Protein AF-A0A7C2SI82-F1 (afdb_monomer_lite)

Structure (mmCIF, N/CA/C/O backbone):
data_AF-A0A7C2SI82-F1
#
_entry.id   AF-A0A7C2SI82-F1
#
loop_
_atom_site.group_PDB
_atom_site.id
_atom_site.type_symbol
_atom_site.label_atom_id
_atom_site.label_alt_id
_atom_site.label_comp_id
_atom_site.label_asym_id
_atom_site.label_entity_id
_atom_site.label_seq_id
_atom_site.pdbx_PDB_ins_code
_atom_site.Cartn_x
_atom_site.Cartn_y
_atom_site.Cartn_z
_atom_site.occupancy
_atom_site.B_iso_or_equiv
_atom_site.auth_seq_id
_atom_site.auth_comp_id
_atom_site.auth_asym_id
_atom_site.auth_atom_id
_atom_site.pdbx_PDB_model_num
ATOM 1 N N . MET A 1 1 ? 5.304 -45.195 21.163 1.00 42.53 1 MET A N 1
ATOM 2 C CA . MET A 1 1 ? 5.615 -45.428 19.729 1.00 42.53 1 MET A CA 1
ATOM 3 C C . MET A 1 1 ? 6.756 -44.561 19.184 1.00 42.53 1 MET A C 1
ATOM 5 O O . MET A 1 1 ? 7.510 -45.075 18.371 1.00 42.53 1 MET A O 1
ATOM 9 N N . ARG A 1 2 ? 6.978 -43.324 19.668 1.00 29.98 2 ARG A N 1
ATOM 10 C CA . ARG A 1 2 ? 8.116 -42.462 19.259 1.00 29.98 2 ARG A CA 1
ATOM 11 C C . ARG A 1 2 ? 9.525 -43.032 19.533 1.00 29.98 2 ARG A C 1
ATOM 13 O O . ARG A 1 2 ? 10.439 -42.748 18.775 1.00 29.98 2 ARG A O 1
ATOM 20 N N . ALA A 1 3 ? 9.698 -43.906 20.528 1.00 34.59 3 ALA A N 1
ATOM 21 C CA . ALA A 1 3 ? 10.996 -44.542 20.806 1.00 34.59 3 ALA A CA 1
ATOM 22 C C . ALA A 1 3 ? 11.373 -45.689 19.837 1.00 34.59 3 ALA A C 1
ATOM 24 O O . ALA A 1 3 ? 12.522 -46.117 19.825 1.00 34.59 3 ALA A O 1
ATOM 25 N N . LEU A 1 4 ? 10.434 -46.189 19.016 1.00 32.31 4 LEU A N 1
ATOM 26 C CA . LEU A 1 4 ? 10.682 -47.307 18.089 1.00 32.31 4 LEU A CA 1
ATOM 27 C C . LEU A 1 4 ? 11.098 -46.842 16.676 1.00 32.31 4 LEU A C 1
ATOM 29 O O . LEU A 1 4 ? 11.627 -47.636 15.906 1.00 32.31 4 LEU A O 1
ATOM 33 N N . LEU A 1 5 ? 10.894 -45.562 16.336 1.00 35.88 5 LEU A N 1
ATOM 34 C CA . LEU A 1 5 ? 11.182 -45.015 15.000 1.00 35.88 5 LEU A CA 1
ATOM 35 C C . LEU A 1 5 ? 12.620 -44.487 14.836 1.00 35.88 5 LEU A C 1
ATOM 37 O O . LEU A 1 5 ? 13.116 -44.417 13.717 1.00 35.88 5 LEU A O 1
ATOM 41 N N . LEU A 1 6 ? 13.336 -44.212 15.932 1.00 35.00 6 LEU A N 1
ATOM 42 C CA . LEU A 1 6 ? 14.735 -43.748 15.900 1.00 35.00 6 LEU A CA 1
ATOM 43 C C . LEU A 1 6 ? 15.761 -44.861 15.594 1.00 35.00 6 LEU A C 1
ATOM 45 O O . LEU A 1 6 ? 16.928 -44.569 15.356 1.00 35.00 6 LEU A O 1
ATOM 49 N N . ALA A 1 7 ? 15.345 -46.132 15.561 1.00 34.56 7 ALA A N 1
ATOM 50 C CA . ALA A 1 7 ? 16.242 -47.276 15.365 1.00 34.56 7 ALA A CA 1
ATOM 51 C C . ALA A 1 7 ? 16.364 -47.764 13.904 1.00 34.56 7 ALA A C 1
ATOM 53 O O . ALA A 1 7 ? 17.131 -48.690 13.645 1.00 34.56 7 ALA A O 1
ATOM 54 N N . LEU A 1 8 ? 15.631 -47.176 12.947 1.00 37.84 8 LEU A N 1
ATOM 55 C CA . LEU A 1 8 ? 15.530 -47.704 11.574 1.00 37.84 8 LEU A CA 1
ATOM 56 C C . LEU A 1 8 ? 16.277 -46.918 10.485 1.00 37.84 8 LEU A C 1
ATOM 58 O O . LEU A 1 8 ? 16.192 -47.305 9.324 1.00 37.84 8 LEU A O 1
ATOM 62 N N . GLY A 1 9 ? 17.049 -45.878 10.820 1.00 36.84 9 GLY A N 1
ATOM 63 C CA . GLY A 1 9 ? 17.967 -45.243 9.858 1.00 36.84 9 GLY A CA 1
ATOM 64 C C . GLY A 1 9 ? 17.302 -44.756 8.562 1.00 36.84 9 GLY A C 1
ATOM 65 O O . GLY A 1 9 ? 17.943 -44.734 7.512 1.00 36.84 9 GLY A O 1
ATOM 66 N N . VAL A 1 10 ? 16.017 -44.394 8.618 1.00 34.22 10 VAL A N 1
ATOM 67 C CA . VAL A 1 10 ? 15.305 -43.804 7.486 1.00 34.22 10 VAL A CA 1
ATOM 68 C C . VAL A 1 10 ? 15.638 -42.316 7.474 1.00 34.22 10 VAL A C 1
ATOM 70 O O . VAL A 1 10 ? 15.052 -41.530 8.212 1.00 34.22 10 VAL A O 1
ATOM 73 N N . LEU A 1 11 ? 16.628 -41.949 6.659 1.00 30.02 11 LEU A N 1
ATOM 74 C CA . LEU A 1 11 ? 16.827 -40.577 6.200 1.00 30.02 11 LEU A CA 1
ATOM 75 C C . LEU A 1 11 ? 15.559 -40.156 5.447 1.00 30.02 11 LEU A C 1
ATOM 77 O O . LEU A 1 11 ? 15.366 -40.528 4.290 1.00 30.02 11 LEU A O 1
ATOM 81 N N . LEU A 1 12 ? 14.683 -39.413 6.121 1.00 31.34 12 LEU A N 1
ATOM 82 C CA . LEU A 1 12 ? 13.680 -38.605 5.438 1.00 31.34 12 LEU A CA 1
ATOM 83 C C . LEU A 1 12 ? 14.443 -37.553 4.618 1.00 31.34 12 LEU A C 1
ATOM 85 O O . LEU A 1 12 ? 15.317 -36.883 5.178 1.00 31.34 12 LEU A O 1
ATOM 89 N N . PRO A 1 13 ? 14.194 -37.430 3.303 1.00 28.81 13 PRO A N 1
ATOM 90 C CA . PRO A 1 13 ? 14.810 -36.374 2.522 1.00 28.81 13 PRO A CA 1
ATOM 91 C C . PRO A 1 13 ? 14.326 -35.036 3.079 1.00 28.81 13 PRO A C 1
ATOM 93 O O . PRO A 1 13 ? 13.122 -34.829 3.228 1.00 28.81 13 PRO A O 1
ATOM 96 N N . ALA A 1 14 ? 15.269 -34.145 3.387 1.00 29.08 14 ALA A N 1
ATOM 97 C CA . ALA A 1 14 ? 14.971 -32.735 3.565 1.00 29.08 14 ALA A CA 1
ATOM 98 C C . ALA A 1 14 ? 14.222 -32.278 2.310 1.00 29.08 14 ALA A C 1
ATOM 100 O O . ALA A 1 14 ? 14.771 -32.327 1.205 1.00 29.08 14 ALA A O 1
ATOM 101 N N . ALA A 1 15 ? 12.949 -31.928 2.463 1.00 29.77 15 ALA A N 1
ATOM 102 C CA . ALA A 1 15 ? 12.221 -31.279 1.393 1.00 29.77 15 ALA A CA 1
ATOM 103 C C . ALA A 1 15 ? 12.896 -29.919 1.154 1.00 29.77 15 ALA A C 1
ATOM 105 O O . ALA A 1 15 ? 13.023 -29.147 2.105 1.00 29.77 15 ALA A O 1
ATOM 106 N N . PRO A 1 16 ? 13.362 -29.604 -0.067 1.00 35.34 16 PRO A N 1
ATOM 107 C CA . PRO A 1 16 ? 13.752 -28.251 -0.391 1.00 35.34 16 PRO A CA 1
ATOM 108 C C . PRO A 1 16 ? 12.458 -27.519 -0.730 1.00 35.34 16 PRO A C 1
ATOM 110 O O . PRO A 1 16 ? 12.004 -27.551 -1.871 1.00 35.34 16 PRO A O 1
ATOM 113 N N . PHE A 1 17 ? 11.827 -26.905 0.264 1.00 29.64 17 PHE A N 1
ATOM 114 C CA . PHE A 1 17 ? 10.843 -25.876 -0.026 1.00 29.64 17 PHE A CA 1
ATOM 115 C C . PHE A 1 17 ? 11.576 -24.544 -0.039 1.00 29.64 17 PHE A C 1
ATOM 117 O O . PHE A 1 17 ? 11.949 -23.996 0.992 1.00 29.64 17 PHE A O 1
ATOM 124 N N . ALA A 1 18 ? 11.827 -24.068 -1.256 1.00 37.19 18 ALA A N 1
ATOM 125 C CA . ALA A 1 18 ? 11.967 -22.651 -1.512 1.00 37.19 18 ALA A CA 1
ATOM 126 C C . ALA A 1 18 ? 10.632 -22.000 -1.124 1.00 37.19 18 ALA A C 1
ATOM 128 O O . ALA A 1 18 ? 9.681 -22.030 -1.906 1.00 37.19 18 ALA A O 1
ATOM 129 N N . VAL A 1 19 ? 10.543 -21.486 0.102 1.00 30.56 19 VAL A N 1
ATOM 130 C CA . VAL A 1 19 ? 9.496 -20.533 0.463 1.00 30.56 19 VAL A CA 1
ATOM 131 C C . VAL A 1 19 ? 9.875 -19.236 -0.235 1.00 30.56 19 VAL A C 1
ATOM 133 O O . VAL A 1 19 ? 10.985 -18.722 -0.095 1.00 30.56 19 VAL A O 1
ATOM 136 N N . ARG A 1 20 ? 8.992 -18.785 -1.118 1.00 33.59 20 ARG A N 1
ATOM 137 C CA . ARG A 1 20 ? 9.132 -17.510 -1.805 1.00 33.59 20 ARG A CA 1
ATOM 138 C C . ARG A 1 20 ? 8.911 -16.437 -0.735 1.00 33.59 20 ARG A C 1
ATOM 140 O O . ARG A 1 20 ? 7.837 -16.394 -0.154 1.00 33.59 20 ARG A O 1
ATOM 147 N N . ALA A 1 21 ? 9.945 -15.647 -0.466 1.00 39.50 21 ALA A N 1
ATOM 148 C CA . ALA A 1 21 ? 9.924 -14.498 0.430 1.00 39.50 21 ALA A CA 1
ATOM 149 C C . ALA A 1 21 ? 8.716 -13.582 0.170 1.00 39.50 21 ALA A C 1
ATOM 151 O O . ALA A 1 21 ? 8.505 -13.183 -0.980 1.00 39.50 21 ALA A O 1
ATOM 152 N N . ALA A 1 22 ? 7.972 -13.237 1.222 1.00 52.56 22 ALA A N 1
ATOM 153 C CA . ALA A 1 22 ? 6.897 -12.251 1.172 1.00 52.56 22 ALA A CA 1
ATOM 154 C C . ALA A 1 22 ? 7.258 -11.040 2.060 1.00 52.56 22 ALA A C 1
ATOM 156 O O . ALA A 1 22 ? 7.604 -11.245 3.229 1.00 52.56 22 ALA A O 1
ATOM 157 N N . PRO A 1 23 ? 7.216 -9.799 1.536 1.00 58.47 23 PRO A N 1
ATOM 158 C CA . PRO A 1 23 ? 7.283 -8.586 2.359 1.00 58.47 23 PRO A CA 1
ATOM 159 C C . PRO A 1 23 ? 6.122 -8.555 3.364 1.00 58.47 23 PRO A C 1
ATOM 161 O O . PRO A 1 23 ? 5.148 -9.284 3.182 1.00 58.47 23 PRO A O 1
ATOM 164 N N . LEU A 1 24 ? 6.239 -7.759 4.433 1.00 62.47 24 LEU A N 1
ATOM 165 C CA . LEU A 1 24 ? 5.132 -7.591 5.376 1.00 62.47 24 LEU A CA 1
ATOM 166 C C . LEU A 1 24 ? 3.959 -6.915 4.663 1.00 62.47 24 LEU A C 1
ATOM 168 O O . LEU A 1 24 ? 4.143 -5.886 4.011 1.00 62.47 24 LEU A O 1
ATOM 172 N N . ALA A 1 25 ? 2.787 -7.534 4.740 1.00 55.25 25 ALA A N 1
ATOM 173 C CA . ALA A 1 25 ? 1.535 -6.944 4.298 1.00 55.25 25 ALA A CA 1
ATOM 174 C C . ALA A 1 25 ? 0.895 -6.145 5.449 1.00 55.25 25 ALA A C 1
ATOM 176 O O . ALA A 1 25 ? 1.158 -6.425 6.618 1.00 55.25 25 ALA A O 1
ATOM 177 N N . PRO A 1 26 ? 0.031 -5.168 5.155 1.00 48.34 26 PRO A N 1
ATOM 178 C CA . PRO A 1 26 ? -0.778 -4.519 6.183 1.00 48.34 26 PRO A CA 1
ATOM 179 C C . PRO A 1 26 ? -1.649 -5.548 6.898 1.00 48.34 26 PRO A C 1
ATOM 181 O O . PRO A 1 26 ? -2.288 -6.383 6.253 1.00 48.34 26 PRO A O 1
ATOM 184 N N . GLY A 1 27 ? -1.659 -5.493 8.227 1.00 52.41 27 GLY A N 1
ATOM 185 C CA . GLY A 1 27 ? -2.303 -6.502 9.066 1.00 52.41 27 GLY A CA 1
ATOM 186 C C . GLY A 1 27 ? -1.441 -7.737 9.347 1.00 52.41 27 GLY A C 1
ATOM 187 O O . GLY A 1 27 ? -1.874 -8.583 10.128 1.00 52.41 27 GLY A O 1
ATOM 188 N N . ASP A 1 28 ? -0.228 -7.841 8.780 1.00 67.06 28 ASP A N 1
ATOM 189 C CA . ASP A 1 28 ? 0.757 -8.808 9.268 1.00 67.06 28 ASP A CA 1
ATOM 190 C C . ASP A 1 28 ? 1.140 -8.435 10.699 1.00 67.06 28 ASP A C 1
ATOM 192 O O . ASP A 1 28 ? 1.651 -7.351 10.982 1.00 67.06 28 ASP A O 1
ATOM 196 N N . LEU A 1 29 ? 0.914 -9.376 11.603 1.00 72.75 29 LEU A N 1
ATOM 197 C CA . LEU A 1 29 ? 1.203 -9.214 13.014 1.00 72.75 29 LEU A CA 1
ATOM 198 C C . LEU A 1 29 ? 2.670 -9.552 13.255 1.00 72.75 29 LEU A C 1
ATOM 200 O O . LEU A 1 29 ? 3.116 -10.657 12.933 1.00 72.75 29 LEU A O 1
ATOM 204 N N . VAL A 1 30 ? 3.416 -8.613 13.830 1.00 81.56 30 VAL A N 1
ATOM 205 C CA . VAL A 1 30 ? 4.800 -8.829 14.255 1.00 81.56 30 VAL A CA 1
ATOM 206 C C . VAL A 1 30 ? 4.850 -8.771 15.769 1.00 81.56 30 VAL A C 1
ATOM 208 O O . VAL A 1 30 ? 4.405 -7.792 16.357 1.00 81.56 30 VAL A O 1
ATOM 211 N N . VAL A 1 31 ? 5.390 -9.822 16.380 1.00 79.19 31 VAL A N 1
ATOM 212 C CA . VAL A 1 31 ? 5.585 -9.903 17.830 1.00 79.19 31 VAL A CA 1
ATOM 213 C C . VAL A 1 31 ? 7.060 -10.078 18.166 1.00 79.19 31 VAL A C 1
ATOM 215 O O . VAL A 1 31 ? 7.796 -10.805 17.484 1.00 79.19 31 VAL A O 1
ATOM 218 N N . GLN A 1 32 ? 7.485 -9.444 19.248 1.00 84.00 32 GLN A N 1
ATOM 219 C CA . GLN A 1 32 ? 8.809 -9.561 19.829 1.00 84.00 32 GLN A CA 1
ATOM 220 C C . GLN A 1 32 ? 8.801 -10.603 20.946 1.00 84.00 32 GLN A C 1
ATOM 222 O O . GLN A 1 32 ? 8.054 -10.519 21.918 1.00 84.00 32 GLN A O 1
ATOM 227 N N . GLY A 1 33 ? 9.693 -11.591 20.867 1.00 77.06 33 GLY A N 1
ATOM 228 C CA . GLY A 1 33 ? 9.847 -12.539 21.965 1.00 77.06 33 GLY A CA 1
ATOM 229 C C . GLY A 1 33 ? 10.548 -13.831 21.591 1.00 77.06 33 GLY A C 1
ATOM 230 O O . GLY A 1 33 ? 11.413 -13.884 20.722 1.00 77.06 33 GLY A O 1
ATOM 231 N N . THR A 1 34 ? 10.225 -14.897 22.318 1.00 73.50 34 THR A N 1
ATOM 232 C CA . THR A 1 34 ? 10.743 -16.250 22.067 1.00 73.50 34 THR A CA 1
ATOM 233 C C . THR A 1 34 ? 9.589 -17.244 22.188 1.00 73.50 34 THR A C 1
ATOM 235 O O . THR A 1 34 ? 9.388 -17.750 23.285 1.00 73.50 34 THR A O 1
ATOM 238 N N . PRO A 1 35 ? 8.804 -17.491 21.123 1.00 64.19 35 PRO A N 1
ATOM 239 C CA . PRO A 1 35 ? 7.626 -18.365 21.163 1.00 64.19 35 PRO A CA 1
ATOM 240 C C . PRO A 1 35 ? 7.918 -19.793 21.662 1.00 64.19 35 PRO A C 1
ATOM 242 O O . PRO A 1 35 ? 9.045 -20.288 21.559 1.00 64.19 35 PRO A O 1
ATOM 245 N N . GLU A 1 36 ? 6.906 -20.489 22.196 1.00 58.31 36 GLU A N 1
ATOM 246 C CA . GLU A 1 36 ? 7.050 -21.881 22.637 1.00 58.31 36 GLU A CA 1
ATOM 247 C C . GLU A 1 36 ? 7.509 -22.793 21.489 1.00 58.31 36 GLU A C 1
ATOM 249 O O . GLU A 1 36 ? 6.883 -22.887 20.437 1.00 58.31 36 GLU A O 1
ATOM 254 N N . GLY A 1 37 ? 8.604 -23.519 21.726 1.00 58.00 37 GLY A N 1
ATOM 255 C CA . GLY A 1 37 ? 9.200 -24.430 20.748 1.00 58.00 37 GLY A CA 1
ATOM 256 C C . GLY A 1 37 ? 10.372 -23.834 19.972 1.00 58.00 37 GLY A C 1
ATOM 257 O O . GLY A 1 37 ? 11.148 -24.605 19.402 1.00 58.00 37 GLY A O 1
ATOM 258 N N . GLU A 1 38 ? 10.568 -22.516 20.036 1.00 67.50 38 GLU A N 1
ATOM 259 C CA . GLU A 1 38 ? 11.684 -21.827 19.393 1.00 67.50 38 GLU A CA 1
ATOM 260 C C . GLU A 1 38 ? 12.872 -21.634 20.343 1.00 67.50 38 GLU A C 1
ATOM 262 O O . GLU A 1 38 ? 12.736 -21.513 21.562 1.00 67.50 38 GLU A O 1
ATOM 267 N N . SER A 1 39 ? 14.084 -21.649 19.783 1.00 68.88 39 SER A N 1
ATOM 268 C CA . SER A 1 39 ? 15.330 -21.512 20.556 1.00 68.88 39 SER A CA 1
ATOM 269 C C . SER A 1 39 ? 15.963 -20.123 20.490 1.00 68.88 39 SER A C 1
ATOM 271 O O . SER A 1 39 ? 16.985 -19.894 21.138 1.00 68.88 39 SER A O 1
ATOM 273 N N . GLU A 1 40 ? 15.403 -19.228 19.679 1.00 78.88 40 GLU A N 1
ATOM 274 C CA . GLU A 1 40 ? 15.986 -17.931 19.349 1.00 78.88 40 GLU A CA 1
ATOM 275 C C . GLU A 1 40 ? 15.013 -16.802 19.705 1.00 78.88 40 GLU A C 1
ATOM 277 O O . GLU A 1 40 ? 13.850 -16.823 19.312 1.00 78.88 40 GLU A O 1
ATOM 282 N N . ALA A 1 41 ? 15.482 -15.818 20.473 1.00 82.50 41 ALA A N 1
ATOM 283 C CA . ALA A 1 41 ? 14.738 -14.580 20.666 1.00 82.50 41 ALA A CA 1
ATOM 284 C C . ALA A 1 41 ? 14.770 -13.764 19.373 1.00 82.50 41 ALA A C 1
ATOM 286 O O . ALA A 1 41 ? 15.795 -13.746 18.685 1.00 82.50 41 ALA A O 1
ATOM 287 N N . GLY A 1 42 ? 13.671 -13.098 19.043 1.00 87.19 42 GLY A N 1
ATOM 288 C CA . GLY A 1 42 ? 13.597 -12.322 17.819 1.00 87.19 42 GLY A CA 1
ATOM 289 C C . GLY A 1 42 ? 12.237 -11.697 17.568 1.00 87.19 42 GLY A C 1
ATOM 290 O O . GLY A 1 42 ? 11.371 -11.677 18.442 1.00 87.19 42 GLY A O 1
ATOM 291 N N . LEU A 1 43 ? 12.084 -11.202 16.345 1.00 88.31 43 LEU A N 1
ATOM 292 C CA . LEU A 1 43 ? 10.825 -10.724 15.792 1.00 88.31 43 LEU A CA 1
ATOM 293 C C . LEU A 1 43 ? 10.212 -11.831 14.945 1.00 88.31 43 LEU A C 1
ATOM 295 O O . LEU A 1 43 ? 10.891 -12.417 14.094 1.00 88.31 43 LEU A O 1
ATOM 299 N N . TYR A 1 44 ? 8.935 -12.099 15.175 1.00 84.12 44 TYR A N 1
ATOM 300 C CA . TYR A 1 44 ? 8.188 -13.164 14.524 1.00 84.12 44 TYR A CA 1
ATOM 301 C C . TYR A 1 44 ? 6.961 -12.594 13.830 1.00 84.12 44 TYR A C 1
ATOM 303 O O . TYR A 1 44 ? 6.208 -11.839 14.437 1.00 84.12 44 TYR A O 1
ATOM 311 N N . ARG A 1 45 ? 6.736 -13.002 12.581 1.00 84.62 45 ARG A N 1
ATOM 312 C CA . ARG A 1 45 ? 5.449 -12.831 11.910 1.00 84.62 45 ARG A CA 1
ATOM 313 C C . ARG A 1 45 ? 4.480 -13.880 12.442 1.00 84.62 45 ARG A C 1
ATOM 315 O O . ARG A 1 45 ? 4.850 -15.050 12.563 1.00 84.62 45 ARG A O 1
ATOM 322 N N . VAL A 1 46 ? 3.251 -13.462 12.712 1.00 74.69 46 VAL A N 1
ATOM 323 C CA . VAL A 1 46 ? 2.146 -14.317 13.141 1.00 74.69 46 VAL A CA 1
ATOM 324 C C . VAL A 1 46 ? 1.109 -14.396 12.026 1.00 74.69 46 VAL A C 1
ATOM 326 O O . VAL A 1 46 ? 0.585 -13.383 11.570 1.00 74.69 46 VAL A O 1
ATOM 329 N N . ASP A 1 47 ? 0.785 -15.615 11.601 1.00 67.50 47 ASP A N 1
ATOM 330 C CA . ASP A 1 47 ? -0.357 -15.865 10.726 1.00 67.50 47 ASP A CA 1
ATOM 331 C C . ASP A 1 47 ? -1.652 -15.754 11.545 1.00 67.50 47 ASP A C 1
ATOM 333 O O . ASP A 1 47 ? -1.920 -16.587 12.412 1.00 67.50 47 ASP A O 1
ATOM 337 N N . ALA A 1 48 ? -2.465 -14.731 11.280 1.00 61.38 48 ALA A N 1
ATOM 338 C CA . ALA A 1 48 ? -3.681 -14.459 12.049 1.00 61.38 48 ALA A CA 1
ATOM 339 C C . ALA A 1 48 ? -4.747 -15.572 11.941 1.00 61.38 48 ALA A C 1
ATOM 341 O O . ALA A 1 48 ? -5.587 -15.728 12.824 1.00 61.38 48 ALA A O 1
ATOM 342 N N . ALA A 1 49 ? -4.738 -16.386 10.881 1.00 58.91 49 ALA A N 1
ATOM 343 C CA . ALA A 1 49 ? -5.731 -17.447 10.712 1.00 58.91 49 ALA A CA 1
ATOM 344 C C . ALA A 1 49 ? -5.370 -18.717 11.497 1.00 58.91 49 ALA A C 1
ATOM 346 O O . ALA A 1 49 ? -6.247 -19.428 11.992 1.00 58.91 49 ALA A O 1
ATOM 347 N N . THR A 1 50 ? -4.078 -19.026 11.581 1.00 62.09 50 THR A N 1
ATOM 348 C CA . THR A 1 50 ? -3.565 -20.305 12.084 1.00 62.09 50 THR A CA 1
ATOM 349 C C . THR A 1 50 ? -2.763 -20.178 13.375 1.00 62.09 50 THR A C 1
ATOM 351 O O . THR A 1 50 ? -2.543 -21.190 14.040 1.00 62.09 50 THR A O 1
ATOM 354 N N . GLY A 1 51 ? -2.325 -18.968 13.734 1.00 59.62 51 GLY A N 1
ATOM 355 C CA . GLY A 1 51 ? -1.409 -18.702 14.844 1.00 59.62 51 GLY A CA 1
ATOM 356 C C . GLY A 1 51 ? 0.018 -19.207 14.598 1.00 59.62 51 GLY A C 1
ATOM 357 O O . GLY A 1 51 ? 0.782 -19.357 15.549 1.00 59.62 51 GLY A O 1
ATOM 358 N N . ALA A 1 52 ? 0.378 -19.540 13.353 1.00 66.19 52 ALA A N 1
ATOM 359 C CA . ALA A 1 52 ? 1.714 -20.021 13.015 1.00 66.19 52 ALA A CA 1
ATOM 360 C C . ALA A 1 52 ? 2.750 -18.886 13.059 1.00 66.19 52 ALA A C 1
ATOM 362 O O . ALA A 1 52 ? 2.451 -17.757 12.673 1.00 66.19 52 ALA A O 1
ATOM 363 N N . PHE A 1 53 ? 3.977 -19.211 13.478 1.00 71.25 53 PHE A N 1
ATOM 364 C CA . PHE A 1 53 ? 5.082 -18.256 13.570 1.00 71.25 53 PHE A CA 1
ATOM 365 C C . PHE A 1 53 ? 6.099 -18.438 12.445 1.00 71.25 53 PHE A C 1
ATOM 367 O O . PHE A 1 53 ? 6.489 -19.560 12.111 1.00 71.25 53 PHE A O 1
ATOM 374 N N . GLU A 1 54 ? 6.598 -17.319 11.931 1.00 82.56 54 GLU A N 1
ATOM 375 C CA . GLU A 1 54 ? 7.751 -17.250 11.037 1.00 82.56 54 GLU A CA 1
ATOM 376 C C . GLU A 1 54 ? 8.779 -16.275 11.625 1.00 82.56 54 GLU A C 1
ATOM 378 O O . GLU A 1 54 ? 8.472 -15.108 11.858 1.00 82.56 54 GLU A O 1
ATOM 383 N N . LEU A 1 55 ? 10.004 -16.744 11.891 1.00 84.88 55 LEU A N 1
ATOM 384 C CA . LEU A 1 55 ? 11.085 -15.878 12.369 1.00 84.88 55 LEU A CA 1
ATOM 385 C C . LEU A 1 55 ? 11.475 -14.885 11.266 1.00 84.88 55 LEU A C 1
ATOM 387 O O . LEU A 1 55 ? 11.993 -15.293 10.227 1.00 84.88 55 LEU A O 1
ATOM 391 N N . LEU A 1 56 ? 11.289 -13.592 11.528 1.00 88.38 56 LEU A N 1
ATOM 392 C CA . LEU A 1 56 ? 11.705 -12.509 10.634 1.00 88.38 56 LEU A CA 1
ATOM 393 C C . LEU A 1 56 ? 13.165 -12.134 10.877 1.00 88.38 56 LEU A C 1
ATOM 395 O O . LEU A 1 56 ? 13.949 -12.005 9.940 1.00 88.38 56 LEU A O 1
ATOM 399 N N . ALA A 1 57 ? 13.546 -11.970 12.145 1.00 90.56 57 ALA A N 1
ATOM 400 C CA . ALA A 1 57 ? 14.912 -11.642 12.531 1.00 90.56 57 ALA A CA 1
ATOM 401 C C . ALA A 1 57 ? 15.221 -12.121 13.948 1.00 90.56 57 ALA A C 1
ATOM 403 O O . ALA A 1 57 ? 14.487 -11.821 14.884 1.00 90.56 57 ALA A O 1
ATOM 404 N N . GLY A 1 58 ? 16.348 -12.814 14.114 1.00 89.31 58 GLY A N 1
ATOM 405 C CA . GLY A 1 58 ? 16.876 -13.188 15.426 1.00 89.31 58 GLY A CA 1
ATOM 406 C C . GLY A 1 58 ? 17.628 -12.033 16.082 1.00 89.31 58 GLY A C 1
ATOM 407 O O . GLY A 1 58 ? 18.386 -11.323 15.415 1.00 89.31 58 GLY A O 1
ATOM 408 N N . GLY A 1 59 ? 17.433 -11.817 17.379 1.00 87.38 59 GLY A N 1
ATOM 409 C CA . GLY A 1 59 ? 18.059 -10.725 18.122 1.00 87.38 59 GLY A CA 1
ATOM 410 C C . GLY A 1 59 ? 17.360 -10.405 19.438 1.00 87.38 59 GLY A C 1
ATOM 411 O O . GLY A 1 59 ? 16.258 -10.875 19.713 1.00 87.38 59 GLY A O 1
ATOM 412 N N . ALA A 1 60 ? 18.024 -9.593 20.258 1.00 85.94 60 ALA A N 1
ATOM 413 C CA . ALA A 1 60 ? 17.428 -9.009 21.454 1.00 85.94 60 ALA A CA 1
ATOM 414 C C . ALA A 1 60 ? 16.971 -7.589 21.113 1.00 85.94 60 ALA A C 1
ATOM 416 O O . ALA A 1 60 ? 17.756 -6.642 21.165 1.00 85.94 60 ALA A O 1
ATOM 417 N N . PHE A 1 61 ? 15.711 -7.475 20.716 1.00 88.25 61 PHE A N 1
ATOM 418 C CA . PHE A 1 61 ? 15.095 -6.203 20.374 1.00 88.25 61 PHE A CA 1
ATOM 419 C C . PHE A 1 61 ? 14.475 -5.578 21.624 1.00 88.25 61 PHE A C 1
ATOM 421 O O . PHE A 1 61 ? 14.067 -6.293 22.544 1.00 88.25 61 PHE A O 1
ATOM 428 N N . ARG A 1 62 ? 14.517 -4.246 21.702 1.00 86.19 62 ARG A N 1
ATOM 429 C CA . ARG A 1 62 ? 13.844 -3.498 22.767 1.00 86.19 62 ARG A CA 1
ATOM 430 C C . ARG A 1 62 ? 12.380 -3.290 22.410 1.00 86.19 62 ARG A C 1
ATOM 432 O O . ARG A 1 62 ? 11.542 -3.552 23.266 1.00 86.19 62 ARG A O 1
ATOM 439 N N . ASP A 1 63 ? 12.154 -2.845 21.180 1.00 87.50 63 ASP A N 1
ATOM 440 C CA . ASP A 1 63 ? 10.854 -2.536 20.600 1.00 87.50 63 ASP A CA 1
ATOM 441 C C . ASP A 1 63 ? 10.944 -2.548 19.055 1.00 87.50 63 ASP A C 1
ATOM 443 O O . ASP A 1 63 ? 12.059 -2.483 18.500 1.00 87.50 63 ASP A O 1
ATOM 447 N N . HIS A 1 64 ? 9.807 -2.626 18.359 1.00 90.25 64 HIS A N 1
ATOM 448 C CA . HIS A 1 64 ? 9.697 -2.679 16.898 1.00 90.25 64 HIS A CA 1
ATOM 449 C C . HIS A 1 64 ? 8.524 -1.861 16.359 1.00 90.25 64 HIS A C 1
ATOM 451 O O . HIS A 1 64 ? 7.513 -1.677 17.009 1.00 90.25 64 HIS A O 1
ATOM 457 N N . ALA A 1 65 ? 8.645 -1.421 15.109 1.00 88.31 65 ALA A N 1
ATOM 458 C CA . ALA A 1 65 ? 7.586 -0.707 14.409 1.00 88.31 65 ALA A CA 1
ATOM 459 C C . ALA A 1 65 ? 7.503 -1.176 12.956 1.00 88.31 65 ALA A C 1
ATOM 461 O O . ALA A 1 65 ? 8.531 -1.337 12.288 1.00 88.31 65 ALA A O 1
ATOM 462 N N . VAL A 1 66 ? 6.285 -1.379 12.457 1.00 82.56 66 VAL A N 1
ATOM 463 C CA . VAL A 1 66 ? 6.029 -1.712 11.051 1.00 82.56 66 VAL A CA 1
ATOM 464 C C . VAL A 1 66 ? 5.373 -0.518 10.376 1.00 82.56 66 VAL A C 1
ATOM 466 O O . VAL A 1 66 ? 4.298 -0.077 10.757 1.00 82.56 66 VAL A O 1
ATOM 469 N N . ASP A 1 67 ? 6.050 0.010 9.368 1.00 75.31 67 ASP A N 1
ATOM 470 C CA . ASP A 1 67 ? 5.558 1.096 8.524 1.00 75.31 67 ASP A CA 1
ATOM 471 C C . ASP A 1 67 ? 4.416 0.598 7.630 1.00 75.31 67 ASP A C 1
ATOM 473 O O . ASP A 1 67 ? 4.514 -0.540 7.158 1.00 75.31 67 ASP A O 1
ATOM 477 N N . PRO A 1 68 ? 3.385 1.410 7.324 1.00 65.88 68 PRO A N 1
ATOM 478 C CA . PRO A 1 68 ? 2.345 1.059 6.350 1.00 65.88 68 PRO A CA 1
ATOM 479 C C . PRO A 1 68 ? 2.866 0.466 5.031 1.00 65.88 68 PRO A C 1
ATOM 481 O O . PRO A 1 68 ? 2.275 -0.453 4.473 1.00 65.88 68 PRO A O 1
ATOM 484 N N . VAL A 1 69 ? 4.046 0.888 4.555 1.00 64.25 69 VAL A N 1
ATOM 485 C CA . VAL A 1 69 ? 4.673 0.286 3.357 1.00 64.25 69 VAL A CA 1
ATOM 486 C C . VAL A 1 69 ? 5.387 -1.059 3.614 1.00 64.25 69 VAL A C 1
ATOM 488 O O . VAL A 1 69 ? 6.181 -1.499 2.779 1.00 64.25 69 VAL A O 1
ATOM 491 N N . GLY A 1 70 ? 5.161 -1.709 4.758 1.00 69.62 70 GLY A N 1
ATOM 492 C CA . GLY A 1 70 ? 5.687 -3.034 5.108 1.00 69.62 70 GLY A CA 1
ATOM 493 C C . GLY A 1 70 ? 7.158 -3.055 5.534 1.00 69.62 70 GLY A C 1
ATOM 494 O O . GLY A 1 70 ? 7.827 -4.087 5.413 1.00 69.62 70 GLY A O 1
ATOM 495 N N . ILE A 1 71 ? 7.700 -1.920 5.990 1.00 78.06 71 ILE A N 1
ATOM 496 C CA . ILE A 1 71 ? 9.096 -1.826 6.439 1.00 78.06 71 ILE A CA 1
ATOM 497 C C . ILE A 1 71 ? 9.167 -2.015 7.944 1.00 78.06 71 ILE A C 1
ATOM 499 O O . ILE A 1 71 ? 8.552 -1.273 8.699 1.00 78.06 71 ILE A O 1
ATOM 503 N N . LEU A 1 72 ? 9.980 -2.983 8.361 1.00 88.12 72 LEU A N 1
ATOM 504 C CA . LEU A 1 72 ? 10.209 -3.294 9.762 1.00 88.12 72 LEU A CA 1
ATOM 505 C C . LEU A 1 72 ? 11.401 -2.499 10.301 1.00 88.12 72 LEU A C 1
ATOM 507 O O . LEU A 1 72 ? 12.530 -2.621 9.811 1.00 88.12 72 LEU A O 1
ATOM 511 N N . PHE A 1 73 ? 11.152 -1.708 11.335 1.00 92.38 73 PHE A N 1
ATOM 512 C CA . PHE A 1 73 ? 12.155 -1.038 12.148 1.00 92.38 73 PHE A CA 1
ATOM 513 C C . PHE A 1 73 ? 12.198 -1.677 13.531 1.00 92.38 73 PHE A C 1
ATOM 515 O O . PHE A 1 73 ? 11.188 -2.158 14.033 1.00 92.38 73 PHE A O 1
ATOM 522 N N . ALA A 1 74 ? 13.370 -1.689 14.153 1.00 93.88 74 ALA A N 1
ATOM 523 C CA . ALA A 1 74 ? 13.522 -2.165 15.517 1.00 93.88 74 ALA A CA 1
ATOM 524 C C . ALA A 1 74 ? 14.634 -1.420 16.245 1.00 93.88 74 ALA A C 1
ATOM 526 O O . ALA A 1 74 ? 15.586 -0.927 15.630 1.00 93.88 74 ALA A O 1
ATOM 527 N N . ILE A 1 75 ? 14.534 -1.380 17.567 1.00 92.88 75 ILE A N 1
ATOM 528 C CA . ILE A 1 75 ? 15.611 -0.935 18.443 1.00 92.88 75 ILE A CA 1
ATOM 529 C C . ILE A 1 75 ? 16.426 -2.167 18.847 1.00 92.88 75 ILE A C 1
ATOM 531 O O . ILE A 1 75 ? 15.939 -3.043 19.558 1.00 92.88 75 ILE A O 1
ATOM 535 N N . GLU A 1 76 ? 17.688 -2.224 18.430 1.00 92.19 76 GLU A N 1
ATOM 536 C CA . GLU A 1 76 ? 18.639 -3.271 18.818 1.00 92.19 76 GLU A CA 1
ATOM 537 C C . GLU A 1 76 ? 19.924 -2.628 19.350 1.00 92.19 76 GLU A C 1
ATOM 539 O O . GLU A 1 76 ? 20.486 -1.720 18.731 1.00 92.19 76 GLU A O 1
ATOM 544 N N . ASP A 1 77 ? 20.379 -3.078 20.523 1.00 87.81 77 ASP A N 1
ATOM 545 C CA . ASP A 1 77 ? 21.597 -2.587 21.185 1.00 87.81 77 ASP A CA 1
ATOM 546 C C . ASP A 1 77 ? 21.667 -1.045 21.321 1.00 87.81 77 ASP A C 1
ATOM 548 O O . ASP A 1 77 ? 22.737 -0.436 21.252 1.00 87.81 77 ASP A O 1
ATOM 552 N N . GLY A 1 78 ? 20.513 -0.397 21.529 1.00 85.81 78 GLY A N 1
ATOM 553 C CA . GLY A 1 78 ? 20.403 1.062 21.669 1.00 85.81 78 GLY A CA 1
ATOM 554 C C . GLY A 1 78 ? 20.539 1.836 20.353 1.00 85.81 78 GLY A C 1
ATOM 555 O O . GLY A 1 78 ? 20.790 3.040 20.374 1.00 85.81 78 GLY A O 1
ATOM 556 N N . THR A 1 79 ? 20.394 1.156 19.216 1.00 92.62 79 THR A N 1
ATOM 557 C CA . THR A 1 79 ? 20.390 1.759 17.880 1.00 92.62 79 THR A CA 1
ATOM 558 C C . THR A 1 79 ? 19.124 1.390 17.128 1.00 92.62 79 THR A C 1
ATOM 560 O O . THR A 1 79 ? 18.558 0.321 17.350 1.00 92.62 79 THR A O 1
ATOM 563 N N . VAL A 1 80 ? 18.695 2.256 16.214 1.00 95.25 80 VAL A N 1
ATOM 564 C CA . VAL A 1 80 ? 17.587 1.939 15.308 1.00 95.25 80 VAL A CA 1
ATOM 565 C C . VAL A 1 80 ? 18.119 1.193 14.084 1.00 95.25 80 VAL A C 1
ATOM 567 O O . VAL A 1 80 ? 18.991 1.687 13.359 1.00 95.25 80 VAL A O 1
ATOM 570 N N . VAL A 1 81 ? 17.573 0.006 13.833 1.00 94.31 81 VAL A N 1
ATOM 571 C CA . VAL A 1 81 ? 17.874 -0.827 12.667 1.00 94.31 81 VAL A CA 1
ATOM 572 C C . VAL A 1 81 ? 16.625 -1.026 11.818 1.00 94.31 81 VAL A C 1
ATOM 574 O O . VAL A 1 81 ? 15.524 -1.195 12.327 1.00 94.31 81 VAL A O 1
ATOM 577 N N . ARG A 1 82 ? 16.805 -1.028 10.500 1.00 91.69 82 ARG A N 1
ATOM 578 C CA . ARG A 1 82 ? 15.811 -1.493 9.536 1.00 91.69 82 ARG A CA 1
ATOM 579 C C . ARG A 1 82 ? 16.077 -2.956 9.220 1.00 91.69 82 ARG A C 1
ATOM 581 O O . ARG A 1 82 ? 17.217 -3.313 8.910 1.00 91.69 82 ARG A O 1
ATOM 588 N N . ILE A 1 83 ? 15.034 -3.769 9.248 1.00 89.50 83 ILE A N 1
ATOM 589 C CA . ILE A 1 83 ? 15.082 -5.213 9.049 1.00 89.50 83 ILE A CA 1
ATOM 590 C C . ILE A 1 83 ? 14.377 -5.544 7.738 1.00 89.50 83 ILE A C 1
ATOM 592 O O . ILE A 1 83 ? 13.255 -5.108 7.497 1.00 89.50 83 ILE A O 1
ATOM 596 N N . ASP A 1 84 ? 15.041 -6.311 6.879 1.00 80.75 84 ASP A N 1
ATOM 597 C CA . ASP A 1 84 ? 14.390 -6.935 5.732 1.00 80.75 84 ASP A CA 1
ATOM 598 C C . ASP A 1 84 ? 13.637 -8.192 6.211 1.00 80.75 84 ASP A C 1
ATOM 600 O O . ASP A 1 84 ? 14.289 -9.180 6.558 1.00 80.75 84 ASP A O 1
ATOM 604 N N . PRO A 1 85 ? 12.290 -8.198 6.230 1.00 77.19 85 PRO A N 1
ATOM 605 C CA . PRO A 1 85 ? 11.509 -9.318 6.757 1.00 77.19 85 PRO A CA 1
ATOM 606 C C . PRO A 1 85 ? 11.677 -10.605 5.938 1.00 77.19 85 PRO A C 1
ATOM 608 O O . PRO A 1 85 ? 11.405 -11.690 6.438 1.00 77.19 85 PRO A O 1
ATOM 611 N N . ALA A 1 86 ? 12.143 -10.513 4.688 1.00 72.00 86 ALA A N 1
ATOM 612 C CA . ALA A 1 86 ? 12.377 -11.678 3.842 1.00 72.00 86 ALA A CA 1
ATOM 613 C C . ALA A 1 86 ? 13.700 -12.393 4.141 1.00 72.00 86 ALA A C 1
ATOM 615 O O . ALA A 1 86 ? 13.838 -13.587 3.868 1.00 72.00 86 ALA A O 1
ATOM 616 N N . THR A 1 87 ? 14.706 -11.651 4.603 1.00 77.94 87 THR A N 1
ATOM 617 C CA . THR A 1 87 ? 16.080 -12.157 4.746 1.00 77.94 87 THR A CA 1
ATOM 618 C C . THR A 1 87 ? 16.595 -12.109 6.180 1.00 77.94 87 THR A C 1
ATOM 620 O O . THR A 1 87 ? 17.609 -12.742 6.478 1.00 77.94 87 THR A O 1
ATOM 623 N N . GLY A 1 88 ? 15.930 -11.352 7.053 1.00 82.94 88 GLY A N 1
ATOM 624 C CA . GLY A 1 88 ? 16.408 -10.984 8.381 1.00 82.94 88 GLY A CA 1
ATOM 625 C C . GLY A 1 88 ? 17.624 -10.055 8.360 1.00 82.94 88 GLY A C 1
ATOM 626 O O . GLY A 1 88 ? 18.242 -9.838 9.405 1.00 82.94 88 GLY A O 1
ATOM 627 N N . GLU A 1 89 ? 18.018 -9.523 7.193 1.00 86.81 89 GLU A N 1
ATOM 628 C CA . GLU A 1 89 ? 19.158 -8.613 7.083 1.00 86.81 89 GLU A CA 1
ATOM 629 C C . GLU A 1 89 ? 18.854 -7.300 7.810 1.00 86.81 89 GLU A C 1
ATOM 631 O O . GLU A 1 89 ? 17.853 -6.635 7.544 1.00 86.81 89 GLU A O 1
ATOM 636 N N . LYS A 1 90 ? 19.751 -6.910 8.722 1.00 90.81 90 LYS A N 1
ATOM 637 C CA . LYS A 1 90 ? 19.627 -5.690 9.522 1.00 90.81 90 LYS A CA 1
ATOM 638 C C . LYS A 1 90 ? 20.543 -4.605 8.976 1.00 90.81 90 LYS A C 1
ATOM 640 O O . LYS A 1 90 ? 21.746 -4.812 8.811 1.00 90.81 90 LYS A O 1
ATOM 645 N N . THR A 1 91 ? 19.987 -3.426 8.736 1.00 90.56 91 THR A N 1
ATOM 646 C CA . THR A 1 91 ? 20.708 -2.251 8.245 1.00 90.56 91 THR A CA 1
ATOM 647 C C . THR A 1 91 ? 20.535 -1.087 9.220 1.00 90.56 91 THR A C 1
ATOM 649 O O . THR A 1 91 ? 19.399 -0.734 9.521 1.00 90.56 91 THR A O 1
ATOM 652 N N . PRO A 1 92 ? 21.617 -0.467 9.727 1.00 91.50 92 PRO A N 1
ATOM 653 C CA . PRO A 1 92 ? 21.494 0.684 10.620 1.00 91.50 92 PRO A CA 1
ATOM 654 C C . PRO A 1 92 ? 20.764 1.847 9.942 1.00 91.50 92 PRO A C 1
ATOM 656 O O . PRO A 1 92 ? 21.069 2.178 8.790 1.00 91.50 92 PRO A O 1
ATOM 659 N N . VAL A 1 93 ? 19.840 2.483 10.660 1.00 92.19 93 VAL A N 1
ATOM 660 C CA . VAL A 1 93 ? 19.159 3.696 10.195 1.00 92.19 93 VAL A CA 1
ATOM 661 C C . VAL A 1 93 ? 20.101 4.900 10.361 1.00 92.19 93 VAL A C 1
ATOM 663 O O . VAL A 1 93 ? 20.689 5.066 11.432 1.00 92.19 93 VAL A O 1
ATOM 666 N N . PRO A 1 94 ? 20.288 5.751 9.332 1.00 91.31 94 PRO A N 1
ATOM 667 C CA . PRO A 1 94 ? 21.060 6.987 9.452 1.00 91.31 94 PRO A CA 1
ATOM 668 C C . PRO A 1 94 ? 20.593 7.842 10.635 1.00 91.31 94 PRO A C 1
ATOM 670 O O . PRO A 1 94 ? 19.410 8.135 10.741 1.00 91.31 94 PRO A O 1
ATOM 673 N N . GLY A 1 95 ? 21.508 8.259 11.516 1.00 88.94 95 GLY A N 1
ATOM 674 C CA . GLY A 1 95 ? 21.158 9.073 12.689 1.00 88.94 95 GLY A CA 1
ATOM 675 C C . GLY A 1 95 ? 20.373 8.323 13.772 1.00 88.94 95 GLY A C 1
ATOM 676 O O . GLY A 1 95 ? 19.988 8.937 14.762 1.00 88.94 95 GLY A O 1
ATOM 677 N N . GLY A 1 96 ? 20.149 7.017 13.592 1.00 88.25 96 GLY A N 1
ATOM 678 C CA . GLY A 1 96 ? 19.594 6.112 14.596 1.00 88.25 96 GLY A CA 1
ATOM 679 C C . GLY A 1 96 ? 20.625 5.632 15.622 1.00 88.25 96 GLY A C 1
ATOM 680 O O . GLY A 1 96 ? 20.271 4.913 16.553 1.00 88.25 96 GLY A O 1
ATOM 681 N N . ASP A 1 97 ? 21.897 6.001 15.448 1.00 86.31 97 ASP A N 1
ATOM 682 C CA . ASP A 1 97 ? 22.987 5.807 16.396 1.00 86.31 97 ASP A CA 1
ATOM 683 C C . ASP A 1 97 ? 23.191 7.048 17.287 1.00 86.31 97 ASP A C 1
ATOM 685 O O . ASP A 1 97 ? 22.939 8.176 16.874 1.00 86.31 97 ASP A O 1
ATOM 689 N N . ASP A 1 98 ? 23.662 6.848 18.525 1.00 83.75 98 ASP A N 1
ATOM 690 C CA . ASP A 1 98 ? 23.969 7.929 19.490 1.00 83.75 98 ASP A CA 1
ATOM 691 C C . ASP A 1 98 ? 22.753 8.773 19.941 1.00 83.75 98 ASP A C 1
ATOM 693 O O . ASP A 1 98 ? 22.878 9.931 20.343 1.00 83.75 98 ASP A O 1
ATOM 697 N N . LEU A 1 99 ? 21.551 8.188 19.914 1.00 85.06 99 LEU A N 1
ATOM 698 C CA . LEU A 1 99 ? 20.321 8.854 20.356 1.00 85.06 99 LEU A CA 1
ATOM 699 C C . LEU A 1 99 ? 20.071 8.780 21.871 1.00 85.06 99 LEU A C 1
ATOM 701 O O . LEU A 1 99 ? 19.154 9.441 22.352 1.00 85.06 99 LEU A O 1
ATOM 705 N N . GLY A 1 100 ? 20.892 8.049 22.629 1.00 83.62 100 GLY A N 1
ATOM 706 C CA . GLY A 1 100 ? 20.720 7.823 24.068 1.00 83.62 100 GLY A CA 1
ATOM 707 C C . GLY A 1 100 ? 20.144 6.440 24.371 1.00 83.62 100 GLY A C 1
ATOM 708 O O . GLY A 1 100 ? 20.357 5.500 23.611 1.00 83.62 100 GLY A O 1
ATOM 709 N N . THR A 1 101 ? 19.446 6.303 25.499 1.00 86.62 101 THR A N 1
ATOM 710 C CA . THR A 1 101 ? 18.753 5.053 25.844 1.00 86.62 101 THR A CA 1
ATOM 711 C C . THR A 1 101 ? 17.369 5.072 25.210 1.00 86.62 101 THR A C 1
ATOM 713 O O . THR A 1 101 ? 16.520 5.854 25.634 1.00 86.62 101 THR A O 1
ATOM 716 N N . LEU A 1 102 ? 17.178 4.253 24.179 1.00 88.75 102 LEU A N 1
ATOM 717 C CA . LEU A 1 102 ? 15.921 4.130 23.446 1.00 88.75 102 LEU A CA 1
ATOM 718 C C . LEU A 1 102 ? 15.020 3.096 24.122 1.00 88.75 102 LEU A C 1
ATOM 720 O O . LEU A 1 102 ? 15.506 2.027 24.493 1.00 88.75 102 LEU A O 1
ATOM 724 N N . GLU A 1 103 ? 13.741 3.424 24.277 1.00 85.25 103 GLU A N 1
ATOM 725 C CA . GLU A 1 103 ? 12.766 2.570 24.963 1.00 85.25 103 GLU A CA 1
ATOM 726 C C . GLU A 1 103 ? 11.621 2.144 24.049 1.00 85.25 103 GLU A C 1
ATOM 728 O O . GLU A 1 103 ? 11.302 0.963 24.062 1.00 85.25 103 GLU A O 1
ATOM 733 N N . GLY A 1 104 ? 11.084 3.066 23.240 1.00 87.62 104 GLY A N 1
ATOM 734 C CA . GLY A 1 104 ? 9.984 2.782 22.317 1.00 87.62 104 GLY A CA 1
ATOM 735 C C . GLY A 1 104 ? 10.182 3.417 20.941 1.00 87.62 104 GLY A C 1
ATOM 736 O O . GLY A 1 104 ? 10.847 4.458 20.823 1.00 87.62 104 GLY A O 1
ATOM 737 N N . ILE A 1 105 ? 9.627 2.794 19.908 1.00 91.19 105 ILE A N 1
ATOM 738 C CA . ILE A 1 105 ? 9.665 3.227 18.515 1.00 91.19 105 ILE A CA 1
ATOM 739 C C . ILE A 1 105 ? 8.294 3.046 17.871 1.00 91.19 105 ILE A C 1
ATOM 741 O O . ILE A 1 105 ? 7.711 1.980 17.916 1.00 91.19 105 ILE A O 1
ATOM 745 N N . ALA A 1 106 ? 7.837 4.076 17.173 1.00 90.69 106 ALA A N 1
ATOM 746 C CA . ALA A 1 106 ? 6.667 4.003 16.314 1.00 90.69 106 ALA A CA 1
ATOM 747 C C . ALA A 1 106 ? 6.997 4.631 14.961 1.00 90.69 106 ALA A C 1
ATOM 749 O O . ALA A 1 106 ? 7.977 5.369 14.820 1.00 90.69 106 ALA A O 1
ATOM 750 N N . VAL A 1 107 ? 6.187 4.357 13.948 1.00 86.62 107 VAL A N 1
ATOM 751 C CA . VAL A 1 107 ? 6.356 4.927 12.610 1.00 86.62 107 VAL A CA 1
ATOM 752 C C . VAL A 1 107 ? 5.028 5.485 12.140 1.00 86.62 107 VAL A C 1
ATOM 754 O O . VAL A 1 107 ? 4.005 4.810 12.208 1.00 86.62 107 VAL A O 1
ATOM 757 N N . ASP A 1 108 ? 5.033 6.743 11.709 1.00 82.75 108 ASP A N 1
ATOM 758 C CA . ASP A 1 108 ? 3.829 7.348 11.150 1.00 82.75 108 ASP A CA 1
ATOM 759 C C . ASP A 1 108 ? 3.642 6.978 9.675 1.00 82.75 108 ASP A C 1
ATOM 761 O O . ASP A 1 108 ? 4.529 6.426 9.020 1.00 82.75 108 ASP A O 1
ATOM 765 N N . ARG A 1 109 ? 2.476 7.317 9.116 1.00 71.88 109 ARG A N 1
ATOM 766 C CA . ARG A 1 109 ? 2.161 7.030 7.709 1.00 71.88 109 ARG A CA 1
ATOM 767 C C . ARG A 1 109 ? 3.072 7.740 6.708 1.00 71.88 109 ARG A C 1
ATOM 769 O O . ARG A 1 109 ? 3.190 7.309 5.564 1.00 71.88 109 ARG A O 1
ATOM 776 N N . GLY A 1 110 ? 3.730 8.820 7.124 1.00 71.19 110 GLY A N 1
ATOM 777 C CA . GLY A 1 110 ? 4.742 9.509 6.331 1.00 71.19 110 GLY A CA 1
ATOM 778 C C . GLY A 1 110 ? 6.112 8.825 6.362 1.00 71.19 110 GLY A C 1
ATOM 779 O O . GLY A 1 110 ? 7.028 9.301 5.686 1.00 71.19 110 GLY A O 1
ATOM 780 N N . GLY A 1 111 ? 6.265 7.744 7.132 1.00 78.44 111 GLY A N 1
ATOM 781 C CA . GLY A 1 111 ? 7.521 7.030 7.321 1.00 78.44 111 GLY A CA 1
ATOM 782 C C . GLY A 1 111 ? 8.495 7.727 8.267 1.00 78.44 111 GLY A C 1
ATOM 783 O O . GLY A 1 111 ? 9.684 7.398 8.265 1.00 78.44 111 GLY A O 1
ATOM 784 N N . LEU A 1 112 ? 8.043 8.723 9.036 1.00 87.25 112 LEU A N 1
ATOM 785 C CA . LEU A 1 112 ? 8.855 9.358 10.067 1.00 87.25 112 LEU A CA 1
ATOM 786 C C . LEU A 1 112 ? 8.823 8.478 11.319 1.00 87.25 112 LEU A C 1
ATOM 788 O O . LEU A 1 112 ? 7.762 8.051 11.773 1.00 87.25 112 LEU A O 1
ATOM 792 N N . LEU A 1 113 ? 9.999 8.209 11.883 1.00 92.75 113 LEU A N 1
ATOM 793 C CA . LEU A 1 113 ? 10.106 7.434 13.109 1.00 92.75 113 LEU A CA 1
ATOM 794 C C . LEU A 1 113 ? 9.904 8.347 14.309 1.00 92.75 113 LEU A C 1
ATOM 796 O O . LEU A 1 113 ? 10.556 9.386 14.429 1.00 92.75 113 LEU A O 1
ATOM 800 N N . TRP A 1 114 ? 9.050 7.917 15.218 1.00 93.69 114 TRP A N 1
ATOM 801 C CA . TRP A 1 114 ? 8.861 8.508 16.526 1.00 93.69 114 TRP A CA 1
ATOM 802 C C . TRP A 1 114 ? 9.582 7.638 17.545 1.00 93.69 114 TRP A C 1
ATOM 804 O O . TRP A 1 114 ? 9.469 6.418 17.515 1.00 93.69 114 TRP A O 1
ATOM 814 N N . ILE A 1 115 ? 10.396 8.248 18.402 1.00 92.56 115 ILE A N 1
ATOM 815 C CA . ILE A 1 115 ? 11.281 7.519 19.311 1.00 92.56 115 ILE A CA 1
ATOM 816 C C . ILE A 1 115 ? 11.127 8.081 20.716 1.00 92.56 115 ILE A C 1
ATOM 818 O O . ILE A 1 115 ? 11.375 9.269 20.944 1.00 92.56 115 ILE A O 1
ATOM 822 N N . ALA A 1 116 ? 10.784 7.213 21.662 1.00 89.94 116 ALA A N 1
ATOM 823 C CA . ALA A 1 116 ? 10.832 7.507 23.084 1.00 89.94 116 ALA A CA 1
ATOM 824 C C . ALA A 1 116 ? 12.224 7.174 23.632 1.00 89.94 116 ALA A C 1
ATOM 826 O O . ALA A 1 116 ? 12.707 6.042 23.514 1.00 89.94 116 ALA A O 1
ATOM 827 N N . ARG A 1 117 ? 12.881 8.160 24.251 1.00 87.62 117 ARG A N 1
ATOM 828 C CA . ARG A 1 117 ? 14.190 7.971 24.891 1.00 87.62 117 ARG A CA 1
ATOM 829 C C . ARG A 1 117 ? 14.230 8.485 26.319 1.00 87.62 117 ARG A C 1
ATOM 831 O O . ARG A 1 117 ? 13.517 9.418 26.682 1.00 87.62 117 ARG A O 1
ATOM 838 N N . ILE A 1 118 ? 15.176 7.954 27.087 1.00 82.12 118 ILE A N 1
ATOM 839 C CA . ILE A 1 118 ? 15.557 8.483 28.398 1.00 82.12 118 ILE A CA 1
ATOM 840 C C . ILE A 1 118 ? 16.681 9.516 28.235 1.00 82.12 118 ILE A C 1
ATOM 842 O O . ILE A 1 118 ? 17.708 9.239 27.605 1.00 82.12 118 ILE A O 1
ATOM 846 N N . GLU A 1 119 ? 16.517 10.694 28.848 1.00 76.75 119 GLU A N 1
ATOM 847 C CA . GLU A 1 119 ? 17.513 11.770 28.813 1.00 76.75 119 GLU A CA 1
ATOM 848 C C . GLU A 1 119 ? 18.865 11.312 29.421 1.00 76.75 119 GLU A C 1
ATOM 850 O O . GLU A 1 119 ? 18.913 10.769 30.539 1.00 76.75 119 GLU A O 1
ATOM 855 N N . PRO A 1 120 ? 20.004 11.552 28.738 1.00 65.06 120 PRO A N 1
ATOM 856 C CA . PRO A 1 120 ? 21.324 11.227 29.267 1.00 65.06 120 PRO A CA 1
ATOM 857 C C . PRO A 1 120 ? 21.635 11.986 30.570 1.00 65.06 120 PRO A C 1
ATOM 859 O O . PRO A 1 120 ? 21.859 13.194 30.569 1.00 65.06 120 PRO A O 1
ATOM 862 N N . GLY A 1 121 ? 21.750 11.264 31.692 1.00 62.66 121 GLY A N 1
ATOM 863 C CA . GLY A 1 121 ? 22.155 11.837 32.988 1.00 62.66 121 GLY A CA 1
ATOM 864 C C . GLY A 1 121 ? 21.029 12.067 34.003 1.00 62.66 121 GLY A C 1
ATOM 865 O O . GLY A 1 121 ? 21.207 12.878 34.916 1.00 62.66 121 GLY A O 1
ATOM 866 N N . GLY A 1 122 ? 19.912 11.342 33.869 1.00 54.59 122 GLY A N 1
ATOM 867 C CA . GLY A 1 122 ? 18.757 11.386 34.771 1.00 54.59 122 GLY A CA 1
ATOM 868 C C . GLY A 1 122 ? 19.078 11.327 36.275 1.00 54.59 122 GLY A C 1
ATOM 869 O O . GLY A 1 122 ? 20.106 10.812 36.730 1.00 54.59 122 GLY A O 1
ATOM 870 N N . LYS A 1 123 ? 18.174 11.896 37.079 1.00 55.31 123 LYS A N 1
ATOM 871 C CA . LYS A 1 123 ? 18.312 11.982 38.541 1.00 55.31 123 LYS A CA 1
ATOM 872 C C . LYS A 1 123 ? 18.132 10.594 39.181 1.00 55.31 123 LYS A C 1
ATOM 874 O O . LYS A 1 123 ? 17.403 9.761 38.659 1.00 55.31 123 LYS A O 1
ATOM 879 N N . PRO A 1 124 ? 18.702 10.343 40.374 1.00 47.53 124 PRO A N 1
ATOM 880 C CA . PRO A 1 124 ? 18.622 9.035 41.041 1.00 47.53 124 PRO A CA 1
ATOM 881 C C . PRO A 1 124 ? 17.209 8.572 41.461 1.00 47.53 124 PRO A C 1
ATOM 883 O O . PRO A 1 124 ? 17.088 7.467 41.974 1.00 47.53 124 PRO A O 1
ATOM 886 N N . PHE A 1 125 ? 16.164 9.393 41.286 1.00 53.81 125 PHE A N 1
ATOM 887 C CA . PHE A 1 125 ? 14.775 9.088 41.673 1.00 53.81 125 PHE A CA 1
ATOM 888 C C . PHE A 1 125 ? 13.744 9.574 40.630 1.00 53.81 125 PHE A C 1
ATOM 890 O O . PHE A 1 125 ? 12.656 10.004 41.000 1.00 53.81 125 PHE A O 1
ATOM 897 N N . GLY A 1 126 ? 14.111 9.567 39.344 1.00 58.12 126 GLY A N 1
ATOM 898 C CA . GLY A 1 126 ? 13.227 9.901 38.221 1.00 58.12 126 GLY A CA 1
ATOM 899 C C . GLY A 1 126 ? 14.020 10.125 36.931 1.00 58.12 126 GLY A C 1
ATOM 900 O O . GLY A 1 126 ? 15.034 10.829 36.944 1.00 58.12 126 GLY A O 1
ATOM 901 N N . THR A 1 127 ? 13.566 9.515 35.840 1.00 69.56 127 THR A N 1
ATOM 902 C CA . THR A 1 127 ? 14.052 9.711 34.471 1.00 69.56 127 THR A CA 1
ATOM 903 C C . THR A 1 127 ? 13.193 10.750 33.756 1.00 69.56 127 THR A C 1
ATOM 905 O O . THR A 1 127 ? 11.972 10.745 33.889 1.00 69.56 127 THR A O 1
ATOM 908 N N . ASP A 1 128 ? 13.832 11.652 33.020 1.00 79.62 128 ASP A N 1
ATOM 909 C CA . ASP A 1 128 ? 13.147 12.544 32.087 1.00 79.62 128 ASP A CA 1
ATOM 910 C C . ASP A 1 128 ? 13.064 11.818 30.731 1.00 79.62 128 ASP A C 1
ATOM 912 O O . ASP A 1 128 ? 14.062 11.254 30.267 1.00 79.62 128 ASP A O 1
ATOM 916 N N . VAL A 1 129 ? 11.860 11.758 30.156 1.00 83.25 129 VAL A N 1
ATOM 917 C CA . VAL A 1 129 ? 11.582 11.128 28.857 1.00 83.25 129 VAL A CA 1
ATOM 918 C C . VAL A 1 129 ? 11.485 12.214 27.790 1.00 83.25 129 VAL A C 1
ATOM 920 O O . VAL A 1 129 ? 10.915 13.283 28.019 1.00 83.25 129 VAL A O 1
ATOM 923 N N . GLU A 1 130 ? 12.042 11.942 26.616 1.00 88.69 130 GLU A N 1
ATOM 924 C CA . GLU A 1 130 ? 11.929 12.802 25.442 1.00 88.69 130 GLU A CA 1
ATOM 925 C C . GLU A 1 130 ? 11.359 12.009 24.270 1.00 88.69 130 GLU A C 1
ATOM 927 O O . GLU A 1 130 ? 11.744 10.859 24.048 1.00 88.69 130 GLU A O 1
ATOM 932 N N . ILE A 1 131 ? 10.481 12.656 23.504 1.00 90.81 131 ILE A N 1
ATOM 933 C CA . ILE A 1 131 ? 9.984 12.137 22.231 1.00 90.81 131 ILE A CA 1
ATOM 934 C C . ILE A 1 131 ? 10.728 12.829 21.103 1.00 90.81 131 ILE A C 1
ATOM 936 O O . ILE A 1 131 ? 10.801 14.061 21.055 1.00 90.81 131 ILE A O 1
ATOM 940 N N . LEU A 1 132 ? 11.281 12.036 20.195 1.00 92.56 132 LEU A N 1
ATOM 941 C CA . LEU A 1 132 ? 12.018 12.500 19.033 1.00 92.56 132 LEU A CA 1
ATOM 942 C C . LEU A 1 132 ? 11.317 12.066 17.763 1.00 92.56 132 LEU A C 1
ATOM 944 O O . LEU A 1 132 ? 10.820 10.952 17.681 1.00 92.56 132 LEU A O 1
ATOM 948 N N . SER A 1 133 ? 11.384 12.924 16.755 1.00 92.94 133 SER A N 1
ATOM 949 C CA . SER A 1 133 ? 11.235 12.502 15.370 1.00 92.94 133 SER A CA 1
ATOM 950 C C . SER A 1 133 ? 12.608 12.150 14.804 1.00 92.94 133 SER A C 1
ATOM 952 O O . SER A 1 133 ? 13.605 12.817 15.107 1.00 92.94 133 SER A O 1
ATOM 954 N N . LEU A 1 134 ? 12.665 11.119 13.969 1.00 93.56 134 LEU A N 1
ATOM 955 C CA . LEU A 1 134 ? 13.822 10.716 13.182 1.00 93.56 134 LEU A CA 1
ATOM 956 C C . LEU A 1 134 ? 13.353 10.392 11.763 1.00 93.56 134 LEU A C 1
ATOM 958 O O . LEU A 1 134 ? 12.584 9.465 11.546 1.00 93.56 134 LEU A O 1
ATOM 962 N N . ASP A 1 135 ? 13.856 11.135 10.784 1.00 88.75 135 ASP A N 1
ATOM 963 C CA . ASP A 1 135 ? 13.706 10.795 9.372 1.00 88.75 135 ASP A CA 1
ATOM 964 C C . ASP A 1 135 ? 14.664 9.636 9.049 1.00 88.75 135 ASP A C 1
ATOM 966 O O . ASP A 1 135 ? 15.885 9.854 9.020 1.00 88.75 135 ASP A O 1
ATOM 970 N N . PRO A 1 136 ? 14.155 8.418 8.776 1.00 87.44 136 PRO A N 1
ATOM 971 C CA . PRO A 1 136 ? 14.998 7.242 8.575 1.00 87.44 136 PRO A CA 1
ATOM 972 C C . PRO A 1 136 ? 15.801 7.290 7.272 1.00 87.44 136 PRO A C 1
ATOM 974 O O . PRO A 1 136 ? 16.624 6.412 7.019 1.00 87.44 136 PRO A O 1
ATOM 977 N N . ILE A 1 137 ? 15.575 8.302 6.433 1.00 82.19 137 ILE A N 1
ATOM 978 C CA . ILE A 1 137 ? 16.191 8.460 5.120 1.00 82.19 137 ILE A CA 1
ATOM 979 C C . ILE A 1 137 ? 17.287 9.522 5.145 1.00 82.19 137 ILE A C 1
ATOM 981 O O . ILE A 1 137 ? 18.350 9.381 4.528 1.00 82.19 137 ILE A O 1
ATOM 985 N N . THR A 1 138 ? 17.026 10.646 5.810 1.00 83.81 138 THR A N 1
ATOM 986 C CA . THR A 1 138 ? 18.006 11.736 5.921 1.00 83.81 138 THR A CA 1
ATOM 987 C C . THR A 1 138 ? 18.852 11.653 7.186 1.00 83.81 138 THR A C 1
ATOM 989 O O . THR A 1 138 ? 19.938 12.239 7.214 1.00 83.81 138 THR A O 1
ATOM 992 N N . GLY A 1 139 ? 18.380 10.930 8.204 1.00 88.75 139 GLY A N 1
ATOM 993 C CA . GLY A 1 139 ? 18.932 10.920 9.555 1.00 88.75 139 GLY A CA 1
ATOM 994 C C . GLY A 1 139 ? 18.746 12.238 10.300 1.00 88.75 139 GLY A C 1
ATOM 995 O O . GLY A 1 139 ? 19.430 12.487 11.292 1.00 88.75 139 GLY A O 1
ATOM 996 N N . ALA A 1 140 ? 17.876 13.122 9.802 1.00 89.50 140 ALA A N 1
ATOM 997 C CA . ALA A 1 140 ? 17.498 14.322 10.525 1.00 89.50 140 ALA A CA 1
ATOM 998 C C . ALA A 1 140 ? 16.629 13.925 11.718 1.00 89.50 140 ALA A C 1
ATOM 1000 O O . ALA A 1 140 ? 15.613 13.260 11.544 1.00 89.50 140 ALA A O 1
ATOM 1001 N N . SER A 1 141 ? 17.020 14.358 12.913 1.00 92.38 141 SER A N 1
ATOM 1002 C CA . SER A 1 141 ? 16.242 14.149 14.127 1.00 92.38 141 SER A CA 1
ATOM 1003 C C . SER A 1 141 ? 15.991 15.455 14.869 1.00 92.38 141 SER A C 1
ATOM 1005 O O . SER A 1 141 ? 16.785 16.402 14.798 1.00 92.38 141 SER A O 1
ATOM 1007 N N . ALA A 1 142 ? 14.863 15.515 15.570 1.00 92.00 142 ALA A N 1
ATOM 1008 C CA . ALA A 1 142 ? 14.477 16.648 16.398 1.00 92.00 142 ALA A CA 1
ATOM 1009 C C . ALA A 1 142 ? 13.708 16.171 17.632 1.00 92.00 142 ALA A C 1
ATOM 1011 O O . ALA A 1 142 ? 12.894 15.257 17.545 1.00 92.00 142 ALA A O 1
ATOM 1012 N N . ILE A 1 143 ? 13.948 16.812 18.778 1.00 90.81 143 ILE A N 1
ATOM 1013 C CA . ILE A 1 143 ? 13.123 16.619 19.976 1.00 90.81 143 ILE A CA 1
ATOM 1014 C C . ILE A 1 143 ? 11.779 17.300 19.711 1.00 90.81 143 ILE A C 1
ATOM 1016 O O . ILE A 1 143 ? 11.752 18.506 19.461 1.00 90.81 143 ILE A O 1
ATOM 1020 N N . VAL A 1 144 ? 10.699 16.524 19.754 1.00 91.94 144 VAL A N 1
ATOM 1021 C CA . VAL A 1 144 ? 9.322 16.993 19.553 1.00 91.94 144 VAL A CA 1
ATOM 1022 C C . VAL A 1 144 ? 8.688 17.353 20.891 1.00 91.94 144 VAL A C 1
ATOM 1024 O O . VAL A 1 144 ? 8.153 18.446 21.035 1.00 91.94 144 VAL A O 1
ATOM 1027 N N . ALA A 1 145 ? 8.830 16.489 21.900 1.00 90.00 145 ALA A N 1
ATOM 1028 C CA . ALA A 1 145 ? 8.286 16.723 23.234 1.00 90.00 145 ALA A CA 1
ATOM 1029 C C . ALA A 1 145 ? 9.323 16.432 24.324 1.00 90.00 145 ALA A C 1
ATOM 1031 O O . ALA A 1 145 ? 10.090 15.472 24.244 1.00 90.00 145 ALA A O 1
ATOM 1032 N N . SER A 1 146 ? 9.352 17.283 25.351 1.00 88.88 146 SER A N 1
ATOM 1033 C CA . SER A 1 146 ? 10.206 17.125 26.534 1.00 88.88 146 SER A CA 1
ATOM 1034 C C . SER A 1 146 ? 9.615 17.872 27.734 1.00 88.88 146 SER A C 1
ATOM 1036 O O . SER A 1 146 ? 8.949 18.900 27.583 1.00 88.88 146 SER A O 1
ATOM 1038 N N . GLY A 1 147 ? 9.886 17.381 28.944 1.00 82.69 147 GLY A N 1
ATOM 1039 C CA . GLY A 1 147 ? 9.427 18.005 30.185 1.00 82.69 147 GLY A CA 1
ATOM 1040 C C . GLY A 1 147 ? 7.925 17.841 30.458 1.00 82.69 147 GLY A C 1
ATOM 1041 O O . GLY A 1 147 ? 7.249 16.991 29.888 1.00 82.69 147 GLY A O 1
ATOM 1042 N N . GLY A 1 148 ? 7.382 18.642 31.381 1.00 83.25 148 GLY A N 1
ATOM 1043 C CA . GLY A 1 148 ? 5.962 18.562 31.745 1.00 83.25 148 GLY A CA 1
ATOM 1044 C C . GLY A 1 148 ? 5.587 17.189 32.312 1.00 83.25 148 GLY A C 1
ATOM 1045 O O . GLY A 1 148 ? 6.185 16.754 33.294 1.00 83.25 148 GLY A O 1
ATOM 1046 N N . MET A 1 149 ? 4.610 16.520 31.690 1.00 78.19 149 MET A N 1
ATOM 1047 C CA . MET A 1 149 ? 4.164 15.169 32.074 1.00 78.19 149 MET A CA 1
ATOM 1048 C C . MET A 1 149 ? 5.198 14.076 31.745 1.00 78.19 149 MET A C 1
ATOM 1050 O O . MET A 1 149 ? 5.100 12.976 32.273 1.00 78.19 149 MET A O 1
ATOM 1054 N N . LEU A 1 150 ? 6.219 14.393 30.939 1.00 80.12 150 LEU A N 1
ATOM 1055 C CA . LEU A 1 150 ? 7.331 13.496 30.603 1.00 80.12 150 LEU A CA 1
ATOM 1056 C C . LEU A 1 150 ? 8.501 13.587 31.601 1.00 80.12 150 LEU A C 1
ATOM 1058 O O . LEU A 1 150 ? 9.492 12.866 31.476 1.00 80.12 150 LEU A O 1
ATOM 1062 N N . SER A 1 151 ? 8.412 14.476 32.596 1.00 79.88 151 SER A N 1
ATOM 1063 C CA . SER A 1 151 ? 9.454 14.651 33.608 1.00 79.88 151 SER A CA 1
ATOM 1064 C C . SER A 1 151 ? 9.216 13.813 34.858 1.00 79.88 151 SER A C 1
ATOM 1066 O O . SER A 1 151 ? 8.129 13.818 35.432 1.00 79.88 151 SER A O 1
ATOM 1068 N N . GLY A 1 152 ? 10.277 13.179 35.364 1.00 70.75 152 GLY A N 1
ATOM 1069 C CA . GLY A 1 152 ? 10.203 12.379 36.592 1.00 70.75 152 GLY A CA 1
ATOM 1070 C C . GLY A 1 152 ? 9.388 11.090 36.445 1.00 70.75 152 GLY A C 1
ATOM 1071 O O . GLY A 1 152 ? 8.767 10.652 37.413 1.00 70.75 152 GLY A O 1
ATOM 1072 N N . VAL A 1 153 ? 9.404 10.500 35.252 1.00 70.69 153 VAL A N 1
ATOM 1073 C CA . VAL A 1 153 ? 8.895 9.154 34.957 1.00 70.69 153 VAL A CA 1
ATOM 1074 C C . VAL A 1 153 ? 9.857 8.119 35.551 1.00 70.69 153 VAL A C 1
ATOM 1076 O O . VAL A 1 153 ? 11.047 8.399 35.681 1.00 70.69 153 VAL A O 1
ATOM 1079 N N . ASN A 1 154 ? 9.399 6.926 35.929 1.00 64.88 154 ASN A N 1
ATOM 1080 C CA . ASN A 1 154 ? 10.290 5.820 36.299 1.00 64.88 154 ASN A CA 1
ATOM 1081 C C . ASN A 1 154 ? 10.406 4.778 35.171 1.00 64.88 154 ASN A C 1
ATOM 1083 O O . ASN A 1 154 ? 9.896 3.667 35.290 1.00 64.88 154 ASN A O 1
ATOM 1087 N N . ALA A 1 155 ? 11.135 5.116 34.104 1.00 61.75 155 ALA A N 1
ATOM 1088 C CA . ALA A 1 155 ? 11.362 4.219 32.963 1.00 61.75 155 ALA A CA 1
ATOM 1089 C C . ALA A 1 155 ? 12.441 3.143 33.230 1.00 61.75 155 ALA A C 1
ATOM 1091 O O . ALA A 1 155 ? 12.754 2.332 32.371 1.00 61.75 155 ALA A O 1
ATOM 1092 N N . GLN A 1 156 ? 13.055 3.120 34.423 1.00 57.38 156 GLN A N 1
ATOM 1093 C CA . GLN A 1 156 ? 14.125 2.162 34.748 1.00 57.38 156 GLN A CA 1
ATOM 1094 C C . GLN A 1 156 ? 13.604 0.784 35.168 1.00 57.38 156 GLN A C 1
ATOM 1096 O O . GLN A 1 156 ? 14.366 -0.183 35.150 1.00 57.38 156 GLN A O 1
ATOM 1101 N N . THR A 1 157 ? 12.345 0.690 35.600 1.00 54.16 157 THR A N 1
ATOM 1102 C CA . THR A 1 157 ? 11.737 -0.570 36.057 1.00 54.16 157 THR A CA 1
ATOM 1103 C C . THR A 1 157 ? 10.605 -1.059 35.162 1.00 54.16 157 THR A C 1
ATOM 1105 O O . THR A 1 157 ? 10.159 -2.186 35.364 1.00 54.16 157 THR A O 1
ATOM 1108 N N . HIS A 1 158 ? 10.187 -0.262 34.173 1.00 57.97 158 HIS A N 1
ATOM 1109 C CA . HIS A 1 158 ? 9.042 -0.530 33.303 1.00 57.97 158 HIS A CA 1
ATOM 1110 C C . HIS A 1 158 ? 9.330 -0.033 31.877 1.00 57.97 158 HIS A C 1
ATOM 1112 O O . HIS A 1 158 ? 9.908 1.049 31.741 1.00 57.97 158 HIS A O 1
ATOM 1118 N N . PRO A 1 159 ? 8.990 -0.815 30.837 1.00 63.47 159 PRO A N 1
ATOM 1119 C CA . PRO A 1 159 ? 9.140 -0.384 29.452 1.00 63.47 159 PRO A CA 1
ATOM 1120 C C . PRO A 1 159 ? 8.209 0.795 29.143 1.00 63.47 159 PRO A C 1
ATOM 1122 O O . PRO A 1 159 ? 7.115 0.894 29.693 1.00 63.47 159 PRO A O 1
ATOM 1125 N N . LEU A 1 160 ? 8.680 1.697 28.282 1.00 75.75 160 LEU A N 1
ATOM 1126 C CA . LEU A 1 160 ? 7.812 2.634 27.576 1.00 75.75 160 LEU A CA 1
ATOM 1127 C C . LEU A 1 160 ? 7.440 1.985 26.257 1.00 75.75 160 LEU A C 1
ATOM 1129 O O . LEU A 1 160 ? 8.280 1.313 25.665 1.00 75.75 160 LEU A O 1
ATOM 1133 N N . ASP A 1 161 ? 6.226 2.248 25.813 1.00 78.56 161 ASP A N 1
ATOM 1134 C CA . ASP A 1 161 ? 5.755 1.818 24.508 1.00 78.56 161 ASP A CA 1
ATOM 1135 C C . ASP A 1 161 ? 5.177 3.021 23.768 1.00 78.56 161 ASP A C 1
ATOM 1137 O O . ASP A 1 161 ? 4.691 3.971 24.401 1.00 78.56 161 ASP A O 1
ATOM 1141 N N . LEU A 1 162 ? 5.294 3.024 22.448 1.00 86.25 162 LEU A N 1
ATOM 1142 C CA . LEU A 1 162 ? 4.923 4.152 21.614 1.00 86.25 162 LEU A CA 1
ATOM 1143 C C . LEU A 1 162 ? 4.123 3.664 20.416 1.00 86.25 162 LEU A C 1
ATOM 1145 O O . LEU A 1 162 ? 4.589 2.842 19.646 1.00 86.25 162 LEU A O 1
ATOM 1149 N N . GLU A 1 163 ? 2.963 4.273 20.216 1.00 84.44 163 GLU A N 1
ATOM 1150 C CA . GLU A 1 163 ? 2.089 3.988 19.084 1.00 84.44 163 GLU A CA 1
ATOM 1151 C C . GLU A 1 163 ? 1.697 5.276 18.360 1.00 84.44 163 GLU A C 1
ATOM 1153 O O . GLU A 1 163 ? 1.754 6.370 18.931 1.00 84.44 163 GLU A O 1
ATOM 1158 N N . ILE A 1 164 ? 1.290 5.172 17.093 1.00 82.69 164 ILE A N 1
ATOM 1159 C CA . ILE A 1 164 ? 0.765 6.313 16.325 1.00 82.69 164 ILE A CA 1
ATOM 1160 C C . ILE A 1 164 ? -0.746 6.179 16.198 1.00 82.69 164 ILE A C 1
ATOM 1162 O O . ILE A 1 164 ? -1.237 5.248 15.569 1.00 82.69 164 ILE A O 1
ATOM 1166 N N . ALA A 1 165 ? -1.484 7.136 16.768 1.00 74.75 165 ALA A N 1
ATOM 1167 C CA . ALA A 1 165 ? -2.936 7.206 16.656 1.00 74.75 165 ALA A CA 1
ATOM 1168 C C . ALA A 1 165 ? -3.394 7.299 15.187 1.00 74.75 165 ALA A C 1
ATOM 1170 O O . ALA A 1 165 ? -2.638 7.775 14.334 1.00 74.75 165 ALA A O 1
ATOM 1171 N N . PRO A 1 166 ? -4.661 6.963 14.870 1.00 67.31 166 PRO A N 1
ATOM 1172 C CA . PRO A 1 166 ? -5.161 7.022 13.496 1.00 67.31 166 PRO A CA 1
ATOM 1173 C C . PRO A 1 166 ? -5.125 8.427 12.886 1.00 67.31 166 PRO A C 1
ATOM 1175 O O . PRO A 1 166 ? -5.132 8.559 11.669 1.00 67.31 166 PRO A O 1
ATOM 1178 N N . ASP A 1 167 ? -5.069 9.468 13.714 1.00 67.06 167 ASP A N 1
ATOM 1179 C CA . ASP A 1 167 ? -4.939 10.870 13.308 1.00 67.06 167 ASP A CA 1
ATOM 1180 C C . ASP A 1 167 ? -3.479 11.366 13.228 1.00 67.06 167 ASP A C 1
ATOM 1182 O O . ASP A 1 167 ? -3.237 12.555 13.012 1.00 67.06 167 ASP A O 1
ATOM 1186 N N . GLY A 1 168 ? -2.505 10.467 13.402 1.00 70.38 168 GLY A N 1
ATOM 1187 C CA . GLY A 1 168 ? -1.074 10.749 13.311 1.00 70.38 168 GLY A CA 1
ATOM 1188 C C . GLY A 1 168 ? -0.434 11.269 14.601 1.00 70.38 168 GLY A C 1
ATOM 1189 O O . GLY A 1 168 ? 0.775 11.500 14.620 1.00 70.38 168 GLY A O 1
ATOM 1190 N N . ALA A 1 169 ? -1.196 11.460 15.684 1.00 77.25 169 ALA A N 1
ATOM 1191 C CA . ALA A 1 169 ? -0.632 11.888 16.962 1.00 77.25 169 ALA A CA 1
ATOM 1192 C C . ALA A 1 169 ? 0.077 10.724 17.692 1.00 77.25 169 ALA A C 1
ATOM 1194 O O . ALA A 1 169 ? -0.496 9.637 17.798 1.00 77.25 169 ALA A O 1
ATOM 1195 N N . PRO A 1 170 ? 1.280 10.925 18.264 1.00 79.50 170 PRO A N 1
ATOM 1196 C CA . PRO A 1 170 ? 1.931 9.898 19.070 1.00 79.50 170 PRO A CA 1
ATOM 1197 C C . PRO A 1 170 ? 1.176 9.639 20.375 1.00 79.50 170 PRO A C 1
ATOM 1199 O O . PRO A 1 170 ? 0.830 10.571 21.112 1.00 79.50 170 PRO A O 1
ATOM 1202 N N . LEU A 1 171 ? 0.998 8.364 20.695 1.00 76.25 171 LEU A N 1
ATOM 1203 C CA . LEU A 1 171 ? 0.474 7.860 21.954 1.00 76.25 171 LEU A CA 1
ATOM 1204 C C . LEU A 1 171 ? 1.596 7.146 22.696 1.00 76.25 171 LEU A C 1
ATOM 1206 O O . LEU A 1 171 ? 2.093 6.113 22.264 1.00 76.25 171 LEU A O 1
ATOM 1210 N N . LEU A 1 172 ? 2.010 7.722 23.816 1.00 76.12 172 LEU A N 1
ATOM 1211 C CA . LEU A 1 172 ? 3.064 7.198 24.667 1.00 76.12 172 LEU A CA 1
ATOM 1212 C C . LEU A 1 172 ? 2.449 6.523 25.888 1.00 76.12 172 LEU A C 1
ATOM 1214 O O . LEU A 1 172 ? 1.816 7.180 26.720 1.00 76.12 172 LEU A O 1
ATOM 1218 N N . LEU A 1 173 ? 2.713 5.234 26.054 1.00 72.19 173 LEU A N 1
ATOM 1219 C CA . LEU A 1 173 ? 2.442 4.537 27.300 1.00 72.19 173 LEU A CA 1
ATOM 1220 C C . LEU A 1 173 ? 3.510 4.912 28.336 1.00 72.19 173 LEU A C 1
ATOM 1222 O O . LEU A 1 173 ? 4.696 4.631 28.162 1.00 72.19 173 LEU A O 1
ATOM 1226 N N . VAL A 1 174 ? 3.090 5.545 29.434 1.00 69.25 174 VAL A N 1
ATOM 1227 C CA . VAL A 1 174 ? 3.971 5.961 30.531 1.00 69.25 174 VAL A CA 1
ATOM 1228 C C . VAL A 1 174 ? 3.623 5.223 31.812 1.00 69.25 174 VAL A C 1
ATOM 1230 O O . VAL A 1 174 ? 2.553 5.381 32.393 1.00 69.25 174 VAL A O 1
ATOM 1233 N N . THR A 1 175 ? 4.586 4.481 32.337 1.00 63.94 175 THR A N 1
ATOM 1234 C CA . THR A 1 175 ? 4.452 3.743 33.595 1.00 63.94 175 THR A CA 1
ATOM 1235 C C . THR A 1 175 ? 5.118 4.491 34.758 1.00 63.94 175 THR A C 1
ATOM 1237 O O . THR A 1 175 ? 6.335 4.686 34.774 1.00 63.94 175 THR A O 1
ATOM 1240 N N . GLY A 1 176 ? 4.333 4.874 35.770 1.00 55.94 176 GLY A N 1
ATOM 1241 C CA . GLY A 1 176 ? 4.827 5.317 37.078 1.00 55.94 1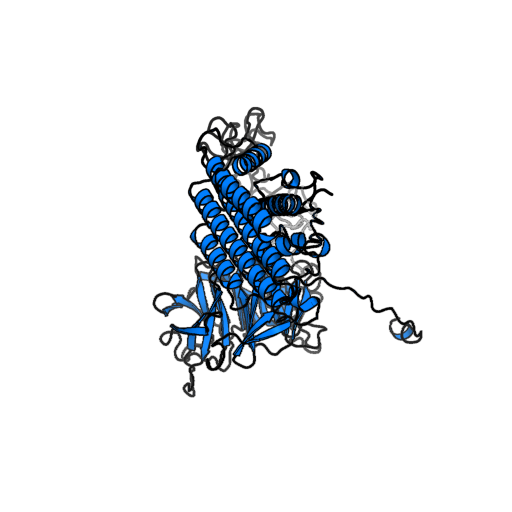76 GLY A CA 1
ATOM 1242 C C . GLY A 1 176 ? 5.370 6.751 37.138 1.00 55.94 176 GLY A C 1
ATOM 1243 O O . GLY A 1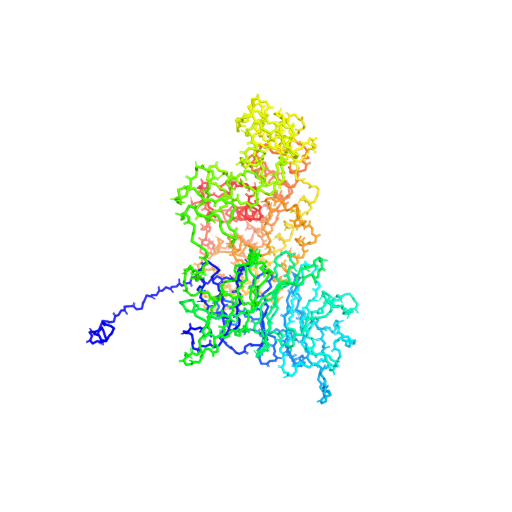 176 ? 6.544 7.010 36.866 1.00 55.94 176 GLY A O 1
ATOM 1244 N N . VAL A 1 177 ? 4.539 7.679 37.624 1.00 51.41 177 VAL A N 1
ATOM 1245 C CA . VAL A 1 177 ? 4.958 9.030 38.038 1.00 51.41 177 VAL A CA 1
ATOM 1246 C C . VAL A 1 177 ? 5.354 9.011 39.522 1.00 51.41 177 VAL A C 1
ATOM 1248 O O . VAL A 1 177 ? 4.697 8.391 40.357 1.00 51.41 177 VAL A O 1
ATOM 1251 N N . VAL A 1 178 ? 6.422 9.725 39.894 1.00 44.84 178 VAL A N 1
ATOM 1252 C CA . VAL A 1 178 ? 7.078 9.689 41.226 1.00 44.84 178 VAL A CA 1
ATOM 1253 C C . VAL A 1 178 ? 6.198 10.139 42.429 1.00 44.84 178 VAL A C 1
ATOM 1255 O O . VAL A 1 178 ? 6.690 10.211 43.555 1.00 44.84 178 VAL A O 1
ATOM 1258 N N . GLN A 1 179 ? 4.889 10.398 42.276 1.00 46.09 179 GLN A N 1
ATOM 1259 C CA . GLN A 1 179 ? 3.990 10.771 43.391 1.00 46.09 179 GLN A CA 1
ATOM 1260 C C . GLN A 1 179 ? 2.574 10.154 43.373 1.00 46.09 179 GLN A C 1
ATOM 1262 O O . GLN A 1 179 ? 1.697 10.643 44.084 1.00 46.09 179 GLN A O 1
ATOM 1267 N N . GLY A 1 180 ? 2.343 9.067 42.637 1.00 48.91 180 GLY A N 1
ATOM 1268 C CA . GLY A 1 180 ? 1.063 8.349 42.637 1.00 48.91 180 GLY A CA 1
ATOM 1269 C C . GLY A 1 180 ? 1.137 7.153 41.696 1.00 48.91 180 GLY A C 1
ATOM 1270 O O . GLY A 1 180 ? 1.638 7.284 40.588 1.00 48.91 180 GLY A O 1
ATOM 1271 N N . SER A 1 181 ? 0.739 5.979 42.173 1.00 49.44 181 SER A N 1
ATOM 1272 C CA . SER A 1 181 ? 1.068 4.659 41.618 1.00 49.44 181 SER A CA 1
ATOM 1273 C C . SER A 1 181 ? 0.299 4.260 40.346 1.00 49.44 181 SER A C 1
ATOM 1275 O O . SER A 1 181 ? -0.094 3.104 40.226 1.00 49.44 181 SER A O 1
ATOM 1277 N N . THR A 1 182 ? 0.059 5.168 39.402 1.00 58.22 182 THR A N 1
ATOM 1278 C CA . THR A 1 182 ? -0.777 4.888 38.227 1.00 58.22 182 THR A CA 1
ATOM 1279 C C . THR A 1 182 ? 0.012 5.145 36.947 1.00 58.22 182 THR A C 1
ATOM 1281 O O . THR A 1 182 ? 0.583 6.218 36.755 1.00 58.22 182 THR A O 1
ATOM 1284 N N . GLY A 1 183 ? 0.133 4.124 36.095 1.00 64.56 183 GLY A N 1
ATOM 1285 C CA . GLY A 1 183 ? 0.519 4.323 34.699 1.00 64.56 183 GLY A CA 1
ATOM 1286 C C . GLY A 1 183 ? -0.572 5.091 33.955 1.00 64.56 183 GLY A C 1
ATOM 1287 O O . GLY A 1 183 ? -1.714 5.158 34.408 1.00 64.56 183 GLY A O 1
ATOM 1288 N N . THR A 1 184 ? -0.206 5.718 32.848 1.00 70.94 184 THR A N 1
ATOM 1289 C CA . THR A 1 184 ? -1.081 6.579 32.054 1.00 70.94 184 THR A CA 1
ATOM 1290 C C . THR A 1 184 ? -0.683 6.499 30.585 1.00 70.94 184 THR A C 1
ATOM 1292 O O . THR A 1 184 ? 0.491 6.301 30.269 1.00 70.94 184 THR A O 1
ATOM 1295 N N . VAL A 1 185 ? -1.651 6.657 29.688 1.00 76.25 185 VAL A N 1
ATOM 1296 C CA . VAL A 1 185 ? -1.375 6.857 28.264 1.00 76.25 185 VAL A CA 1
ATOM 1297 C C . VAL A 1 185 ? -1.390 8.357 28.007 1.00 76.25 185 VAL A C 1
ATOM 1299 O O . VAL A 1 185 ? -2.378 9.038 28.285 1.00 76.25 185 VAL A O 1
ATOM 1302 N N . LEU A 1 186 ? -0.278 8.880 27.503 1.00 80.62 186 LEU A N 1
ATOM 1303 C CA . LEU A 1 186 ? -0.143 10.275 27.120 1.00 80.62 186 LEU A CA 1
ATOM 1304 C C . LEU A 1 186 ? -0.282 10.406 25.612 1.00 80.62 186 LEU A C 1
ATOM 1306 O O . LEU A 1 186 ? 0.448 9.780 24.853 1.00 80.62 186 LEU A O 1
ATOM 1310 N N . ARG A 1 187 ? -1.159 11.296 25.180 1.00 85.50 187 ARG A N 1
ATOM 1311 C CA . ARG A 1 187 ? -1.217 11.767 23.806 1.00 85.50 187 ARG A CA 1
ATOM 1312 C C . ARG A 1 187 ? -0.348 13.003 23.651 1.00 85.50 187 ARG A C 1
ATOM 1314 O O . ARG A 1 187 ? -0.476 13.946 24.433 1.00 85.50 187 ARG A O 1
ATOM 1321 N N . ILE A 1 188 ? 0.531 12.986 22.657 1.00 87.19 188 ILE A N 1
ATOM 1322 C CA . ILE A 1 188 ? 1.460 14.073 22.357 1.00 87.19 188 ILE A CA 1
ATOM 1323 C C . ILE A 1 188 ? 0.933 14.858 21.155 1.00 87.19 188 ILE A C 1
ATOM 1325 O O . ILE A 1 188 ? 0.577 14.277 20.136 1.00 87.19 188 ILE A O 1
ATOM 1329 N N . ASP A 1 189 ? 0.877 16.180 21.264 1.00 84.31 189 ASP A N 1
ATOM 1330 C CA . ASP A 1 189 ? 0.591 17.053 20.130 1.00 84.31 189 ASP A CA 1
ATOM 1331 C C . ASP A 1 189 ? 1.864 17.194 19.268 1.00 84.31 189 ASP A C 1
ATOM 1333 O O . ASP A 1 189 ? 2.906 17.622 19.781 1.00 84.31 189 ASP A O 1
ATOM 1337 N N . PRO A 1 190 ? 1.831 16.817 17.978 1.00 82.25 190 PRO A N 1
ATOM 1338 C CA . PRO A 1 190 ? 3.012 16.852 17.121 1.00 82.25 190 PRO A CA 1
ATOM 1339 C C . PRO A 1 190 ? 3.465 18.276 16.752 1.00 82.25 190 PRO A C 1
ATOM 1341 O O . PRO A 1 190 ? 4.630 18.460 16.391 1.00 82.25 190 PRO A O 1
ATOM 1344 N N . ASP A 1 191 ? 2.587 19.282 16.841 1.00 81.75 191 ASP A N 1
ATOM 1345 C CA . ASP A 1 191 ? 2.879 20.658 16.431 1.00 81.75 191 ASP A CA 1
ATOM 1346 C C . ASP A 1 191 ? 3.575 21.461 17.536 1.00 81.75 191 ASP A C 1
ATOM 1348 O O . ASP A 1 191 ? 4.472 22.267 17.254 1.00 81.75 191 ASP A O 1
ATOM 1352 N N . ASP A 1 192 ? 3.163 21.273 18.793 1.00 85.94 192 ASP A N 1
ATOM 1353 C CA . ASP A 1 192 ? 3.694 22.035 19.931 1.00 85.94 192 ASP A CA 1
ATOM 1354 C C . ASP A 1 192 ? 4.356 21.195 21.034 1.00 85.94 192 ASP A C 1
ATOM 1356 O O . ASP A 1 192 ? 4.980 21.762 21.941 1.00 85.94 192 ASP A O 1
ATOM 1360 N N . GLY A 1 193 ? 4.288 19.865 20.933 1.00 85.06 193 GLY A N 1
ATOM 1361 C CA . GLY A 1 193 ? 4.906 18.927 21.867 1.00 85.06 193 GLY A CA 1
ATOM 1362 C C . GLY A 1 193 ? 4.201 18.835 23.221 1.00 85.06 193 GLY A C 1
ATOM 1363 O O . GLY A 1 193 ? 4.775 18.288 24.169 1.00 85.06 193 GLY A O 1
ATOM 1364 N N . SER A 1 194 ? 2.999 19.403 23.363 1.00 86.88 194 SER A N 1
ATOM 1365 C CA . SER A 1 194 ? 2.218 19.294 24.593 1.00 86.88 194 SER A CA 1
ATOM 1366 C C . SER A 1 194 ? 1.698 17.868 24.798 1.00 86.88 194 SER A C 1
ATOM 1368 O O . SER A 1 194 ? 1.389 17.157 23.850 1.00 86.88 194 SER A O 1
ATOM 1370 N N . ALA A 1 195 ? 1.637 17.429 26.057 1.00 84.69 195 ALA A N 1
ATOM 1371 C CA . ALA A 1 195 ? 1.159 16.101 26.429 1.00 84.69 195 ALA A CA 1
ATOM 1372 C C . ALA A 1 195 ? -0.169 16.208 27.187 1.00 84.69 195 ALA A C 1
ATOM 1374 O O . ALA A 1 195 ? -0.300 17.050 28.083 1.00 84.69 195 ALA A O 1
ATOM 1375 N N . ALA A 1 196 ? -1.120 15.338 26.860 1.00 82.69 196 ALA A N 1
ATOM 1376 C CA . ALA A 1 196 ? -2.410 15.212 27.529 1.00 82.69 196 ALA A CA 1
ATOM 1377 C C . ALA A 1 196 ? -2.685 13.748 27.895 1.00 82.69 196 ALA A C 1
ATOM 1379 O O . ALA A 1 196 ? -2.323 12.844 27.152 1.00 82.69 196 ALA A O 1
ATOM 1380 N N . VAL A 1 197 ? -3.330 13.508 29.036 1.00 78.06 197 VAL A N 1
ATOM 1381 C CA . VAL A 1 197 ? -3.746 12.156 29.446 1.00 78.06 197 VAL A CA 1
ATOM 1382 C C . VAL A 1 197 ? -4.927 11.702 28.594 1.00 78.06 197 VAL A C 1
ATOM 1384 O O . VAL A 1 197 ? -5.859 12.476 28.370 1.00 78.06 197 VAL A O 1
ATOM 1387 N N . VAL A 1 198 ? -4.880 10.452 28.138 1.00 72.69 198 VAL A N 1
ATOM 1388 C CA . VAL A 1 198 ? -5.988 9.765 27.467 1.00 72.69 198 VAL A CA 1
ATOM 1389 C C . VAL A 1 198 ? -6.781 8.964 28.506 1.00 72.69 198 VAL A C 1
ATOM 1391 O O . VAL A 1 198 ? -6.198 8.175 29.248 1.00 72.69 198 VAL A O 1
ATOM 1394 N N . GLY A 1 199 ? -8.104 9.160 28.551 1.00 62.56 199 GLY A N 1
ATOM 1395 C CA . GLY A 1 199 ? -9.010 8.518 29.519 1.00 62.56 199 GLY A CA 1
ATOM 1396 C C . GLY A 1 199 ? -9.210 9.295 30.833 1.00 62.56 199 GLY A C 1
ATOM 1397 O O . GLY A 1 199 ? -8.568 10.319 31.074 1.00 62.56 199 GLY A O 1
ATOM 1398 N N . GLU A 1 200 ? -10.130 8.830 31.689 1.00 54.19 200 GLU A N 1
ATOM 1399 C CA . GLU A 1 200 ? -10.341 9.387 33.040 1.00 54.19 200 GLU A CA 1
ATOM 1400 C C . GLU A 1 200 ? -9.381 8.756 34.087 1.00 54.19 200 GLU A C 1
ATOM 1402 O O . GLU A 1 200 ? -9.136 7.552 34.092 1.00 54.19 200 GLU A O 1
ATOM 1407 N N . GLU A 1 201 ? -8.829 9.566 35.001 1.00 51.34 201 GLU A N 1
ATOM 1408 C CA . GLU A 1 201 ? -7.905 9.159 36.087 1.00 51.34 201 GLU A CA 1
ATOM 1409 C C . GLU A 1 201 ? -8.616 8.444 37.269 1.00 51.34 201 GLU A C 1
ATOM 1411 O O . GLU A 1 201 ? -9.641 8.946 37.737 1.00 51.34 201 GLU A O 1
ATOM 1416 N N . PRO A 1 202 ? -7.984 7.481 37.981 1.00 48.31 202 PRO A N 1
ATOM 1417 C CA . PRO A 1 202 ? -7.285 6.286 37.497 1.00 48.31 202 PRO A CA 1
ATOM 1418 C C . PRO A 1 202 ? -7.737 4.999 38.249 1.00 48.31 202 PRO A C 1
ATOM 1420 O O . PRO A 1 202 ? -8.178 5.050 39.399 1.00 48.31 202 PRO A O 1
ATOM 1423 N N . PHE A 1 203 ? -7.535 3.812 37.668 1.00 40.38 203 PHE A N 1
ATOM 1424 C CA . PHE A 1 203 ? -7.476 2.565 38.453 1.00 40.38 203 PHE A CA 1
ATOM 1425 C C . PHE A 1 203 ? -6.028 2.264 38.881 1.00 40.38 203 PHE A C 1
ATOM 1427 O O . PHE A 1 203 ? -5.090 2.461 38.109 1.00 40.38 203 PHE A O 1
ATOM 1434 N N . ASP A 1 204 ? -5.860 1.672 40.071 1.00 48.66 204 ASP A N 1
ATOM 1435 C CA . ASP A 1 204 ? -4.618 1.061 40.602 1.00 48.66 204 ASP A CA 1
ATOM 1436 C C . ASP A 1 204 ? -4.046 -0.085 39.713 1.00 48.66 204 ASP A C 1
ATOM 1438 O O . ASP A 1 204 ? -3.065 -0.732 40.080 1.00 48.66 204 ASP A O 1
ATOM 1442 N N . LEU A 1 205 ? -4.652 -0.367 38.550 1.00 48.75 205 LEU A N 1
ATOM 1443 C CA . LEU A 1 205 ? -4.312 -1.471 37.639 1.00 48.75 205 LEU A CA 1
ATOM 1444 C C . LEU A 1 205 ? -3.190 -1.130 36.643 1.00 48.75 205 LEU A C 1
ATOM 1446 O O . LEU A 1 205 ? -2.553 -2.028 36.106 1.00 48.75 205 LEU A O 1
ATOM 1450 N N . LEU A 1 206 ? -2.901 0.155 36.424 1.00 51.03 206 LEU A N 1
ATOM 1451 C CA . LEU A 1 206 ? -1.887 0.618 35.464 1.00 51.03 206 LEU A CA 1
ATOM 1452 C C . LEU A 1 206 ? -0.466 0.667 36.043 1.00 51.03 206 LEU A C 1
ATOM 1454 O O . LEU A 1 206 ? 0.437 1.229 35.426 1.00 51.03 206 LEU A O 1
ATOM 1458 N N . ALA A 1 207 ? -0.240 0.126 37.240 1.00 51.84 207 ALA A N 1
ATOM 1459 C CA . ALA A 1 207 ? 1.045 0.245 37.925 1.00 51.84 207 ALA A CA 1
ATOM 1460 C C . ALA A 1 207 ? 2.230 -0.314 37.108 1.00 51.84 207 ALA A C 1
ATOM 1462 O O . ALA A 1 207 ? 3.369 0.042 37.404 1.00 51.84 207 ALA A O 1
ATOM 1463 N N . LEU A 1 208 ? 1.969 -1.177 36.115 1.00 57.25 208 LEU A N 1
ATOM 1464 C CA . LEU A 1 208 ? 2.955 -2.015 35.431 1.00 57.25 208 LEU A CA 1
ATOM 1465 C C . LEU A 1 208 ? 2.518 -2.367 33.991 1.00 57.25 208 LEU A C 1
ATOM 1467 O O . LEU A 1 208 ? 2.514 -3.536 33.617 1.00 57.25 208 LEU A O 1
ATOM 1471 N N . ALA A 1 209 ? 2.091 -1.384 33.194 1.00 61.09 209 ALA A N 1
ATOM 1472 C CA . ALA A 1 209 ? 1.761 -1.635 31.787 1.00 61.09 209 ALA A CA 1
ATOM 1473 C C . ALA A 1 209 ? 3.007 -2.088 30.988 1.00 61.09 209 ALA A C 1
ATOM 1475 O O . ALA A 1 209 ? 4.096 -1.563 31.221 1.00 61.09 209 ALA A O 1
ATOM 1476 N N . VAL A 1 210 ? 2.871 -3.090 30.111 1.00 63.50 210 VAL A N 1
ATOM 1477 C CA . VAL A 1 210 ? 4.013 -3.747 29.429 1.00 63.50 210 VAL A CA 1
ATOM 1478 C C . VAL A 1 210 ? 3.978 -3.573 27.912 1.00 63.50 210 VAL A C 1
ATOM 1480 O O . VAL A 1 210 ? 5.042 -3.529 27.306 1.00 63.50 210 VAL A O 1
ATOM 1483 N N . GLY A 1 211 ? 2.790 -3.427 27.328 1.00 69.44 211 GLY A N 1
ATOM 1484 C CA . GLY A 1 211 ? 2.619 -3.178 25.899 1.00 69.44 211 GLY A CA 1
ATOM 1485 C C . GLY A 1 211 ? 1.318 -2.440 25.610 1.00 69.44 211 GLY A C 1
ATOM 1486 O O . GLY A 1 211 ? 0.343 -2.568 26.366 1.00 69.44 211 GLY A O 1
ATOM 1487 N N . LEU A 1 212 ? 1.333 -1.673 24.531 1.00 74.12 212 LEU A N 1
ATOM 1488 C CA . LEU A 1 212 ? 0.246 -0.892 23.970 1.00 74.12 212 LEU A CA 1
ATOM 1489 C C . LEU A 1 212 ? 0.014 -1.378 22.537 1.00 74.12 212 LEU A C 1
ATOM 1491 O O . LEU A 1 212 ? 0.947 -1.674 21.815 1.00 74.12 212 LEU A O 1
ATOM 1495 N N . GLY A 1 213 ? -1.241 -1.471 22.129 1.00 72.19 213 GLY A N 1
ATOM 1496 C CA . GLY A 1 213 ? -1.623 -1.756 20.759 1.00 72.19 213 GLY A CA 1
ATOM 1497 C C . GLY A 1 213 ? -2.810 -0.893 20.373 1.00 72.19 213 GLY A C 1
ATOM 1498 O O . GLY A 1 213 ? -3.649 -0.548 21.210 1.00 72.19 213 GLY A O 1
ATOM 1499 N N . LEU A 1 214 ? -2.886 -0.539 19.098 1.00 72.56 214 LEU A N 1
ATOM 1500 C CA . LEU A 1 214 ? -3.947 0.298 18.561 1.00 72.56 214 LEU A CA 1
ATOM 1501 C C . LEU A 1 214 ? -4.820 -0.508 17.600 1.00 72.56 214 LEU A C 1
ATOM 1503 O O . LEU A 1 214 ? -4.332 -1.077 16.625 1.00 72.56 214 LEU A O 1
ATOM 1507 N N . ALA A 1 215 ? -6.120 -0.538 17.868 1.00 64.44 215 ALA A N 1
ATOM 1508 C CA . ALA A 1 215 ? -7.097 -1.111 16.960 1.00 64.44 215 ALA A CA 1
ATOM 1509 C C . ALA A 1 215 ? -7.418 -0.145 15.800 1.00 64.44 215 ALA A C 1
ATOM 1511 O O . ALA A 1 215 ? -7.284 1.073 15.949 1.00 64.44 215 ALA A O 1
ATOM 1512 N N . PRO A 1 216 ? -7.865 -0.657 14.638 1.00 59.06 216 PRO A N 1
ATOM 1513 C CA . PRO A 1 216 ? -8.186 0.168 13.467 1.00 59.06 216 PRO A CA 1
ATOM 1514 C C . PRO A 1 216 ? -9.259 1.236 13.713 1.00 59.06 216 PRO A C 1
ATOM 1516 O O . PRO A 1 216 ? -9.223 2.297 13.097 1.00 59.06 216 PRO A O 1
ATOM 1519 N N . ASP A 1 217 ? -10.189 0.972 14.631 1.00 58.44 217 ASP A N 1
ATOM 1520 C CA . ASP A 1 217 ? -11.232 1.901 15.087 1.00 58.44 217 ASP A CA 1
ATOM 1521 C C . ASP A 1 217 ? -10.708 2.968 16.074 1.00 58.44 217 ASP A C 1
ATOM 1523 O O . ASP A 1 217 ? -11.458 3.822 16.548 1.00 58.44 217 ASP A O 1
ATOM 1527 N N . GLY A 1 218 ? -9.409 2.935 16.378 1.00 64.25 218 GLY A N 1
ATOM 1528 C CA . GLY A 1 218 ? -8.731 3.826 17.307 1.00 64.25 218 GLY A CA 1
ATOM 1529 C C . GLY A 1 218 ? -8.746 3.353 18.757 1.00 64.25 218 GLY A C 1
ATOM 1530 O O . GLY A 1 218 ? -8.157 4.035 19.597 1.00 64.25 218 GLY A O 1
ATOM 1531 N N . ALA A 1 219 ? -9.383 2.222 19.082 1.00 65.88 219 ALA A N 1
ATOM 1532 C CA . ALA A 1 219 ? -9.400 1.717 20.448 1.00 65.88 219 ALA A CA 1
ATOM 1533 C C . ALA A 1 219 ? -7.993 1.312 20.905 1.00 65.88 219 ALA A C 1
ATOM 1535 O O . ALA A 1 219 ? -7.244 0.647 20.188 1.00 65.88 219 ALA A O 1
ATOM 1536 N N . LEU A 1 220 ? -7.623 1.718 22.120 1.00 68.88 220 LEU A N 1
ATOM 1537 C CA . LEU A 1 220 ? -6.306 1.415 22.678 1.00 68.88 220 LEU A CA 1
ATOM 1538 C C . LEU A 1 220 ? -6.386 0.167 23.525 1.00 68.88 220 LEU A C 1
ATOM 1540 O O . LEU A 1 220 ? -7.101 0.151 24.522 1.00 68.88 220 LEU A O 1
ATOM 1544 N N . VAL A 1 221 ? -5.608 -0.846 23.184 1.00 69.38 221 VAL A N 1
ATOM 1545 C CA . VAL A 1 221 ? -5.486 -2.062 23.974 1.00 69.38 221 VAL A CA 1
ATOM 1546 C C . VAL A 1 221 ? -4.158 -2.025 24.702 1.00 69.38 221 VAL A C 1
ATOM 1548 O O . VAL A 1 221 ? -3.124 -1.798 24.092 1.00 69.38 221 VAL A O 1
ATOM 1551 N N . TYR A 1 222 ? -4.156 -2.249 26.008 1.00 70.19 222 TYR A N 1
ATOM 1552 C CA . TYR A 1 222 ? -2.914 -2.346 26.761 1.00 70.19 222 TYR A CA 1
ATOM 1553 C C . TYR A 1 222 ? -2.900 -3.580 27.647 1.00 70.19 222 TYR A C 1
ATOM 1555 O O . TYR A 1 222 ? -3.936 -4.112 28.061 1.00 70.19 222 TYR A O 1
ATOM 1563 N N . THR A 1 223 ? -1.686 -4.015 27.958 1.00 66.62 223 THR A N 1
ATOM 1564 C CA . THR A 1 223 ? -1.424 -5.117 28.879 1.00 66.62 223 THR A CA 1
ATOM 1565 C C . THR A 1 223 ? -0.750 -4.592 30.137 1.00 66.62 223 THR A C 1
ATOM 1567 O O . THR A 1 223 ? 0.063 -3.670 30.062 1.00 66.62 223 THR A O 1
ATOM 1570 N N . ALA A 1 224 ? -1.085 -5.151 31.300 1.00 63.53 224 ALA A N 1
ATOM 1571 C CA . ALA A 1 224 ? -0.463 -4.787 32.572 1.00 63.53 224 ALA A CA 1
ATOM 1572 C C . ALA A 1 224 ? -0.097 -6.017 33.413 1.00 63.53 224 ALA A C 1
ATOM 1574 O O . ALA A 1 224 ? -0.903 -6.933 33.564 1.00 63.53 224 ALA A O 1
ATOM 1575 N N . ASP A 1 225 ? 1.111 -6.010 33.981 1.00 59.41 225 ASP A N 1
ATOM 1576 C CA . ASP A 1 225 ? 1.641 -7.030 34.898 1.00 59.41 225 ASP A CA 1
ATOM 1577 C C . ASP A 1 225 ? 1.507 -6.536 36.342 1.00 59.41 225 ASP A C 1
ATOM 1579 O O . ASP A 1 225 ? 2.439 -6.001 36.916 1.00 59.41 225 ASP A O 1
ATOM 1583 N N . GLY A 1 226 ? 0.340 -6.649 36.966 1.00 51.25 226 GLY A N 1
ATOM 1584 C CA . GLY A 1 226 ? 0.089 -6.158 38.328 1.00 51.25 226 GLY A CA 1
ATOM 1585 C C . GLY A 1 226 ? 0.612 -7.061 39.454 1.00 51.25 226 GLY A C 1
ATOM 1586 O O . GLY A 1 226 ? 0.208 -6.892 40.615 1.00 51.25 226 GLY A O 1
ATOM 1587 N N . GLY A 1 227 ? 1.465 -8.050 39.169 1.00 52.41 227 GLY A N 1
ATOM 1588 C CA . GLY A 1 227 ? 1.918 -9.019 40.165 1.00 52.41 227 GLY A CA 1
ATOM 1589 C C . GLY A 1 227 ? 0.754 -9.763 40.845 1.00 52.41 227 GLY A C 1
ATOM 1590 O O . GLY A 1 227 ? 0.004 -10.491 40.213 1.00 52.41 227 GLY A O 1
ATOM 1591 N N . ILE A 1 228 ? 0.586 -9.628 42.169 1.00 40.47 228 ILE A N 1
ATOM 1592 C CA . ILE A 1 228 ? -0.409 -10.412 42.944 1.00 40.47 228 ILE A CA 1
ATOM 1593 C C . ILE A 1 228 ? -1.862 -9.925 42.723 1.00 40.47 228 ILE A C 1
ATOM 1595 O O . ILE A 1 228 ? -2.794 -10.618 43.132 1.00 40.47 228 ILE A O 1
ATOM 1599 N N . LEU A 1 229 ? -2.078 -8.745 42.120 1.00 44.78 229 LEU A N 1
ATOM 1600 C CA . LEU A 1 229 ? -3.398 -8.093 42.099 1.00 44.78 229 LEU A CA 1
ATOM 1601 C C . LEU A 1 229 ? -4.120 -8.096 40.740 1.00 44.78 229 LEU A C 1
ATOM 1603 O O . LEU A 1 229 ? -5.346 -8.041 40.772 1.00 44.78 229 LEU A O 1
ATOM 1607 N N . CYS A 1 230 ? -3.428 -8.200 39.598 1.00 50.00 230 CYS A N 1
ATOM 1608 C CA . CYS A 1 230 ? -4.033 -8.430 38.273 1.00 50.00 230 CYS A CA 1
ATOM 1609 C C . CYS A 1 230 ? -2.945 -8.588 37.202 1.00 50.00 230 CYS A C 1
ATOM 1611 O O . CYS A 1 230 ? -2.203 -7.642 36.985 1.00 50.00 230 CYS A O 1
ATOM 1613 N N . ASP A 1 231 ? -2.874 -9.720 36.503 1.00 60.28 231 ASP A N 1
ATOM 1614 C CA . ASP A 1 231 ? -2.347 -9.717 35.134 1.00 60.28 231 ASP A CA 1
ATOM 1615 C C . ASP A 1 231 ? -3.527 -9.323 34.237 1.00 60.28 231 ASP A C 1
ATOM 1617 O O . ASP A 1 231 ? -4.529 -10.031 34.269 1.00 60.28 231 ASP A O 1
ATOM 1621 N N . CYS A 1 232 ? -3.494 -8.198 33.517 1.00 61.53 232 CYS A N 1
ATOM 1622 C CA . CYS A 1 232 ? -4.687 -7.641 32.856 1.00 61.53 232 CYS A CA 1
ATOM 1623 C C . CYS A 1 232 ? -4.490 -7.373 31.369 1.00 61.53 232 CYS A C 1
ATOM 1625 O O . CYS A 1 232 ? -3.405 -6.987 30.933 1.00 61.53 232 CYS A O 1
ATOM 1627 N N . VAL A 1 233 ? -5.605 -7.422 30.642 1.00 62.91 233 VAL A N 1
ATOM 1628 C CA . VAL A 1 233 ? -5.782 -6.727 29.362 1.00 62.91 233 VAL A CA 1
ATOM 1629 C C . VAL A 1 233 ? -6.946 -5.765 29.516 1.00 62.91 233 VAL A C 1
ATOM 1631 O O . VAL A 1 233 ? -7.967 -6.112 30.121 1.00 62.91 233 VAL A O 1
ATOM 1634 N N . ALA A 1 234 ? -6.791 -4.560 28.987 1.00 63.91 234 ALA A N 1
ATOM 1635 C CA . ALA A 1 234 ? -7.848 -3.567 28.966 1.00 63.91 234 ALA A CA 1
ATOM 1636 C C . ALA A 1 234 ? -7.848 -2.786 27.652 1.00 63.91 234 ALA A C 1
ATOM 1638 O O . ALA A 1 234 ? -6.814 -2.621 27.011 1.00 63.91 234 ALA A O 1
ATOM 1639 N N . VAL A 1 235 ? -9.033 -2.319 27.282 1.00 64.88 235 VAL A N 1
ATOM 1640 C CA . VAL A 1 235 ? -9.340 -1.521 26.103 1.00 64.88 235 VAL A CA 1
ATOM 1641 C C . VAL A 1 235 ? -9.833 -0.163 26.572 1.00 64.88 235 VAL A C 1
ATOM 1643 O O . VAL A 1 235 ? -10.678 -0.083 27.465 1.00 64.88 235 VAL A O 1
ATOM 1646 N N . ILE A 1 236 ? -9.307 0.902 25.983 1.00 63.25 236 ILE A N 1
ATOM 1647 C CA . ILE A 1 236 ? -9.762 2.272 26.179 1.00 63.25 236 ILE A CA 1
ATOM 1648 C C . ILE A 1 236 ? -10.534 2.675 24.931 1.00 63.25 236 ILE A C 1
ATOM 1650 O O . ILE A 1 236 ? -9.986 2.691 23.827 1.00 63.25 236 ILE A O 1
ATOM 1654 N N . ASP A 1 237 ? -11.802 3.013 25.127 1.00 58.41 237 ASP A N 1
ATOM 1655 C CA . ASP A 1 237 ? -12.631 3.611 24.095 1.00 58.41 237 ASP A CA 1
ATOM 1656 C C . ASP A 1 237 ? -12.049 4.989 23.719 1.00 58.41 237 ASP A C 1
ATOM 1658 O O . ASP A 1 237 ? -11.849 5.840 24.597 1.00 58.41 237 ASP A O 1
ATOM 1662 N N . PRO A 1 238 ? -11.763 5.234 22.433 1.00 51.44 238 PRO A N 1
ATOM 1663 C CA . PRO A 1 238 ? -11.026 6.421 22.009 1.00 51.44 238 PRO A CA 1
ATOM 1664 C C . PRO A 1 238 ? -11.846 7.712 22.076 1.00 51.44 238 PRO A C 1
ATOM 1666 O O . PRO A 1 238 ? -11.276 8.803 22.101 1.00 51.44 238 PRO A O 1
ATOM 1669 N N . VAL A 1 239 ? -13.177 7.611 22.106 1.00 52.53 239 VAL A N 1
ATOM 1670 C CA . VAL A 1 239 ? -14.092 8.758 22.058 1.00 52.53 239 VAL A CA 1
ATOM 1671 C C . VAL A 1 239 ? -14.502 9.180 23.463 1.00 52.53 239 VAL A C 1
ATOM 1673 O O . VAL A 1 239 ? -14.516 10.364 23.801 1.00 52.53 239 VAL A O 1
ATOM 1676 N N . THR A 1 240 ? -14.855 8.201 24.286 1.00 54.31 240 THR A N 1
ATOM 1677 C CA . THR A 1 240 ? -15.388 8.393 25.633 1.00 54.31 240 THR A CA 1
ATOM 1678 C C . THR A 1 240 ? -14.303 8.322 26.701 1.00 54.31 240 THR A C 1
ATOM 1680 O O . THR A 1 240 ? -14.509 8.823 27.805 1.00 54.31 240 THR A O 1
ATOM 1683 N N . GLY A 1 241 ? -13.152 7.709 26.398 1.00 52.22 241 GLY A N 1
ATOM 1684 C CA . GLY A 1 241 ? -12.115 7.414 27.384 1.00 52.22 241 GLY A CA 1
ATOM 1685 C C . GLY A 1 241 ? -12.514 6.317 28.376 1.00 52.22 241 GLY A C 1
ATOM 1686 O O . GLY A 1 241 ? -11.825 6.133 29.382 1.00 52.22 241 GLY A O 1
ATOM 1687 N N . ALA A 1 242 ? -13.627 5.613 28.128 1.00 54.97 242 ALA A N 1
ATOM 1688 C CA . ALA A 1 242 ? -14.094 4.520 28.966 1.00 54.97 242 ALA A CA 1
ATOM 1689 C C . ALA A 1 242 ? -13.142 3.325 28.864 1.00 54.97 242 ALA A C 1
ATOM 1691 O O . ALA A 1 242 ? -12.743 2.926 27.775 1.00 54.97 242 ALA A O 1
ATOM 1692 N N . ILE A 1 243 ? -12.795 2.734 30.006 1.00 55.28 243 ILE A N 1
ATOM 1693 C CA . ILE A 1 243 ? -11.897 1.580 30.068 1.00 55.28 243 ILE A CA 1
ATOM 1694 C C . ILE A 1 243 ? -12.723 0.321 30.334 1.00 55.28 243 ILE A C 1
ATOM 1696 O O . ILE A 1 243 ? -13.464 0.261 31.316 1.00 55.28 243 ILE A O 1
ATOM 1700 N N . THR A 1 244 ? -12.559 -0.705 29.504 1.00 58.62 244 THR A N 1
ATOM 1701 C CA . THR A 1 244 ? -13.110 -2.054 29.710 1.00 58.62 244 THR A CA 1
ATOM 1702 C C . THR A 1 244 ? -11.968 -3.062 29.788 1.00 58.62 244 THR A C 1
ATOM 1704 O O . THR A 1 244 ? -11.060 -3.027 28.971 1.00 58.62 244 THR A O 1
ATOM 1707 N N . GLY A 1 245 ? -11.943 -3.954 30.780 1.00 54.78 245 GLY A N 1
ATOM 1708 C CA . GLY A 1 245 ? -10.821 -4.886 30.942 1.00 54.78 245 GLY A CA 1
ATOM 1709 C C . GLY A 1 245 ? -11.073 -5.996 31.955 1.00 54.78 245 GLY A C 1
ATOM 1710 O O . GLY A 1 245 ? -12.042 -5.949 32.713 1.00 54.78 245 GLY A O 1
ATOM 1711 N N . GLY A 1 246 ? -10.196 -7.001 31.968 1.00 56.03 246 GLY A N 1
ATOM 1712 C CA . GLY A 1 246 ? -10.309 -8.169 32.845 1.00 56.03 246 GLY A CA 1
ATOM 1713 C C . GLY A 1 246 ? -8.965 -8.823 33.172 1.00 56.03 246 GLY A C 1
ATOM 1714 O O . GLY A 1 246 ? -7.967 -8.605 32.485 1.00 56.03 246 GLY A O 1
ATOM 1715 N N . SER A 1 247 ? -8.946 -9.629 34.239 1.00 54.25 247 SER A N 1
ATOM 1716 C CA . SER A 1 247 ? -7.756 -10.372 34.676 1.00 54.25 247 SER A CA 1
ATOM 1717 C C . SER A 1 247 ? -7.505 -11.591 33.780 1.00 54.25 247 SER A C 1
ATOM 1719 O O . SER A 1 247 ? -8.376 -12.452 33.686 1.00 54.25 247 SER A O 1
ATOM 1721 N N . LEU A 1 248 ? -6.318 -11.718 33.188 1.00 53.75 248 LEU A N 1
ATOM 1722 C CA . LEU A 1 248 ? -5.844 -12.892 32.461 1.00 53.75 248 LEU A CA 1
ATOM 1723 C C . LEU A 1 248 ? -5.589 -14.071 33.419 1.00 53.75 248 LEU A C 1
ATOM 1725 O O . LEU A 1 248 ? -4.715 -14.016 34.287 1.00 53.75 248 LEU A O 1
ATOM 1729 N N . ALA A 1 249 ? -6.317 -15.177 33.240 1.00 49.97 249 ALA A N 1
ATOM 1730 C CA . ALA A 1 249 ? -6.101 -16.414 33.992 1.00 49.97 249 ALA A CA 1
ATOM 1731 C C . ALA A 1 249 ? -6.057 -17.638 33.074 1.00 49.97 249 ALA A C 1
ATOM 1733 O O . ALA A 1 249 ? -6.958 -17.838 32.265 1.00 49.97 249 ALA A O 1
ATOM 1734 N N . PHE A 1 250 ? -5.056 -18.507 33.250 1.00 46.44 250 PHE A N 1
ATOM 1735 C CA . PHE A 1 250 ? -5.004 -19.808 32.580 1.00 46.44 250 PHE A CA 1
ATOM 1736 C C . PHE A 1 250 ? -5.978 -20.786 33.235 1.00 46.44 250 PHE A C 1
ATOM 1738 O O . PHE A 1 250 ? -5.874 -21.046 34.437 1.00 46.44 250 PHE A O 1
ATOM 1745 N N . ILE A 1 251 ? -6.878 -21.379 32.448 1.00 45.19 251 ILE A N 1
ATOM 1746 C CA . ILE A 1 251 ? -7.822 -22.401 32.901 1.00 45.19 251 ILE A CA 1
ATOM 1747 C C . ILE A 1 251 ? -7.624 -23.686 32.095 1.00 45.19 251 ILE A C 1
ATOM 1749 O O . ILE A 1 251 ? -7.841 -23.730 30.885 1.00 45.19 251 ILE A O 1
ATOM 1753 N N . VAL A 1 252 ? -7.248 -24.760 32.791 1.00 41.34 252 VAL A N 1
ATOM 1754 C CA . VAL A 1 252 ? -7.090 -26.103 32.214 1.00 41.34 252 VAL A CA 1
ATOM 1755 C C . VAL A 1 252 ? -8.177 -26.997 32.798 1.00 41.34 252 VAL A C 1
ATOM 1757 O O . VAL A 1 252 ? -8.282 -27.108 34.019 1.00 41.34 252 VAL A O 1
ATOM 1760 N N . ASP A 1 253 ? -9.001 -27.611 31.944 1.00 37.91 253 ASP A N 1
ATOM 1761 C CA . ASP A 1 253 ? -10.118 -28.486 32.345 1.00 37.91 253 ASP A CA 1
ATOM 1762 C C . ASP A 1 253 ? -11.062 -27.842 33.391 1.00 37.91 253 ASP A C 1
ATOM 1764 O O . ASP A 1 253 ? -11.495 -28.483 34.350 1.00 37.91 253 ASP A O 1
ATOM 1768 N N . GLY A 1 254 ? -11.338 -26.538 33.254 1.00 36.97 254 GLY A N 1
ATOM 1769 C CA . GLY A 1 254 ? -12.199 -25.784 34.178 1.00 36.97 254 GLY A CA 1
ATOM 1770 C C . GLY A 1 254 ? -11.560 -25.428 35.531 1.00 36.97 254 GLY A C 1
ATOM 1771 O O . GLY A 1 254 ? -12.229 -24.859 36.392 1.00 36.97 254 GLY A O 1
ATOM 1772 N N . MET A 1 255 ? -10.273 -25.727 35.745 1.00 36.03 255 MET A N 1
ATOM 1773 C CA . MET A 1 255 ? -9.527 -25.339 36.947 1.00 36.03 255 MET A CA 1
ATOM 1774 C C . MET A 1 255 ? -8.533 -24.210 36.667 1.00 36.03 255 MET A C 1
ATOM 1776 O O . MET A 1 255 ? -7.771 -24.264 35.704 1.00 36.03 255 MET A O 1
ATOM 1780 N N . TYR A 1 256 ? -8.484 -23.222 37.569 1.00 47.34 256 TYR A N 1
ATOM 1781 C CA . TYR A 1 256 ? -7.449 -22.185 37.577 1.00 47.34 256 TYR A CA 1
ATOM 1782 C C . TYR A 1 256 ? -6.056 -22.827 37.669 1.00 47.34 256 TYR A C 1
ATOM 1784 O O . TYR A 1 256 ? -5.704 -23.439 38.682 1.00 47.34 256 TYR A O 1
ATOM 1792 N N . ALA A 1 257 ? -5.275 -22.689 36.603 1.00 42.72 257 ALA A N 1
ATOM 1793 C CA . ALA A 1 257 ? -3.939 -23.253 36.467 1.00 42.72 257 ALA A CA 1
ATOM 1794 C C . ALA A 1 257 ? -2.832 -22.240 36.816 1.00 42.72 257 ALA A C 1
ATOM 1796 O O . ALA A 1 257 ? -1.730 -22.651 37.181 1.00 42.72 257 ALA A O 1
ATOM 1797 N N . GLY A 1 258 ? -3.112 -20.932 36.770 1.00 50.97 258 GLY A N 1
ATOM 1798 C CA . GLY A 1 258 ? -2.160 -19.873 37.120 1.00 50.97 258 GLY A CA 1
ATOM 1799 C C . GLY A 1 258 ? -2.506 -18.520 36.495 1.00 50.97 258 GLY A C 1
ATOM 1800 O O . GLY A 1 258 ? -3.479 -18.412 35.749 1.00 50.97 258 GLY A O 1
ATOM 1801 N N . SER A 1 259 ? -1.695 -17.505 36.798 1.00 53.44 259 SER A N 1
ATOM 1802 C CA . SER A 1 259 ? -1.787 -16.181 36.170 1.00 53.44 259 SER A CA 1
ATOM 1803 C C . SER A 1 259 ? -0.947 -16.141 34.881 1.00 53.44 259 SER A C 1
ATOM 1805 O O . SER A 1 259 ? -0.043 -16.976 34.706 1.00 53.44 259 SER A O 1
ATOM 1807 N N . ALA A 1 260 ? -1.286 -15.240 33.957 1.00 54.81 260 ALA A N 1
ATOM 1808 C CA . ALA A 1 260 ? -0.640 -15.116 32.653 1.00 54.81 260 ALA A CA 1
ATOM 1809 C C . ALA A 1 260 ? -0.042 -13.719 32.480 1.00 54.81 260 ALA A C 1
ATOM 1811 O O . ALA A 1 260 ? -0.789 -12.759 32.375 1.00 54.81 260 ALA A O 1
ATOM 1812 N N . VAL A 1 261 ? 1.278 -13.604 32.365 1.00 58.59 261 VAL A N 1
ATOM 1813 C CA . VAL A 1 261 ? 1.917 -12.308 32.080 1.00 58.59 261 VAL A CA 1
ATOM 1814 C C . VAL A 1 261 ? 1.923 -12.109 30.567 1.00 58.59 261 VAL A C 1
ATOM 1816 O O . VAL A 1 261 ? 2.306 -13.033 29.855 1.00 58.59 261 VAL A O 1
ATOM 1819 N N . ALA A 1 262 ? 1.517 -10.952 30.049 1.00 59.25 262 ALA A N 1
ATOM 1820 C CA . ALA A 1 262 ? 1.698 -10.632 28.631 1.00 59.25 262 ALA A CA 1
ATOM 1821 C C . ALA A 1 262 ? 3.113 -10.071 28.398 1.00 59.25 262 ALA A C 1
ATOM 1823 O O . ALA A 1 262 ? 3.592 -9.234 29.158 1.00 59.25 262 ALA A O 1
ATOM 1824 N N . ALA A 1 263 ? 3.801 -10.586 27.384 1.00 62.31 263 ALA A N 1
ATOM 1825 C CA . ALA A 1 263 ? 5.118 -10.141 26.938 1.00 62.31 263 ALA A CA 1
ATOM 1826 C C . ALA A 1 263 ? 5.016 -9.039 25.883 1.00 62.31 263 ALA A C 1
ATOM 1828 O O . ALA A 1 263 ? 5.872 -8.164 25.846 1.00 62.31 263 ALA A O 1
ATOM 1829 N N . ASP A 1 264 ? 4.012 -9.162 25.017 1.00 68.81 264 ASP A N 1
ATOM 1830 C CA . ASP A 1 264 ? 3.799 -8.319 23.851 1.00 68.81 264 ASP A CA 1
ATOM 1831 C C . ASP A 1 264 ? 2.337 -8.440 23.386 1.00 68.81 264 ASP A C 1
ATOM 1833 O O . ASP A 1 264 ? 1.671 -9.453 23.662 1.00 68.81 264 ASP A O 1
ATOM 1837 N N . IL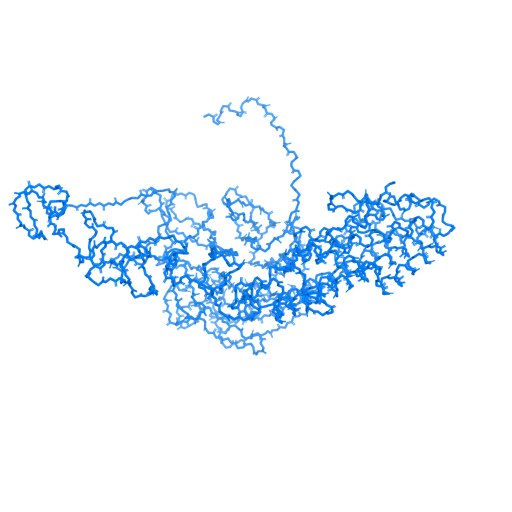E A 1 265 ? 1.847 -7.418 22.688 1.00 72.56 265 ILE A N 1
ATOM 1838 C CA . ILE A 1 265 ? 0.493 -7.335 22.144 1.00 72.56 265 ILE A CA 1
ATOM 1839 C C . ILE A 1 265 ? 0.548 -6.888 20.686 1.00 72.56 265 ILE A C 1
ATOM 1841 O O . ILE A 1 265 ? 1.287 -5.986 20.327 1.00 72.56 265 ILE A O 1
ATOM 1845 N N . ALA A 1 266 ? -0.272 -7.505 19.842 1.00 69.44 266 ALA A N 1
ATOM 1846 C CA . ALA A 1 266 ? -0.476 -7.047 18.477 1.00 69.44 266 ALA A CA 1
ATOM 1847 C C . ALA A 1 266 ? -1.973 -7.027 18.167 1.00 69.44 266 ALA A C 1
ATOM 1849 O O . ALA A 1 266 ? -2.708 -7.938 18.561 1.00 69.44 266 ALA A O 1
ATOM 1850 N N . VAL A 1 267 ? -2.434 -5.995 17.464 1.00 66.62 267 VAL A N 1
ATOM 1851 C CA . VAL A 1 267 ? -3.840 -5.853 17.070 1.00 66.62 267 VAL A CA 1
ATOM 1852 C C . VAL A 1 267 ? -3.947 -5.959 15.554 1.00 66.62 267 VAL A C 1
ATOM 1854 O O . VAL A 1 267 ? -3.228 -5.292 14.814 1.00 66.62 267 VAL A O 1
ATOM 1857 N N . GLY A 1 268 ? -4.810 -6.858 15.091 1.00 58.84 268 GLY A N 1
ATOM 1858 C CA . GLY A 1 268 ? -5.063 -7.092 13.676 1.00 58.84 268 GLY A CA 1
ATOM 1859 C C . GLY A 1 268 ? -5.915 -5.997 13.047 1.00 58.84 268 GLY A C 1
ATOM 1860 O O . GLY A 1 268 ? -6.649 -5.275 13.721 1.00 58.84 268 GLY A O 1
ATOM 1861 N N . ALA A 1 269 ? -5.868 -5.925 11.716 1.00 58.12 269 ALA A N 1
ATOM 1862 C CA . ALA A 1 269 ? -6.702 -5.019 10.924 1.00 58.12 269 ALA A CA 1
ATOM 1863 C C . ALA A 1 269 ? -8.216 -5.313 11.035 1.00 58.12 269 ALA A C 1
ATOM 1865 O O . ALA A 1 269 ? -9.040 -4.497 10.641 1.00 58.12 269 ALA A O 1
ATOM 1866 N N . ASP A 1 270 ? -8.587 -6.474 11.568 1.00 54.78 270 ASP A N 1
ATOM 1867 C CA . ASP A 1 270 ? -9.954 -6.887 11.890 1.00 54.78 270 ASP A CA 1
ATOM 1868 C C . ASP A 1 270 ? -10.347 -6.579 13.350 1.00 54.78 270 ASP A C 1
ATOM 1870 O O . ASP A 1 270 ? -11.389 -7.034 13.823 1.00 54.78 270 ASP A O 1
ATOM 1874 N N . GLY A 1 271 ? -9.499 -5.850 14.086 1.00 59.06 271 GLY A N 1
ATOM 1875 C CA . GLY A 1 271 ? -9.675 -5.560 15.509 1.00 59.06 271 GLY A CA 1
ATOM 1876 C C . GLY A 1 271 ? -9.383 -6.750 16.430 1.00 59.06 271 GLY A C 1
ATOM 1877 O O . GLY A 1 271 ? -9.572 -6.644 17.642 1.00 59.06 271 GLY A O 1
ATOM 1878 N N . GLN A 1 272 ? -8.921 -7.892 15.901 1.00 61.53 272 GLN A N 1
ATOM 1879 C CA . GLN A 1 272 ? -8.562 -9.042 16.732 1.00 61.53 272 GLN A CA 1
ATOM 1880 C C . GLN A 1 272 ? -7.280 -8.770 17.512 1.00 61.53 272 GLN A C 1
ATOM 1882 O O . GLN A 1 272 ? -6.260 -8.375 16.950 1.00 61.53 272 GLN A O 1
ATOM 1887 N N . VAL A 1 273 ? -7.308 -9.055 18.811 1.00 63.34 273 VAL A N 1
ATOM 1888 C CA . VAL A 1 273 ? -6.157 -8.851 19.691 1.00 63.34 273 VAL A CA 1
ATOM 1889 C C . VAL A 1 273 ? -5.406 -10.162 19.894 1.00 63.34 273 VAL A C 1
ATOM 1891 O O . VAL A 1 273 ? -5.986 -11.192 20.257 1.00 63.34 273 VAL A O 1
ATOM 1894 N N . TRP A 1 274 ? -4.094 -10.096 19.708 1.00 65.44 274 TRP A N 1
ATOM 1895 C CA . TRP A 1 274 ? -3.159 -11.196 19.873 1.00 65.44 274 TRP A CA 1
ATOM 1896 C C . TRP A 1 274 ? -2.182 -10.893 20.997 1.00 65.44 274 TRP A C 1
ATOM 1898 O O . TRP A 1 274 ? -1.577 -9.827 21.045 1.00 65.44 274 TRP A O 1
ATOM 1908 N N . LEU A 1 275 ? -2.030 -11.850 21.908 1.00 65.31 275 LEU A N 1
ATOM 1909 C CA . LEU A 1 275 ? -1.201 -11.704 23.099 1.00 65.31 275 LEU A CA 1
ATOM 1910 C C . LEU A 1 275 ? -0.141 -12.794 23.112 1.00 65.31 275 LEU A C 1
ATOM 1912 O O . LEU A 1 275 ? -0.476 -13.983 23.099 1.00 65.31 275 LEU A O 1
ATOM 1916 N N . LEU A 1 276 ? 1.127 -12.403 23.198 1.00 65.25 276 LEU A N 1
ATOM 1917 C CA . LEU A 1 276 ? 2.195 -13.331 23.547 1.00 65.25 276 LEU A CA 1
ATOM 1918 C C . LEU A 1 276 ? 2.290 -13.372 25.074 1.00 65.25 276 LEU A C 1
ATOM 1920 O O . LEU A 1 276 ? 2.636 -12.363 25.677 1.00 65.25 276 LEU A O 1
ATOM 1924 N N . ALA A 1 277 ? 1.979 -14.499 25.719 1.00 62.62 277 ALA A N 1
ATOM 1925 C CA . ALA A 1 277 ? 1.904 -14.565 27.184 1.00 62.62 277 ALA A CA 1
ATOM 1926 C C . ALA A 1 277 ? 2.597 -15.792 27.798 1.00 62.62 277 ALA A C 1
ATOM 1928 O O . ALA A 1 277 ? 2.646 -16.869 27.202 1.00 62.62 277 ALA A O 1
ATOM 1929 N N . TRP A 1 278 ? 3.101 -15.643 29.028 1.00 58.47 278 TRP A N 1
ATOM 1930 C CA . TRP A 1 278 ? 3.770 -16.686 29.820 1.00 58.47 278 TRP A CA 1
ATOM 1931 C C . TRP A 1 278 ? 2.848 -17.171 30.942 1.00 58.47 278 TRP A C 1
ATOM 1933 O O . TRP A 1 278 ? 2.265 -16.356 31.653 1.00 58.47 278 TRP A O 1
ATOM 1943 N N . SER A 1 279 ? 2.783 -18.483 31.193 1.00 53.84 279 SER A N 1
ATOM 1944 C CA . SER A 1 279 ? 2.112 -19.001 32.397 1.00 53.84 279 SER A CA 1
ATOM 1945 C C . SER A 1 279 ? 3.052 -18.987 33.609 1.00 53.84 279 SER A C 1
ATOM 1947 O O . SER A 1 279 ? 4.183 -19.476 33.515 1.00 53.84 279 SER A O 1
ATOM 1949 N N . THR A 1 280 ? 2.563 -18.554 34.772 1.00 52.59 280 THR A N 1
ATOM 1950 C CA . THR A 1 280 ? 3.272 -18.694 36.063 1.00 52.59 280 THR A CA 1
ATOM 1951 C C . THR A 1 280 ? 2.879 -19.961 36.842 1.00 52.59 280 THR A C 1
ATOM 1953 O O . THR A 1 280 ? 3.234 -20.115 38.014 1.00 52.59 280 THR A O 1
ATOM 1956 N N . ALA A 1 281 ? 2.156 -20.893 36.207 1.00 46.88 281 ALA A N 1
ATOM 1957 C CA . ALA A 1 281 ? 1.589 -22.085 36.837 1.00 46.88 281 ALA A CA 1
ATOM 1958 C C . ALA A 1 281 ? 2.621 -22.888 37.659 1.00 46.88 281 ALA A C 1
ATOM 1960 O O . ALA A 1 281 ? 3.686 -23.278 37.171 1.00 46.88 281 ALA A O 1
ATOM 1961 N N . PHE A 1 282 ? 2.292 -23.186 38.923 1.00 39.09 282 PHE A N 1
ATOM 1962 C CA . PHE A 1 282 ? 3.154 -23.953 39.830 1.00 39.09 282 PHE A CA 1
ATOM 1963 C C . PHE A 1 282 ? 3.427 -25.365 39.279 1.00 39.09 282 PHE A C 1
ATOM 1965 O O . PHE A 1 282 ? 2.629 -26.283 39.450 1.00 39.09 282 PHE A O 1
ATOM 1972 N N . GLY A 1 283 ? 4.603 -25.563 38.676 1.00 40.38 283 GLY A N 1
ATOM 1973 C CA . GLY A 1 283 ? 5.115 -26.880 38.278 1.00 40.38 283 GLY A CA 1
ATOM 1974 C C . GLY A 1 283 ? 4.963 -27.244 36.798 1.00 40.38 283 GLY A C 1
ATOM 1975 O O . GLY A 1 283 ? 5.453 -28.308 36.414 1.00 40.38 283 GLY A O 1
ATOM 1976 N N . ALA A 1 284 ? 4.364 -26.382 35.971 1.00 41.25 284 ALA A N 1
ATOM 1977 C CA . ALA A 1 284 ? 4.514 -26.452 34.519 1.00 41.25 284 ALA A CA 1
ATOM 1978 C C . ALA A 1 284 ? 5.801 -25.717 34.110 1.00 41.25 284 ALA A C 1
ATOM 1980 O O . ALA A 1 284 ? 6.190 -24.731 34.736 1.00 41.25 284 ALA A O 1
ATOM 1981 N N . THR A 1 285 ? 6.512 -26.210 33.095 1.00 39.75 285 THR A N 1
ATOM 1982 C CA . THR A 1 285 ? 7.595 -25.431 32.481 1.00 39.75 285 THR A CA 1
ATOM 1983 C C . THR A 1 285 ? 6.978 -24.178 31.861 1.00 39.75 285 THR A C 1
ATOM 1985 O O . THR A 1 285 ? 6.094 -24.350 31.023 1.00 39.75 285 THR A O 1
ATOM 1988 N N . PRO A 1 286 ? 7.392 -22.957 32.249 1.00 42.31 286 PRO A N 1
ATOM 1989 C CA . PRO A 1 286 ? 6.887 -21.744 31.622 1.00 42.31 286 PRO A CA 1
ATOM 1990 C C . PRO A 1 286 ? 7.267 -21.791 30.144 1.00 42.31 286 PRO A C 1
ATOM 1992 O O . PRO A 1 286 ? 8.452 -21.848 29.810 1.00 42.31 286 PRO A O 1
ATOM 1995 N N . ALA A 1 287 ? 6.262 -21.835 29.282 1.00 43.41 287 ALA A N 1
ATOM 1996 C CA . ALA A 1 287 ? 6.424 -21.739 27.846 1.00 43.41 287 ALA A CA 1
ATOM 1997 C C . ALA A 1 287 ? 5.466 -20.648 27.344 1.00 43.41 287 ALA A C 1
ATOM 1999 O O . ALA A 1 287 ? 4.331 -20.587 27.826 1.00 43.41 287 ALA A O 1
ATOM 2000 N N . PRO A 1 288 ? 5.932 -19.731 26.484 1.00 49.03 288 PRO A N 1
ATOM 2001 C CA . PRO A 1 288 ? 5.105 -18.638 25.999 1.00 49.03 288 PRO A CA 1
ATOM 2002 C C . PRO A 1 288 ? 4.161 -19.119 24.895 1.00 49.03 288 PRO A C 1
ATOM 2004 O O . PRO A 1 288 ? 4.608 -19.608 23.858 1.00 49.03 288 PRO A O 1
ATOM 2007 N N . GLY A 1 289 ? 2.860 -18.965 25.123 1.00 52.16 289 GLY A N 1
ATOM 2008 C CA . GLY A 1 289 ? 1.815 -19.244 24.141 1.00 52.16 289 GLY A CA 1
ATOM 2009 C C . GLY A 1 289 ? 1.309 -17.955 23.499 1.00 52.16 289 GLY A C 1
ATOM 2010 O O . GLY A 1 289 ? 1.356 -16.890 24.115 1.00 52.16 289 GLY A O 1
ATOM 2011 N N . LEU A 1 290 ? 0.820 -18.057 22.266 1.00 53.47 290 LEU A N 1
ATOM 2012 C CA . LEU A 1 290 ? 0.064 -16.992 21.616 1.00 53.47 290 LEU A CA 1
ATOM 2013 C C . LEU A 1 290 ? -1.428 -17.241 21.826 1.00 53.47 290 LEU A C 1
ATOM 2015 O O . LEU A 1 290 ? -1.924 -18.337 21.556 1.00 53.47 290 LEU A O 1
ATOM 2019 N N . PHE A 1 291 ? -2.133 -16.217 22.294 1.00 59.84 291 PHE A N 1
ATOM 2020 C CA . PHE A 1 291 ? -3.553 -16.283 22.611 1.00 59.84 291 PHE A CA 1
ATOM 2021 C C . PHE A 1 291 ? -4.321 -15.274 21.773 1.00 59.84 291 PHE A C 1
ATOM 2023 O O . PHE A 1 291 ? -3.937 -14.108 21.686 1.00 59.84 291 PHE A O 1
ATOM 2030 N N . ARG A 1 292 ? -5.425 -15.735 21.182 1.00 55.66 292 ARG A N 1
ATOM 2031 C CA . ARG A 1 292 ? -6.406 -14.870 20.531 1.00 55.66 292 ARG A CA 1
ATOM 2032 C C . ARG A 1 292 ? -7.425 -14.416 21.567 1.00 55.66 292 ARG A C 1
ATOM 2034 O O . ARG A 1 292 ? -8.044 -15.260 22.221 1.00 55.66 292 ARG A O 1
ATOM 2041 N N . TRP A 1 293 ? -7.619 -13.111 21.700 1.00 56.22 293 TRP A N 1
ATOM 2042 C CA . TRP A 1 293 ? -8.650 -12.553 22.564 1.00 56.22 293 TRP A CA 1
ATOM 2043 C C . TRP A 1 293 ? -9.890 -12.190 21.741 1.00 56.22 293 TRP A C 1
ATOM 2045 O O . TRP A 1 293 ? -9.873 -11.270 20.930 1.00 56.22 293 TRP A O 1
ATOM 2055 N N . ASN A 1 294 ? -10.978 -12.934 21.958 1.00 46.16 294 ASN A N 1
ATOM 2056 C CA . ASN A 1 294 ? -12.287 -12.602 21.405 1.00 46.16 294 ASN A CA 1
ATOM 2057 C C . ASN A 1 294 ? -12.972 -11.618 22.365 1.00 46.16 294 ASN A C 1
ATOM 2059 O O . ASN A 1 294 ? -13.456 -12.027 23.423 1.00 46.16 294 ASN A O 1
ATOM 2063 N N . VAL A 1 295 ? -13.007 -10.335 22.015 1.00 41.94 295 VAL A N 1
ATOM 2064 C CA . VAL A 1 295 ? -13.696 -9.311 22.808 1.00 41.94 295 VAL A CA 1
ATOM 2065 C C . VAL A 1 295 ? -15.206 -9.501 22.626 1.00 41.94 295 VAL A C 1
ATOM 2067 O O . VAL A 1 295 ? -15.752 -9.158 21.585 1.00 41.94 295 VAL A O 1
ATOM 2070 N N . ASN A 1 296 ? -15.890 -10.105 23.600 1.00 31.17 296 ASN A N 1
ATOM 2071 C CA . ASN A 1 296 ? -17.354 -10.084 23.673 1.00 31.17 296 ASN A CA 1
ATOM 2072 C C . ASN A 1 296 ? -17.750 -9.545 25.060 1.00 31.17 296 ASN A C 1
ATOM 2074 O O . ASN A 1 296 ? -17.230 -10.056 26.059 1.00 31.17 296 ASN A O 1
ATOM 2078 N N . PRO A 1 297 ? -18.604 -8.511 25.167 1.00 31.52 297 PRO A N 1
ATOM 2079 C CA . PRO A 1 297 ? -18.876 -7.849 26.430 1.00 31.52 297 PRO A CA 1
ATOM 2080 C C . PRO A 1 297 ? -19.944 -8.635 27.192 1.00 31.52 297 PRO A C 1
ATOM 2082 O O . PRO A 1 297 ? -21.132 -8.497 26.929 1.00 31.52 297 PRO A O 1
ATOM 2085 N N . VAL A 1 298 ? -19.543 -9.455 28.162 1.00 27.05 298 VAL A N 1
ATOM 2086 C CA . VAL A 1 298 ? -20.470 -9.899 29.211 1.00 27.05 298 VAL A CA 1
ATOM 2087 C C . VAL A 1 298 ? -19.857 -9.544 30.557 1.00 27.05 298 VAL A C 1
ATOM 2089 O O . VAL A 1 298 ? -18.932 -10.195 31.040 1.00 27.05 298 VAL A O 1
ATOM 2092 N N . VAL A 1 299 ? -20.364 -8.455 31.130 1.00 31.45 299 VAL A N 1
ATOM 2093 C CA . VAL A 1 299 ? -20.155 -8.068 32.524 1.00 31.45 299 VAL A CA 1
ATOM 2094 C C . VAL A 1 299 ? -21.299 -8.699 33.314 1.00 31.45 299 VAL A C 1
ATOM 2096 O O . VAL A 1 299 ? -22.435 -8.252 33.196 1.00 31.45 299 VAL A O 1
ATOM 2099 N N . GLU A 1 300 ? -21.031 -9.725 34.121 1.00 30.72 300 GLU A N 1
ATOM 2100 C CA . GLU A 1 300 ? -21.962 -10.092 35.192 1.00 30.72 300 GLU A CA 1
ATOM 2101 C C . GLU A 1 300 ? -21.666 -9.232 36.427 1.00 30.72 300 GLU A C 1
ATOM 2103 O O . GLU A 1 300 ? -20.626 -9.375 37.078 1.00 30.72 300 GLU A O 1
ATOM 2108 N N . GLU A 1 301 ? -22.597 -8.347 36.792 1.00 32.88 301 GLU A N 1
ATOM 2109 C CA . GLU A 1 301 ? -22.615 -7.749 38.126 1.00 32.88 301 GLU A CA 1
ATOM 2110 C C . GLU A 1 301 ? -22.992 -8.822 39.160 1.00 32.88 301 GLU A C 1
ATOM 2112 O O . GLU A 1 301 ? -24.163 -9.075 39.432 1.00 32.88 301 GLU A O 1
ATOM 2117 N N . GLY A 1 302 ? -21.993 -9.468 39.767 1.00 30.70 302 GLY A N 1
ATOM 2118 C CA . GLY A 1 302 ? -22.240 -10.344 40.920 1.00 30.70 302 GLY A CA 1
ATOM 2119 C C . GLY A 1 302 ? -21.164 -11.376 41.256 1.00 30.70 302 GLY A C 1
ATOM 2120 O O . GLY A 1 302 ? -21.119 -11.844 42.395 1.00 30.70 302 GLY A O 1
ATOM 2121 N N . GLY A 1 303 ? -20.262 -11.696 40.327 1.00 29.64 303 GLY A N 1
ATOM 2122 C CA . GLY A 1 303 ? -19.096 -12.560 40.548 1.00 29.64 303 GLY A CA 1
ATOM 2123 C C . GLY A 1 303 ? -17.793 -11.779 40.366 1.00 29.64 303 GLY A C 1
ATOM 2124 O O . GLY A 1 303 ? -17.723 -10.878 39.543 1.00 29.64 303 GLY A O 1
ATOM 2125 N N . GLY A 1 304 ? -16.752 -12.063 41.156 1.00 29.33 304 GLY A N 1
ATOM 2126 C CA . GLY A 1 304 ? -15.459 -11.364 41.038 1.00 29.33 304 GLY A CA 1
ATOM 2127 C C . GLY A 1 304 ? -14.815 -11.469 39.636 1.00 29.33 304 GLY A C 1
ATOM 2128 O O . GLY A 1 304 ? -15.115 -12.408 38.901 1.00 29.33 304 GLY A O 1
ATOM 2129 N N . PRO A 1 305 ? -13.898 -10.550 39.269 1.00 33.53 305 PRO A N 1
ATOM 2130 C CA . PRO A 1 305 ? -13.439 -10.347 37.893 1.00 33.53 305 PRO A CA 1
ATOM 2131 C C . PRO A 1 305 ? -12.350 -11.360 37.506 1.00 33.53 305 PRO A C 1
ATOM 2133 O O . PRO A 1 305 ? -11.153 -11.085 37.624 1.00 33.53 305 PRO A O 1
ATOM 2136 N N . PHE A 1 306 ? -12.745 -12.546 37.050 1.00 33.72 306 PHE A N 1
ATOM 2137 C CA . PHE A 1 306 ? -11.816 -13.535 36.494 1.00 33.72 306 PHE A CA 1
ATOM 2138 C C . PHE A 1 306 ? -12.187 -13.848 35.042 1.00 33.72 306 PHE A C 1
ATOM 2140 O O . PHE A 1 306 ? -13.262 -14.382 34.783 1.00 33.72 306 PHE A O 1
ATOM 2147 N N . LEU A 1 307 ? -11.288 -13.529 34.103 1.00 38.41 307 LEU A N 1
ATOM 2148 C CA . LEU A 1 307 ? -11.416 -13.881 32.689 1.00 38.41 307 LEU A CA 1
ATOM 2149 C C . LEU A 1 307 ? -10.821 -15.285 32.479 1.00 38.41 307 LEU A C 1
ATOM 2151 O O . LEU A 1 307 ? -9.663 -15.538 32.810 1.00 38.41 307 LEU A O 1
ATOM 2155 N N . ALA A 1 308 ? -11.617 -16.216 31.959 1.00 34.31 308 ALA A N 1
ATOM 2156 C CA . ALA A 1 308 ? -11.223 -17.608 31.759 1.00 34.31 308 ALA A CA 1
ATOM 2157 C C . ALA A 1 308 ? -10.507 -17.824 30.412 1.00 34.31 308 ALA A C 1
ATOM 2159 O O . ALA A 1 308 ? -11.157 -17.814 29.370 1.00 34.31 308 ALA A O 1
ATOM 2160 N N . LEU A 1 309 ? -9.197 -18.107 30.409 1.00 39.16 309 LEU A N 1
ATOM 2161 C CA . LEU A 1 309 ? -8.504 -18.648 29.230 1.00 39.16 309 LEU A CA 1
ATOM 2162 C C . LEU A 1 309 ? -8.653 -20.176 29.242 1.00 39.16 309 LEU A C 1
ATOM 2164 O O . LEU A 1 309 ? -7.840 -20.876 29.842 1.00 39.16 309 LEU A O 1
ATOM 2168 N N . ALA A 1 310 ? -9.730 -20.697 28.651 1.00 30.73 310 ALA A N 1
ATOM 2169 C CA . ALA A 1 310 ? -9.974 -22.137 28.574 1.00 30.73 310 ALA A CA 1
ATOM 2170 C C . ALA A 1 310 ? -9.117 -22.791 27.479 1.00 30.73 310 ALA A C 1
ATOM 2172 O O . ALA A 1 310 ? -9.124 -22.340 26.335 1.00 30.73 310 ALA A O 1
ATOM 2173 N N . THR A 1 311 ? -8.429 -23.890 27.808 1.00 34.81 311 THR A N 1
ATOM 2174 C CA . THR A 1 311 ? -7.720 -24.705 26.806 1.00 34.81 311 THR A CA 1
ATOM 2175 C C . THR A 1 311 ? -8.591 -25.750 26.101 1.00 34.81 311 THR A C 1
ATOM 2177 O O . THR A 1 311 ? -8.053 -26.418 25.234 1.00 34.81 311 THR A O 1
ATOM 2180 N N . ASP A 1 312 ? -9.885 -25.899 26.434 1.00 28.30 312 ASP A N 1
ATOM 2181 C CA . ASP A 1 312 ? -10.943 -26.527 25.607 1.00 28.30 312 ASP A CA 1
ATOM 2182 C C . ASP A 1 312 ? -12.332 -26.481 26.325 1.00 28.30 312 ASP A C 1
ATOM 2184 O O . ASP A 1 312 ? -12.411 -26.588 27.545 1.00 28.30 312 ASP A O 1
ATOM 2188 N N . ALA A 1 313 ? -13.406 -26.291 25.539 1.00 31.77 313 ALA A N 1
ATOM 2189 C CA . ALA A 1 313 ? -14.880 -26.382 25.731 1.00 31.77 313 ALA A CA 1
ATOM 2190 C C . ALA A 1 313 ? -15.598 -26.523 27.121 1.00 31.77 313 ALA A C 1
ATOM 2192 O O . ALA A 1 313 ? -15.431 -27.508 27.829 1.00 31.77 313 ALA A O 1
ATOM 2193 N N . LEU A 1 314 ? -16.580 -25.618 27.340 1.00 32.19 314 LEU A N 1
ATOM 2194 C CA . LEU A 1 314 ? -17.932 -25.729 27.966 1.00 32.19 314 LEU A CA 1
ATOM 2195 C C . LEU A 1 314 ? -18.176 -26.439 29.337 1.00 32.19 314 LEU A C 1
ATOM 2197 O O . LEU A 1 314 ? -18.027 -27.652 29.459 1.00 32.19 314 LEU A O 1
ATOM 2201 N N . ALA A 1 315 ? -18.838 -25.680 30.239 1.00 27.97 315 ALA A N 1
ATOM 2202 C CA . ALA A 1 315 ? -19.931 -26.045 31.179 1.00 27.97 315 ALA A CA 1
ATOM 2203 C C . ALA A 1 315 ? -19.696 -26.045 32.716 1.00 27.97 315 ALA A C 1
ATOM 2205 O O . ALA A 1 315 ? -18.635 -26.377 33.236 1.00 27.97 315 ALA A O 1
ATOM 2206 N N . ASP A 1 316 ? -20.786 -25.661 33.396 1.00 27.52 316 ASP A N 1
ATOM 2207 C CA . ASP A 1 316 ? -20.971 -25.042 34.719 1.00 27.52 316 ASP A CA 1
ATOM 2208 C C . ASP A 1 316 ? -21.348 -26.027 35.868 1.00 27.52 316 ASP A C 1
ATOM 2210 O O . ASP A 1 316 ? -21.669 -27.196 35.633 1.00 27.52 316 ASP A O 1
ATOM 2214 N N . VAL A 1 317 ? -21.314 -25.555 37.125 1.00 26.22 317 VAL A N 1
ATOM 2215 C CA . VAL A 1 317 ? -21.510 -26.289 38.403 1.00 26.22 317 VAL A CA 1
ATOM 2216 C C . VAL A 1 317 ? -22.804 -25.847 39.116 1.00 26.22 317 VAL A C 1
ATOM 2218 O O . VAL A 1 317 ? -22.999 -24.654 39.289 1.00 26.22 317 VAL A O 1
ATOM 2221 N N . GLN A 1 318 ? -23.625 -26.757 39.685 1.00 30.59 318 GLN A N 1
ATOM 2222 C CA . GLN A 1 318 ? -24.707 -26.370 40.632 1.00 30.59 318 GLN A CA 1
ATOM 2223 C C . GLN A 1 318 ? -25.010 -27.344 41.803 1.00 30.59 318 GLN A C 1
ATOM 2225 O O . GLN A 1 318 ? -24.732 -28.543 41.739 1.00 30.59 318 GLN A O 1
ATOM 2230 N N . ALA A 1 319 ? -25.615 -26.788 42.878 1.00 28.20 319 ALA A N 1
ATOM 2231 C CA . ALA A 1 319 ? -26.084 -27.414 44.134 1.00 28.20 319 ALA A CA 1
ATOM 2232 C C . ALA A 1 319 ? -27.534 -26.978 44.534 1.00 28.20 319 ALA A C 1
ATOM 2234 O O . ALA A 1 319 ? -28.066 -26.019 43.997 1.00 28.20 319 ALA A O 1
ATOM 2235 N N . VAL A 1 320 ? -28.139 -27.699 45.499 1.00 33.50 320 VAL A N 1
ATOM 2236 C CA . VAL A 1 320 ? -29.586 -27.951 45.796 1.00 33.50 320 VAL A CA 1
ATOM 2237 C C . VAL A 1 320 ? -30.449 -26.790 46.384 1.00 33.50 320 VAL A C 1
ATOM 2239 O O . VAL A 1 320 ? -30.054 -26.194 47.388 1.00 33.50 320 VAL A O 1
ATOM 2242 N N . HIS A 1 321 ? -31.688 -26.598 45.870 1.00 36.59 321 HIS A N 1
ATOM 2243 C CA . HIS A 1 321 ? -32.842 -25.848 46.452 1.00 36.59 321 HIS A CA 1
ATOM 2244 C C . HIS A 1 321 ? -34.186 -26.633 46.285 1.00 36.59 321 HIS A C 1
ATOM 2246 O O . HIS A 1 321 ? -34.126 -27.764 45.814 1.00 36.59 321 HIS A O 1
ATOM 2252 N N . ALA A 1 322 ? -35.328 -26.073 46.746 1.00 54.78 322 ALA A N 1
ATOM 2253 C CA . ALA A 1 322 ? -36.729 -26.587 46.803 1.00 54.78 322 ALA A CA 1
ATOM 2254 C C . ALA A 1 322 ? -37.172 -27.650 45.755 1.00 54.78 322 ALA A C 1
ATOM 2256 O O . ALA A 1 322 ? -36.682 -27.652 44.629 1.00 54.78 322 ALA A O 1
ATOM 2257 N N . ILE A 1 323 ? -38.077 -28.575 46.141 1.00 70.81 323 ILE A N 1
ATOM 2258 C CA . ILE A 1 323 ? -38.496 -29.724 45.306 1.00 70.81 323 ILE A CA 1
ATOM 2259 C C . ILE A 1 323 ? -39.837 -29.426 44.633 1.00 70.81 323 ILE A C 1
ATOM 2261 O O . ILE A 1 323 ? -40.881 -29.707 45.209 1.00 70.81 323 ILE A O 1
ATOM 2265 N N . CYS A 1 324 ? -39.771 -28.975 43.384 1.00 78.69 324 CYS A N 1
ATOM 2266 C CA . CYS A 1 324 ? -40.947 -28.813 42.543 1.00 78.69 324 CYS A CA 1
ATOM 2267 C C . CYS A 1 324 ? -41.626 -30.157 42.208 1.00 78.69 324 CYS A C 1
ATOM 2269 O O . CYS A 1 324 ? -40.941 -31.149 41.917 1.00 78.69 324 CYS A O 1
ATOM 2271 N N . GLY A 1 325 ? -42.962 -30.176 42.221 1.00 82.31 325 GLY A N 1
ATOM 2272 C CA . GLY A 1 325 ? -43.797 -31.304 41.806 1.00 82.31 325 GLY A CA 1
ATOM 2273 C C . GLY A 1 325 ? -44.221 -32.223 42.952 1.00 82.31 325 GLY A C 1
ATOM 2274 O O . GLY A 1 325 ? -44.502 -33.406 42.732 1.00 82.31 325 GLY A O 1
ATOM 2275 N N . ASP A 1 326 ? -44.240 -31.721 44.190 1.00 86.00 326 ASP A N 1
ATOM 2276 C CA . ASP A 1 326 ? -44.686 -32.469 45.372 1.00 86.00 326 ASP A CA 1
ATOM 2277 C C . ASP A 1 326 ? -46.144 -32.168 45.774 1.00 86.00 326 ASP A C 1
ATOM 2279 O O . ASP A 1 326 ? -46.654 -32.698 46.774 1.00 86.00 326 ASP A O 1
ATOM 2283 N N . ALA A 1 327 ? -46.836 -31.403 44.925 1.00 84.62 327 ALA A N 1
ATOM 2284 C CA . ALA A 1 327 ? -48.188 -30.891 45.089 1.00 84.62 327 ALA A CA 1
ATOM 2285 C C . ALA A 1 327 ? -48.333 -29.914 46.267 1.00 84.62 327 ALA A C 1
ATOM 2287 O O . ALA A 1 327 ? -49.442 -29.743 46.798 1.00 84.62 327 ALA A O 1
ATOM 2288 N N . THR A 1 328 ? -47.238 -29.287 46.717 1.00 79.50 328 THR A N 1
ATOM 2289 C CA . THR A 1 328 ? -47.261 -28.289 47.786 1.00 79.50 328 THR A CA 1
ATOM 2290 C C . THR A 1 328 ? -46.451 -27.046 47.444 1.00 79.50 328 THR A C 1
ATOM 2292 O O . THR A 1 328 ? -45.242 -27.047 47.534 1.00 79.50 328 THR A O 1
ATOM 2295 N N . VAL A 1 329 ? -47.140 -25.926 47.200 1.00 83.56 329 VAL A N 1
ATOM 2296 C CA . VAL A 1 329 ? -46.479 -24.632 46.963 1.00 83.56 329 VAL A CA 1
ATOM 2297 C C . VAL A 1 329 ? -45.732 -24.161 48.221 1.00 83.56 329 VAL A C 1
ATOM 2299 O O . VAL A 1 329 ? -46.354 -23.786 49.228 1.00 83.56 329 VAL A O 1
ATOM 2302 N N . ALA A 1 330 ? -44.402 -24.155 48.167 1.00 75.50 330 ALA A N 1
ATOM 2303 C CA . ALA A 1 330 ? -43.500 -23.705 49.222 1.00 75.50 330 ALA A CA 1
ATOM 2304 C C . ALA A 1 330 ? -42.488 -22.677 48.694 1.00 75.50 330 ALA A C 1
ATOM 2306 O O . ALA A 1 330 ? -41.857 -22.878 47.671 1.00 75.50 330 ALA A O 1
ATOM 2307 N N . ALA A 1 331 ? -42.261 -21.578 49.424 1.00 68.56 331 ALA A N 1
ATOM 2308 C CA . ALA A 1 331 ? -41.355 -20.519 48.965 1.00 68.56 331 ALA A CA 1
ATOM 2309 C C . ALA A 1 331 ? -39.946 -21.071 48.620 1.00 68.56 331 ALA A C 1
ATOM 2311 O O . ALA A 1 331 ? -39.329 -21.696 49.494 1.00 68.56 331 ALA A O 1
ATOM 2312 N N . PRO A 1 332 ? -39.420 -20.818 47.402 1.00 69.75 332 PRO A N 1
ATOM 2313 C CA . PRO A 1 332 ? -39.810 -19.742 46.474 1.00 69.75 332 PRO A CA 1
ATOM 2314 C C . PRO A 1 332 ? -40.848 -20.079 45.375 1.00 69.75 332 PRO A C 1
ATOM 2316 O O . PRO A 1 332 ? -40.999 -19.281 44.464 1.00 69.75 332 PRO A O 1
ATOM 2319 N N . GLU A 1 333 ? -41.559 -21.202 45.437 1.00 84.69 333 GLU A N 1
ATOM 2320 C CA . GLU A 1 333 ? -42.523 -21.637 44.408 1.00 84.69 333 GLU A CA 1
ATOM 2321 C C . GLU A 1 333 ? -43.757 -20.716 44.291 1.00 84.69 333 GLU A C 1
ATOM 2323 O O . GLU A 1 333 ? -44.295 -20.237 45.297 1.00 84.69 333 GLU A O 1
ATOM 2328 N N . GLU A 1 334 ? -44.236 -20.515 43.061 1.00 87.94 334 GLU A N 1
ATOM 2329 C CA . GLU A 1 334 ? -45.442 -19.748 42.706 1.00 87.94 334 GLU A CA 1
ATOM 2330 C C . GLU A 1 334 ? -46.626 -20.653 42.315 1.00 87.94 334 GLU A C 1
ATOM 2332 O O . GLU A 1 334 ? -47.787 -20.263 42.475 1.00 87.94 334 GLU A O 1
ATOM 2337 N N . CYS A 1 335 ? -46.341 -21.879 41.868 1.00 87.69 335 CYS A N 1
ATOM 2338 C CA . CYS A 1 335 ? -47.294 -22.941 41.533 1.00 87.69 335 CYS A CA 1
ATOM 2339 C C . CYS A 1 335 ? -46.689 -24.319 41.876 1.00 87.69 335 CYS A C 1
ATOM 2341 O O . CYS A 1 335 ? -45.484 -24.422 42.036 1.00 87.69 335 CYS A O 1
ATOM 2343 N N . ASP A 1 336 ? -47.505 -25.368 42.024 1.00 87.62 336 ASP A N 1
ATOM 2344 C CA . ASP A 1 336 ? -47.059 -26.774 42.082 1.00 87.62 336 ASP A CA 1
ATOM 2345 C C . ASP A 1 336 ? -48.272 -27.664 41.762 1.00 87.62 336 ASP A C 1
ATOM 2347 O O . ASP A 1 336 ? -49.204 -27.781 42.570 1.00 87.62 336 ASP A O 1
ATOM 2351 N N . GLU A 1 337 ? -48.291 -28.255 40.564 1.00 86.75 337 GLU A N 1
ATOM 2352 C CA . GLU A 1 337 ? -49.396 -29.103 40.089 1.00 86.75 337 GLU A CA 1
ATOM 2353 C C . GLU A 1 337 ? -49.204 -30.603 40.403 1.00 86.75 337 GLU A C 1
ATOM 2355 O O . GLU A 1 337 ? -50.035 -31.441 40.042 1.00 86.75 337 GLU A O 1
ATOM 2360 N N . GLY A 1 338 ? -48.167 -30.963 41.167 1.00 85.12 338 GLY A N 1
ATOM 2361 C CA . GLY A 1 338 ? -47.863 -32.346 41.543 1.00 85.12 338 GLY A CA 1
ATOM 2362 C C . GLY A 1 338 ? -47.068 -33.136 40.502 1.00 85.12 338 GLY A C 1
ATOM 2363 O O . GLY A 1 338 ? -46.959 -34.362 40.627 1.00 85.12 338 GLY A O 1
ATOM 2364 N N . ASP A 1 339 ? -46.519 -32.454 39.498 1.00 84.62 339 ASP A N 1
ATOM 2365 C CA . ASP A 1 339 ? -45.478 -32.949 38.605 1.00 84.62 339 ASP A CA 1
ATOM 2366 C C . ASP A 1 339 ? -44.552 -31.797 38.142 1.00 84.62 339 ASP A C 1
ATOM 2368 O O . ASP A 1 339 ? -44.541 -30.732 38.751 1.00 84.62 339 ASP A O 1
ATOM 2372 N N . VAL A 1 340 ? -43.681 -32.060 37.164 1.00 83.56 340 VAL A N 1
ATOM 2373 C CA . VAL A 1 340 ? -42.705 -31.093 36.618 1.00 83.56 340 VAL A CA 1
ATOM 2374 C C . VAL A 1 340 ? -42.807 -31.015 35.088 1.00 83.56 340 VAL A C 1
ATOM 2376 O O . VAL A 1 340 ? -41.797 -30.843 34.400 1.00 83.56 340 VAL A O 1
ATOM 2379 N N . ALA A 1 341 ? -43.992 -31.285 34.533 1.00 83.88 341 ALA A N 1
ATOM 2380 C CA . ALA A 1 341 ? -44.220 -31.263 33.096 1.00 83.88 341 ALA A CA 1
ATOM 2381 C C . ALA A 1 341 ? -44.388 -29.812 32.606 1.00 83.88 341 ALA A C 1
ATOM 2383 O O . ALA A 1 341 ? -45.253 -29.112 33.100 1.00 83.88 341 ALA A O 1
ATOM 2384 N N . PRO A 1 342 ? -43.601 -29.349 31.618 1.00 83.44 342 PRO A N 1
ATOM 2385 C CA . PRO A 1 342 ? -43.804 -28.017 31.050 1.00 83.44 342 PRO A CA 1
ATOM 2386 C C . PRO A 1 342 ? -45.097 -27.942 30.215 1.00 83.44 342 PRO A C 1
ATOM 2388 O O . PRO A 1 342 ? -45.481 -28.936 29.581 1.00 83.44 342 PRO A O 1
ATOM 2391 N N . GLY A 1 343 ? -45.711 -26.757 30.138 1.00 82.25 343 GLY A N 1
ATOM 2392 C CA . GLY A 1 343 ? -46.861 -26.461 29.274 1.00 82.25 343 GLY A CA 1
ATOM 2393 C C . GLY A 1 343 ? -48.239 -26.809 29.849 1.00 82.25 343 GLY A C 1
ATOM 2394 O O . GLY A 1 343 ? -49.213 -26.900 29.092 1.00 82.25 343 GLY A O 1
ATOM 2395 N N . ASP A 1 344 ? -48.338 -27.052 31.155 1.00 83.69 344 ASP A N 1
ATOM 2396 C CA . ASP A 1 344 ? -49.600 -27.242 31.878 1.00 83.69 344 ASP A CA 1
ATOM 2397 C C . ASP A 1 344 ? -50.009 -26.023 32.727 1.00 83.69 344 ASP A C 1
ATOM 2399 O O . ASP A 1 344 ? -51.091 -26.028 33.319 1.00 83.69 344 ASP A O 1
ATOM 2403 N N . GLY A 1 345 ? -49.209 -24.949 32.698 1.00 84.00 345 GLY A N 1
ATOM 2404 C CA . GLY A 1 345 ? -49.395 -23.747 33.505 1.00 84.00 345 GLY A CA 1
ATOM 2405 C C . GLY A 1 345 ? -48.429 -23.641 34.688 1.00 84.00 345 GLY A C 1
ATOM 2406 O O . GLY A 1 345 ? -48.462 -22.623 35.387 1.00 84.00 345 GLY A O 1
ATOM 2407 N N . CYS A 1 346 ? -47.573 -24.644 34.922 1.00 88.06 346 CYS A N 1
ATOM 2408 C CA . CYS A 1 346 ? -46.543 -24.600 35.953 1.00 88.06 346 CYS A CA 1
ATOM 2409 C C . CYS A 1 346 ? -45.200 -25.157 35.459 1.00 88.06 346 CYS A C 1
ATOM 2411 O O . CYS A 1 346 ? -45.032 -26.354 35.239 1.00 88.06 346 CYS A O 1
ATOM 2413 N N . ALA A 1 347 ? -44.199 -24.285 35.333 1.00 85.25 347 ALA A N 1
ATOM 2414 C CA . ALA A 1 347 ? -42.894 -24.662 34.805 1.00 85.25 347 ALA A CA 1
ATOM 2415 C C . ALA A 1 347 ? -42.190 -25.702 35.711 1.00 85.25 347 ALA A C 1
ATOM 2417 O O . ALA A 1 347 ? -42.438 -25.739 36.918 1.00 85.25 347 ALA A O 1
ATOM 2418 N N . PRO A 1 348 ? -41.192 -26.467 35.213 1.00 80.69 348 PRO A N 1
ATOM 2419 C CA . PRO A 1 348 ? -40.438 -27.454 36.008 1.00 80.69 348 PRO A CA 1
ATOM 2420 C C . PRO A 1 348 ? -39.704 -26.904 37.252 1.00 80.69 348 PRO A C 1
ATOM 2422 O O . PRO A 1 348 ? -39.161 -27.677 38.044 1.00 80.69 348 PRO A O 1
ATOM 2425 N N . GLY A 1 349 ? -39.641 -25.577 37.404 1.00 80.00 349 GLY A N 1
ATOM 2426 C CA . GLY A 1 349 ? -39.135 -24.862 38.579 1.00 80.00 349 GLY A CA 1
ATOM 2427 C C . GLY A 1 349 ? -40.222 -24.348 39.532 1.00 80.00 349 GLY A C 1
ATOM 2428 O O . GLY A 1 349 ? -39.886 -23.616 40.459 1.00 80.00 349 GLY A O 1
ATOM 2429 N N . CYS A 1 350 ? -41.485 -24.729 39.314 1.00 85.81 350 CYS A N 1
ATOM 2430 C CA . CYS A 1 350 ? -42.657 -24.356 40.103 1.00 85.81 350 CYS A CA 1
ATOM 2431 C C . CYS A 1 350 ? -42.942 -22.849 40.085 1.00 85.81 350 CYS A C 1
ATOM 2433 O O . CYS A 1 350 ? -43.183 -22.209 41.111 1.00 85.81 350 CYS A O 1
ATOM 2435 N N . LEU A 1 351 ? -42.889 -22.287 38.877 1.00 85.88 351 LEU A N 1
ATOM 2436 C CA . LEU A 1 351 ? -43.149 -20.884 38.562 1.00 85.88 351 LEU A CA 1
ATOM 2437 C C . LEU A 1 351 ? -44.278 -20.806 37.529 1.00 85.88 351 LEU A C 1
ATOM 2439 O O . LEU A 1 351 ? -44.416 -21.722 36.716 1.00 85.88 351 LEU A O 1
ATOM 2443 N N . LEU A 1 352 ? -45.115 -19.770 37.615 1.00 87.56 352 LEU A N 1
ATOM 2444 C CA . LEU A 1 352 ? -46.274 -19.623 36.731 1.00 87.56 352 LEU A CA 1
ATOM 2445 C C . LEU A 1 352 ? -45.817 -19.379 35.292 1.00 87.56 352 LEU A C 1
ATOM 2447 O O . LEU A 1 352 ? -45.116 -18.401 35.054 1.00 87.56 352 LEU A O 1
ATOM 2451 N N . GLU A 1 353 ? -46.276 -20.218 34.361 1.00 88.31 353 GLU A N 1
ATOM 2452 C CA . GLU A 1 353 ? -46.026 -20.023 32.928 1.00 88.31 353 GLU A CA 1
ATOM 2453 C C . GLU A 1 353 ? -46.920 -18.890 32.401 1.00 88.31 353 GLU A C 1
ATOM 2455 O O . GLU A 1 353 ? -48.149 -19.048 32.352 1.00 88.31 353 GLU A O 1
ATOM 2460 N N . ALA A 1 354 ? -46.340 -17.730 32.078 1.00 88.62 354 ALA A N 1
ATOM 2461 C CA . ALA A 1 354 ? -47.093 -16.574 31.594 1.00 88.62 354 ALA A CA 1
ATOM 2462 C C . ALA A 1 354 ? -46.215 -15.522 30.908 1.00 88.62 354 ALA A C 1
ATOM 2464 O O . ALA A 1 354 ? -45.310 -14.996 31.539 1.00 88.62 354 ALA A O 1
ATOM 2465 N N . CYS A 1 355 ? -46.653 -15.084 29.729 1.00 90.12 355 CYS A N 1
ATOM 2466 C CA . CYS A 1 355 ? -46.008 -14.008 28.991 1.00 90.12 355 CYS A CA 1
ATOM 2467 C C . CYS A 1 355 ? -45.886 -12.696 29.786 1.00 90.12 355 CYS A C 1
ATOM 2469 O O . CYS A 1 355 ? -46.848 -12.241 30.427 1.00 90.12 355 CYS A O 1
ATOM 2471 N N . GLY A 1 356 ? -44.714 -12.079 29.698 1.00 89.56 356 GLY A N 1
ATOM 2472 C CA . GLY A 1 356 ? -44.314 -10.859 30.382 1.00 89.56 356 GLY A CA 1
ATOM 2473 C C . GLY A 1 356 ? -43.869 -11.065 31.828 1.00 89.56 356 GLY A C 1
ATOM 2474 O O . GLY A 1 356 ? -44.037 -10.152 32.645 1.00 89.56 356 GLY A O 1
ATOM 2475 N N . ASN A 1 357 ? -43.379 -12.253 32.190 1.00 89.00 357 ASN A N 1
ATOM 2476 C CA . ASN A 1 357 ? -42.935 -12.586 33.550 1.00 89.00 357 ASN A CA 1
ATOM 2477 C C . ASN A 1 357 ? -41.400 -12.577 33.738 1.00 89.00 357 ASN A C 1
ATOM 2479 O O . ASN A 1 357 ? -40.924 -12.931 34.822 1.00 89.00 357 ASN A O 1
ATOM 2483 N N . ASP A 1 358 ? -40.651 -12.130 32.728 1.00 89.94 358 ASP A N 1
ATOM 2484 C CA . ASP A 1 358 ? -39.185 -12.054 32.655 1.00 89.94 358 ASP A CA 1
ATOM 2485 C C . ASP A 1 358 ? -38.524 -13.448 32.619 1.00 89.94 358 ASP A C 1
ATOM 2487 O O . ASP A 1 358 ? -37.401 -13.657 33.096 1.00 89.94 358 ASP A O 1
ATOM 2491 N N . ARG A 1 359 ? -39.248 -14.458 32.107 1.00 87.62 359 ARG A N 1
ATOM 2492 C CA . ARG A 1 359 ? -38.779 -15.841 31.948 1.00 87.62 359 ARG A CA 1
ATOM 2493 C C . ARG A 1 359 ? -39.308 -16.448 30.655 1.00 87.62 359 ARG A C 1
ATOM 2495 O O . ARG A 1 359 ? -40.486 -16.395 30.373 1.00 87.62 359 ARG A O 1
ATOM 2502 N N . LEU A 1 360 ? -38.436 -17.141 29.928 1.00 87.12 360 LEU A N 1
ATOM 2503 C CA . LEU A 1 360 ? -38.842 -17.907 28.752 1.00 87.12 360 LEU A CA 1
ATOM 2504 C C . LEU A 1 360 ? -39.520 -19.226 29.164 1.00 87.12 360 LEU A C 1
ATOM 2506 O O . LEU A 1 360 ? -38.824 -20.190 29.518 1.00 87.12 360 LEU A O 1
ATOM 2510 N N . ASP A 1 361 ? -40.851 -19.281 29.103 1.00 87.81 361 ASP A N 1
ATOM 2511 C CA . ASP A 1 361 ? -41.639 -20.465 29.449 1.00 87.81 361 ASP A CA 1
ATOM 2512 C C . ASP A 1 361 ? -42.012 -21.323 28.222 1.00 87.81 361 ASP A C 1
ATOM 2514 O O . ASP A 1 361 ? -41.661 -21.061 27.066 1.00 87.81 361 ASP A O 1
ATOM 2518 N N . PHE A 1 362 ? -42.658 -22.469 28.461 1.00 85.75 362 PHE A N 1
ATOM 2519 C CA . PHE A 1 362 ? -42.934 -23.428 27.395 1.00 85.75 362 PHE A CA 1
ATOM 2520 C C . PHE A 1 362 ? -43.955 -22.894 26.382 1.00 85.75 362 PHE A C 1
ATOM 2522 O O . PHE A 1 362 ? -45.137 -22.746 26.682 1.00 85.75 362 PHE A O 1
ATOM 2529 N N . GLY A 1 363 ? -43.511 -22.739 25.133 1.00 84.50 363 GLY A N 1
ATOM 2530 C CA . GLY A 1 363 ? -44.347 -22.270 24.024 1.00 84.50 363 GLY A CA 1
ATOM 2531 C C . GLY A 1 363 ? -44.159 -20.791 23.692 1.00 84.50 363 GLY A C 1
ATOM 2532 O O . GLY A 1 363 ? -44.690 -20.354 22.675 1.00 84.50 363 GLY A O 1
ATOM 2533 N N . GLU A 1 364 ? -43.375 -20.074 24.492 1.00 89.81 364 GLU A N 1
ATOM 2534 C CA . GLU A 1 364 ? -42.948 -18.702 24.239 1.00 89.81 364 GLU A CA 1
ATOM 2535 C C . GLU A 1 364 ? -41.671 -18.702 23.390 1.00 89.81 364 GLU A C 1
ATOM 2537 O O . GLU A 1 364 ? -40.834 -19.608 23.494 1.00 89.81 364 GLU A O 1
ATOM 2542 N N . ALA A 1 365 ? -41.540 -17.719 22.502 1.00 87.69 365 ALA A N 1
ATOM 2543 C CA . ALA A 1 365 ? -40.314 -17.490 21.738 1.00 87.69 365 ALA A CA 1
ATOM 2544 C C . ALA A 1 365 ? -39.375 -16.512 22.465 1.00 87.69 365 ALA A C 1
ATOM 2546 O O . ALA A 1 365 ? -38.157 -16.650 22.375 1.00 87.69 365 ALA A O 1
ATOM 2547 N N . CYS A 1 366 ? -39.946 -15.583 23.230 1.00 89.44 366 CYS A N 1
ATOM 2548 C CA . CYS A 1 366 ? -39.266 -14.589 24.054 1.00 89.44 366 CYS A CA 1
ATOM 2549 C C . CYS A 1 366 ? -40.109 -14.272 25.300 1.00 89.44 366 CYS A C 1
ATOM 2551 O O . CYS A 1 366 ? -41.264 -14.682 25.373 1.00 89.44 366 CYS A O 1
ATOM 2553 N N . ASP A 1 367 ? -39.533 -13.521 26.241 1.00 91.62 367 ASP A N 1
ATOM 2554 C CA . ASP A 1 367 ? -40.235 -12.818 27.320 1.00 91.62 367 ASP A CA 1
ATOM 2555 C C . ASP A 1 367 ? -39.326 -11.669 27.796 1.00 91.62 367 ASP A C 1
ATOM 2557 O O . ASP A 1 367 ? -38.151 -11.905 28.088 1.00 91.62 367 ASP A O 1
ATOM 2561 N N . ASP A 1 368 ? -39.825 -10.431 27.822 1.00 89.00 368 ASP A N 1
ATOM 2562 C CA . ASP A 1 368 ? -39.064 -9.232 28.214 1.00 89.00 368 ASP A CA 1
ATOM 2563 C C . ASP A 1 368 ? -39.563 -8.592 29.525 1.00 89.00 368 ASP A C 1
ATOM 2565 O O . ASP A 1 368 ? -39.287 -7.425 29.834 1.00 89.00 368 ASP A O 1
ATOM 2569 N N . GLY A 1 369 ? -40.318 -9.355 30.318 1.00 90.19 369 GLY A N 1
ATOM 2570 C CA . GLY A 1 369 ? -40.815 -8.913 31.613 1.00 90.19 369 GLY A CA 1
ATOM 2571 C C . GLY A 1 369 ? -42.024 -7.989 31.551 1.00 90.19 369 GLY A C 1
ATOM 2572 O O . GLY A 1 369 ? -42.403 -7.427 32.590 1.00 90.19 369 GLY A O 1
ATOM 2573 N N . ASN A 1 370 ? -42.642 -7.807 30.377 1.00 89.44 370 ASN A N 1
ATOM 2574 C CA . ASN A 1 370 ? -43.915 -7.114 30.265 1.00 89.44 370 ASN A CA 1
ATOM 2575 C C . ASN A 1 370 ? -44.757 -7.548 29.034 1.00 89.44 370 ASN A C 1
ATOM 2577 O O . ASN A 1 370 ? -44.527 -8.595 28.455 1.00 89.44 370 ASN A O 1
ATOM 2581 N N . LEU A 1 371 ? -45.843 -6.823 28.733 1.00 90.06 371 LEU A N 1
ATOM 2582 C CA . LEU A 1 371 ? -46.790 -7.146 27.642 1.00 90.06 371 LEU A CA 1
ATOM 2583 C C . LEU A 1 371 ? -46.920 -5.986 26.639 1.00 90.06 371 LEU A C 1
ATOM 2585 O O . LEU A 1 371 ? -47.961 -5.813 26.001 1.00 90.06 371 LEU A O 1
ATOM 2589 N N . VAL A 1 372 ? -45.933 -5.097 26.599 1.00 85.62 372 VAL A N 1
ATOM 2590 C CA . VAL A 1 372 ? -45.778 -4.116 25.526 1.00 85.62 372 VAL A CA 1
ATOM 2591 C C . VAL A 1 372 ? -45.152 -4.858 24.347 1.00 85.62 372 VAL A C 1
ATOM 2593 O O . VAL A 1 372 ? -44.512 -5.875 24.532 1.00 85.62 372 VAL A O 1
ATOM 2596 N N . SER A 1 373 ? -45.477 -4.450 23.123 1.00 84.25 373 SER A N 1
ATOM 2597 C CA . SER A 1 373 ? -44.889 -5.045 21.920 1.00 84.25 373 SER A CA 1
ATOM 2598 C C . SER A 1 373 ? -43.822 -4.111 21.381 1.00 84.25 373 SER A C 1
ATOM 2600 O O . SER A 1 373 ? -44.019 -2.890 21.381 1.00 84.25 373 SER A O 1
ATOM 2602 N N . GLY A 1 374 ? -42.724 -4.674 20.886 1.00 80.19 374 GLY A N 1
ATOM 2603 C CA . GLY A 1 374 ? -41.614 -3.903 20.334 1.00 80.19 374 GLY A CA 1
ATOM 2604 C C . GLY A 1 374 ? -40.507 -3.502 21.309 1.00 80.19 374 GLY A C 1
ATOM 2605 O O . GLY A 1 374 ? -39.587 -2.800 20.892 1.00 80.19 374 GLY A O 1
ATOM 2606 N N . ASP A 1 375 ? -40.558 -3.902 22.582 1.00 82.06 375 ASP A N 1
ATOM 2607 C CA . ASP A 1 375 ? -39.516 -3.621 23.584 1.00 82.06 375 ASP A CA 1
ATOM 2608 C C . ASP A 1 375 ? -38.643 -4.830 23.958 1.00 82.06 375 ASP A C 1
ATOM 2610 O O . ASP A 1 375 ? -37.788 -4.732 24.842 1.00 82.06 375 ASP A O 1
ATOM 2614 N N . GLY A 1 376 ? -38.753 -5.911 23.186 1.00 84.62 376 GLY A N 1
ATOM 2615 C CA . GLY A 1 376 ? -37.940 -7.119 23.320 1.00 84.62 376 GLY A CA 1
ATOM 2616 C C . GLY A 1 376 ? -38.742 -8.389 23.062 1.00 84.62 376 GLY A C 1
ATOM 2617 O O . GLY A 1 376 ? -38.195 -9.364 22.542 1.00 84.62 376 GLY A O 1
ATOM 2618 N N . CYS A 1 377 ? -40.031 -8.359 23.380 1.00 89.62 377 CYS A N 1
ATOM 2619 C CA . CYS A 1 377 ? -40.980 -9.420 23.104 1.00 89.62 377 CYS A CA 1
ATOM 2620 C C . CYS A 1 377 ? -42.369 -8.843 22.813 1.00 89.62 377 CYS A C 1
ATOM 2622 O O . CYS A 1 377 ? -42.717 -7.794 23.337 1.00 89.62 377 CYS A O 1
ATOM 2624 N N . ASP A 1 378 ? -43.172 -9.494 21.971 1.00 88.31 378 ASP A N 1
ATOM 2625 C CA . ASP A 1 378 ? -44.530 -9.022 21.691 1.00 88.31 378 ASP A CA 1
ATOM 2626 C C . ASP A 1 378 ? -45.553 -9.536 22.715 1.00 88.31 378 ASP A C 1
ATOM 2628 O O . ASP A 1 378 ? -45.294 -10.464 23.482 1.00 88.31 378 ASP A O 1
ATOM 2632 N N . GLU A 1 379 ? -46.759 -8.948 22.733 1.00 89.25 379 GLU A N 1
ATOM 2633 C CA . GLU A 1 379 ? -47.780 -9.235 23.763 1.00 89.25 379 GLU A CA 1
ATOM 2634 C C . GLU A 1 379 ? -48.278 -10.695 23.771 1.00 89.25 379 GLU A C 1
ATOM 2636 O O . GLU A 1 379 ? -48.975 -11.121 24.697 1.00 89.25 379 GLU A O 1
ATOM 2641 N N . ASP A 1 380 ? -47.959 -11.454 22.723 1.00 87.25 380 ASP A N 1
ATOM 2642 C CA . ASP A 1 380 ? -48.275 -12.870 22.558 1.00 87.25 380 ASP A CA 1
ATOM 2643 C C . ASP A 1 380 ? -47.054 -13.793 22.714 1.00 87.25 380 ASP A C 1
ATOM 2645 O O . ASP A 1 380 ? -47.143 -14.988 22.414 1.00 87.25 380 ASP A O 1
ATOM 2649 N N . CYS A 1 381 ? -45.944 -13.254 23.222 1.00 88.50 381 CYS A N 1
ATOM 2650 C CA . CYS A 1 381 ? -44.669 -13.934 23.407 1.00 88.50 381 CYS A CA 1
ATOM 2651 C C . CYS A 1 381 ? -44.051 -14.489 22.117 1.00 88.50 381 CYS A C 1
ATOM 2653 O O . CYS A 1 381 ? -43.317 -15.488 22.124 1.00 88.50 381 CYS A O 1
ATOM 2655 N N . SER A 1 382 ? -44.350 -13.834 20.994 1.00 86.50 382 SER A N 1
ATOM 2656 C CA . SER A 1 382 ? -43.565 -13.944 19.772 1.00 86.50 382 SER A CA 1
ATOM 2657 C C . SER A 1 382 ? -42.442 -12.909 19.768 1.00 86.50 382 SER A C 1
ATOM 2659 O O . SER A 1 382 ? -42.566 -11.831 20.346 1.00 86.50 382 SER A O 1
ATOM 2661 N N . GLU A 1 383 ? -41.310 -13.258 19.153 1.00 85.50 383 GLU A N 1
ATOM 2662 C CA . GLU A 1 383 ? -40.230 -12.291 18.961 1.00 85.50 383 GLU A CA 1
ATOM 2663 C C . GLU A 1 383 ? -40.760 -11.112 18.145 1.00 85.50 383 GLU A C 1
ATOM 2665 O O . GLU A 1 383 ? -41.391 -11.317 17.101 1.00 85.50 383 GLU A O 1
ATOM 2670 N N . THR A 1 384 ? -40.468 -9.895 18.608 1.00 81.94 384 THR A N 1
ATOM 2671 C CA . THR A 1 384 ? -40.677 -8.684 17.819 1.00 81.94 384 THR A CA 1
ATOM 2672 C C . THR A 1 384 ? -39.924 -8.837 16.506 1.00 81.94 384 THR A C 1
ATOM 2674 O O . THR A 1 384 ? -38.688 -8.863 16.476 1.00 81.94 384 THR A O 1
ATOM 2677 N N . ALA A 1 385 ? -40.667 -8.981 15.416 1.00 83.94 385 ALA A N 1
ATOM 2678 C CA . ALA A 1 385 ? -40.088 -9.246 14.116 1.00 83.94 385 ALA A CA 1
ATOM 2679 C C . ALA A 1 385 ? -41.019 -8.815 12.995 1.00 83.94 385 ALA A C 1
ATOM 2681 O O . ALA A 1 385 ? -42.218 -9.077 13.022 1.00 83.94 385 ALA A O 1
ATOM 2682 N N . CYS A 1 386 ? -40.397 -8.302 11.940 1.00 86.88 386 CYS A N 1
ATOM 2683 C CA . CYS A 1 386 ? -41.106 -7.947 10.734 1.00 86.88 386 CYS A CA 1
ATOM 2684 C C . CYS A 1 386 ? -41.851 -9.143 10.133 1.00 86.88 386 CYS A C 1
ATOM 2686 O O . CYS A 1 386 ? -41.289 -10.234 9.979 1.00 86.88 386 CYS A O 1
ATOM 2688 N N . GLY A 1 387 ? -43.106 -8.927 9.753 1.00 86.81 387 GLY A N 1
ATOM 2689 C CA . GLY A 1 387 ? -43.943 -9.934 9.117 1.00 86.81 387 GLY A CA 1
ATOM 2690 C C . GLY A 1 387 ? -44.598 -10.902 10.098 1.00 86.81 387 GLY A C 1
ATOM 2691 O O . GLY A 1 387 ? -45.060 -11.968 9.676 1.00 86.81 387 GLY A O 1
ATOM 2692 N N . ASN A 1 388 ? -44.639 -10.576 11.393 1.00 85.69 388 ASN A N 1
ATOM 2693 C CA . ASN A 1 388 ? -45.326 -11.380 12.406 1.00 85.69 388 ASN A CA 1
ATOM 2694 C C . ASN A 1 388 ? -46.816 -10.998 12.553 1.00 85.69 388 ASN A C 1
ATOM 2696 O O . ASN A 1 388 ? -47.593 -11.722 13.183 1.00 85.69 388 ASN A O 1
ATOM 2700 N N . GLY A 1 389 ? -47.253 -9.926 11.886 1.00 86.50 389 GLY A N 1
ATOM 2701 C CA . GLY A 1 389 ? -48.630 -9.440 11.882 1.00 86.50 389 GLY A CA 1
ATOM 2702 C C . GLY A 1 389 ? -48.925 -8.409 12.972 1.00 86.50 389 GLY A C 1
ATOM 2703 O O . GLY A 1 389 ? -50.088 -8.005 13.110 1.00 86.50 389 GLY A O 1
ATOM 2704 N N . ILE A 1 390 ? -47.915 -7.988 13.738 1.00 84.50 390 ILE A N 1
ATOM 2705 C CA . ILE A 1 390 ? -48.011 -7.043 14.849 1.00 84.50 390 ILE A CA 1
ATOM 2706 C C . ILE A 1 390 ? -47.111 -5.847 14.539 1.00 84.50 390 ILE A C 1
ATOM 2708 O O . ILE A 1 390 ? -45.907 -5.905 14.697 1.00 84.50 390 ILE A O 1
ATOM 2712 N N . GLN A 1 391 ? -47.706 -4.719 14.143 1.00 86.19 391 GLN A N 1
ATOM 2713 C CA . GLN A 1 391 ? -46.931 -3.503 13.892 1.00 86.19 391 GLN A CA 1
ATOM 2714 C C . GLN A 1 391 ? -46.424 -2.882 15.207 1.00 86.19 391 GLN A C 1
ATOM 2716 O O . GLN A 1 391 ? -47.225 -2.367 15.999 1.00 86.19 391 GLN A O 1
ATOM 2721 N N . THR A 1 392 ? -45.106 -2.858 15.389 1.00 85.00 392 THR A N 1
ATOM 2722 C CA . THR A 1 392 ? -44.416 -2.350 16.588 1.00 85.00 392 THR A CA 1
ATOM 2723 C C . THR A 1 392 ? -43.723 -0.990 16.381 1.00 85.00 392 THR A C 1
ATOM 2725 O O . THR A 1 392 ? -43.734 -0.405 15.292 1.00 85.00 392 THR A O 1
ATOM 2728 N N . GLU A 1 393 ? -43.167 -0.403 17.453 1.00 77.56 393 GLU A N 1
ATOM 2729 C CA . GLU A 1 393 ? -42.445 0.877 17.387 1.00 77.56 393 GLU A CA 1
ATOM 2730 C C . GLU A 1 393 ? -41.087 0.696 16.683 1.00 77.56 393 GLU A C 1
ATOM 2732 O O . GLU A 1 393 ? -40.126 0.208 17.261 1.00 77.56 393 GLU A O 1
ATOM 2737 N N . GLY A 1 394 ? -41.017 1.103 15.413 1.00 76.19 394 GLY A N 1
ATOM 2738 C CA . GLY A 1 394 ? -39.853 0.888 14.540 1.00 76.19 394 GLY A CA 1
ATOM 2739 C C . GLY A 1 394 ? -40.250 0.384 13.153 1.00 76.19 394 GLY A C 1
ATOM 2740 O O . GLY A 1 394 ? -39.538 0.629 12.182 1.00 76.19 394 GLY A O 1
ATOM 2741 N N . GLU A 1 395 ? -41.438 -0.211 13.046 1.00 88.06 395 GLU A N 1
ATOM 2742 C CA . GLU A 1 395 ? -42.002 -0.732 11.805 1.00 88.06 395 GLU A CA 1
ATOM 2743 C C . GLU A 1 395 ? -42.976 0.273 11.183 1.00 88.06 395 GLU A C 1
ATOM 2745 O O . GLU A 1 395 ? -43.946 0.736 11.796 1.00 88.06 395 GLU A O 1
ATOM 2750 N N . LEU A 1 396 ? -42.749 0.626 9.919 1.00 88.81 396 LEU A N 1
ATOM 2751 C CA . LEU A 1 396 ? -43.640 1.524 9.183 1.00 88.81 396 LEU A CA 1
ATOM 2752 C C . LEU A 1 396 ? -44.874 0.785 8.639 1.00 88.81 396 LEU A C 1
ATOM 2754 O O . LEU A 1 396 ? -45.905 1.418 8.384 1.00 88.81 396 LEU A O 1
ATOM 2758 N N . CYS A 1 397 ? -44.785 -0.537 8.506 1.00 90.69 397 CYS A N 1
ATOM 2759 C CA . CYS A 1 397 ? -45.865 -1.461 8.178 1.00 90.69 397 CYS A CA 1
ATOM 2760 C C . CYS A 1 397 ? -45.548 -2.868 8.716 1.00 90.69 397 CYS A C 1
ATOM 2762 O O . CYS A 1 397 ? -44.396 -3.146 9.015 1.00 90.69 397 CYS A O 1
ATOM 2764 N N . ASP A 1 398 ? -46.562 -3.734 8.788 1.00 91.25 398 ASP A N 1
ATOM 2765 C CA . ASP A 1 398 ? -46.436 -5.194 8.907 1.00 91.25 398 ASP A CA 1
ATOM 2766 C C . ASP A 1 398 ? -47.701 -5.810 8.274 1.00 91.25 398 ASP A C 1
ATOM 2768 O O . ASP A 1 398 ? -48.823 -5.397 8.599 1.00 91.25 398 ASP A O 1
ATOM 2772 N N . ASP A 1 399 ? -47.551 -6.733 7.322 1.00 90.94 399 ASP A N 1
ATOM 2773 C CA . ASP A 1 399 ? -48.672 -7.419 6.662 1.00 90.94 399 ASP A CA 1
ATOM 2774 C C . ASP A 1 399 ? -48.752 -8.929 6.945 1.00 90.94 399 ASP A C 1
ATOM 2776 O O . ASP A 1 399 ? -49.544 -9.653 6.326 1.00 90.94 399 ASP A O 1
ATOM 2780 N N . GLY A 1 400 ? -48.012 -9.391 7.952 1.00 90.06 400 GLY A N 1
ATOM 2781 C CA . GLY A 1 400 ? -48.027 -10.763 8.441 1.00 90.06 400 GLY A CA 1
ATOM 2782 C C . GLY A 1 400 ? -47.191 -11.735 7.618 1.00 90.06 400 GLY A C 1
ATOM 2783 O O . GLY A 1 400 ? -47.436 -12.946 7.698 1.00 90.06 400 GLY A O 1
ATOM 2784 N N . ASN A 1 401 ? -46.258 -11.237 6.798 1.00 90.38 401 ASN A N 1
ATOM 2785 C CA . ASN A 1 401 ? -45.274 -12.060 6.110 1.00 90.38 401 ASN A CA 1
ATOM 2786 C C . ASN A 1 401 ? -43.987 -11.276 5.737 1.00 90.38 401 ASN A C 1
ATOM 2788 O O . ASN A 1 401 ? -43.863 -10.098 6.037 1.00 90.38 401 ASN A O 1
ATOM 2792 N N . LEU A 1 402 ? -43.001 -11.951 5.132 1.00 90.31 402 LEU A N 1
ATOM 2793 C CA . LEU A 1 402 ? -41.693 -11.381 4.745 1.00 90.31 402 LEU A CA 1
ATOM 2794 C C . LEU A 1 402 ? -41.495 -11.320 3.211 1.00 90.31 402 LEU A C 1
ATOM 2796 O O . LEU A 1 402 ? -40.363 -11.312 2.721 1.00 90.31 402 LEU A O 1
ATOM 2800 N N . GLU A 1 403 ? -42.569 -11.386 2.426 1.00 90.75 403 GLU A N 1
ATOM 2801 C CA . GLU A 1 403 ? -42.541 -11.372 0.960 1.00 90.75 403 GLU A CA 1
ATOM 2802 C C . GLU A 1 403 ? -42.557 -9.933 0.441 1.00 90.75 403 GLU A C 1
ATOM 2804 O O . GLU A 1 403 ? -43.601 -9.316 0.324 1.00 90.75 403 GLU A O 1
ATOM 2809 N N . SER A 1 404 ? -41.399 -9.399 0.055 1.00 90.81 404 SER A N 1
ATOM 2810 C CA . SER A 1 404 ? -41.337 -8.037 -0.485 1.00 90.81 404 SER A CA 1
ATOM 2811 C C . SER A 1 404 ? -42.172 -7.848 -1.759 1.00 90.81 404 SER A C 1
ATOM 2813 O O . SER A 1 404 ? -42.213 -8.717 -2.637 1.00 90.81 404 SER A O 1
ATOM 2815 N N . GLY A 1 405 ? -42.752 -6.658 -1.919 1.00 87.56 405 GLY A N 1
ATOM 2816 C CA . GLY A 1 405 ? -43.519 -6.265 -3.101 1.00 87.56 405 GLY A CA 1
ATOM 2817 C C . GLY A 1 405 ? -45.037 -6.463 -3.007 1.00 87.56 405 GLY A C 1
ATOM 2818 O O . GLY A 1 405 ? -45.736 -6.209 -3.995 1.00 87.56 405 GLY A O 1
ATOM 2819 N N . ASP A 1 406 ? -45.569 -6.912 -1.870 1.00 89.62 406 ASP A N 1
ATOM 2820 C CA . ASP A 1 406 ? -47.001 -7.171 -1.660 1.00 89.62 406 ASP A CA 1
ATOM 2821 C C . ASP A 1 406 ? -47.721 -6.107 -0.803 1.00 89.62 406 ASP A C 1
ATOM 2823 O O . ASP A 1 406 ? -48.957 -6.101 -0.729 1.00 89.62 406 ASP A O 1
ATOM 2827 N N . GLY A 1 407 ? -46.983 -5.133 -0.271 1.00 88.88 407 GLY A N 1
ATOM 2828 C CA . GLY A 1 407 ? -47.516 -4.010 0.494 1.00 88.88 407 GLY A CA 1
ATOM 2829 C C . GLY A 1 407 ? -46.615 -3.597 1.652 1.00 88.88 407 GLY A C 1
ATOM 2830 O O . GLY A 1 407 ? -46.547 -2.397 1.944 1.00 88.88 407 GLY A O 1
ATOM 2831 N N . CYS A 1 408 ? -45.919 -4.555 2.263 1.00 93.69 408 CYS A N 1
ATOM 2832 C CA . CYS A 1 408 ? -44.893 -4.318 3.262 1.00 93.69 408 CYS A CA 1
ATOM 2833 C C . CYS A 1 408 ? -43.657 -5.165 2.961 1.00 93.69 408 CYS A C 1
ATOM 2835 O O . CYS A 1 408 ? -43.725 -6.384 2.873 1.00 93.69 408 CYS A O 1
ATOM 2837 N N . ASP A 1 409 ? -42.510 -4.519 2.785 1.00 93.00 409 ASP A N 1
ATOM 2838 C CA . ASP A 1 409 ? -41.294 -5.243 2.452 1.00 93.00 409 ASP A CA 1
ATOM 2839 C C . ASP A 1 409 ? -40.676 -5.913 3.682 1.00 93.00 409 ASP A C 1
ATOM 2841 O O . ASP A 1 409 ? -40.955 -5.546 4.821 1.00 93.00 409 ASP A O 1
ATOM 2845 N N . ALA A 1 410 ? -39.777 -6.877 3.457 1.00 90.19 410 ALA A N 1
ATOM 2846 C CA . ALA A 1 410 ? -39.141 -7.677 4.512 1.00 90.19 410 ALA A CA 1
ATOM 2847 C C . ALA A 1 410 ? -38.345 -6.877 5.572 1.00 90.19 410 ALA A C 1
ATOM 2849 O O . ALA A 1 410 ? -37.853 -7.457 6.538 1.00 90.19 410 ALA A O 1
ATOM 2850 N N . ASN A 1 411 ? -38.175 -5.566 5.382 1.00 88.81 411 ASN A N 1
ATOM 2851 C CA . ASN A 1 411 ? -37.578 -4.636 6.342 1.00 88.81 411 ASN A CA 1
ATOM 2852 C C . ASN A 1 411 ? -38.617 -3.742 7.053 1.00 88.81 411 ASN A C 1
ATOM 2854 O O . ASN A 1 411 ? -38.249 -2.741 7.665 1.00 88.81 411 ASN A O 1
ATOM 2858 N N . CYS A 1 412 ? -39.901 -4.073 6.936 1.00 90.94 412 CYS A N 1
ATOM 2859 C CA . CYS A 1 412 ? -41.029 -3.375 7.542 1.00 90.94 412 CYS A CA 1
ATOM 2860 C C . CYS A 1 412 ? -41.173 -1.917 7.114 1.00 90.94 412 CYS A C 1
ATOM 2862 O O . CYS A 1 412 ? -41.606 -1.037 7.870 1.00 90.94 412 CYS A O 1
ATOM 2864 N N . THR A 1 413 ? -40.846 -1.672 5.848 1.00 91.62 413 THR A N 1
ATOM 2865 C CA . THR A 1 413 ? -41.130 -0.421 5.158 1.00 91.62 413 THR A CA 1
ATOM 2866 C C . THR A 1 413 ? -42.144 -0.655 4.040 1.00 91.62 413 THR A C 1
ATOM 2868 O O . THR A 1 413 ? -42.163 -1.729 3.435 1.00 91.62 413 THR A O 1
ATOM 2871 N N . PRO A 1 414 ? -43.045 0.307 3.766 1.00 90.38 414 PRO A N 1
ATOM 2872 C CA . PRO A 1 414 ? -43.966 0.178 2.649 1.00 90.38 414 PRO A CA 1
ATOM 2873 C C . PRO A 1 414 ? -43.191 -0.028 1.353 1.00 90.38 414 PRO A C 1
ATOM 2875 O O . PRO A 1 414 ? -42.210 0.675 1.116 1.00 90.38 414 PRO A O 1
ATOM 2878 N N . THR A 1 415 ? -43.670 -0.936 0.506 1.00 88.75 415 THR A N 1
ATOM 2879 C CA . THR A 1 415 ? -43.059 -1.191 -0.800 1.00 88.75 415 THR A CA 1
ATOM 2880 C C . THR A 1 415 ? -42.929 0.095 -1.621 1.00 88.75 415 THR A C 1
ATOM 2882 O O . THR A 1 415 ? -43.934 0.765 -1.902 1.00 88.75 415 THR A O 1
ATOM 2885 N N . GLY A 1 416 ? -41.709 0.405 -2.059 1.00 86.94 416 GLY A N 1
ATOM 2886 C CA . GLY A 1 416 ? -41.420 1.464 -3.020 1.00 86.94 416 GLY A CA 1
ATOM 2887 C C . GLY A 1 416 ? -39.995 1.999 -2.923 1.00 86.94 416 GLY A C 1
ATOM 2888 O O . GLY A 1 416 ? -39.271 1.684 -1.993 1.00 86.94 416 GLY A O 1
ATOM 2889 N N . CYS A 1 417 ? -39.651 2.868 -3.870 1.00 86.19 417 CYS A N 1
ATOM 2890 C CA . CYS A 1 417 ? -38.290 3.363 -4.022 1.00 86.19 417 CYS A CA 1
ATOM 2891 C C . CYS A 1 417 ? -37.749 4.108 -2.795 1.00 86.19 417 CYS A C 1
ATOM 2893 O O . CYS A 1 417 ? -38.471 4.905 -2.188 1.00 86.19 417 CYS A O 1
ATOM 2895 N N . GLY A 1 418 ? -36.471 3.875 -2.499 1.00 85.50 418 GLY A N 1
ATOM 2896 C CA . GLY A 1 418 ? -35.722 4.520 -1.429 1.00 85.50 418 GLY A CA 1
ATOM 2897 C C . GLY A 1 418 ? -35.979 3.888 -0.065 1.00 85.50 418 GLY A C 1
ATOM 2898 O O . GLY A 1 418 ? -35.744 4.520 0.966 1.00 85.50 418 GLY A O 1
ATOM 2899 N N . ASN A 1 419 ? -36.507 2.663 -0.033 1.00 86.50 419 ASN A N 1
ATOM 2900 C CA . ASN A 1 419 ? -36.879 1.982 1.202 1.00 86.50 419 ASN A CA 1
ATOM 2901 C C . ASN A 1 419 ? -35.855 0.923 1.646 1.00 86.50 419 ASN A C 1
ATOM 2903 O O . ASN A 1 419 ? -35.979 0.369 2.734 1.00 86.50 419 ASN A O 1
ATOM 2907 N N . GLY A 1 420 ? -34.826 0.668 0.839 1.00 84.88 420 GLY A N 1
ATOM 2908 C CA . GLY A 1 420 ? -33.730 -0.263 1.087 1.00 84.88 420 GLY A CA 1
ATOM 2909 C C . GLY A 1 420 ? -34.005 -1.692 0.616 1.00 84.88 420 GLY A C 1
ATOM 2910 O O . GLY A 1 420 ? -33.172 -2.574 0.844 1.00 84.88 420 GLY A O 1
ATOM 2911 N N . VAL A 1 421 ? -35.150 -1.956 -0.023 1.00 84.50 421 VAL A N 1
ATOM 2912 C CA . VAL A 1 421 ? -35.551 -3.280 -0.508 1.00 84.50 421 VAL A CA 1
ATOM 2913 C C . VAL A 1 421 ? -35.939 -3.211 -1.976 1.00 84.50 421 VAL A C 1
ATOM 2915 O O . VAL A 1 421 ? -36.995 -2.738 -2.362 1.00 84.50 421 VAL A O 1
ATOM 2918 N N . ARG A 1 422 ? -35.101 -3.808 -2.820 1.00 86.94 422 ARG A N 1
ATOM 2919 C CA . ARG A 1 422 ? -35.343 -3.845 -4.260 1.00 86.94 422 ARG A CA 1
ATOM 2920 C C . ARG A 1 422 ? -36.465 -4.822 -4.639 1.00 86.94 422 ARG A C 1
ATOM 2922 O O . ARG A 1 422 ? -36.288 -6.041 -4.532 1.00 86.94 422 ARG A O 1
ATOM 2929 N N . THR A 1 423 ? -37.558 -4.307 -5.199 1.00 87.88 423 THR A N 1
ATOM 2930 C CA . THR A 1 423 ? -38.753 -5.072 -5.607 1.00 87.88 423 THR A CA 1
ATOM 2931 C C . THR A 1 423 ? -38.950 -5.175 -7.133 1.00 87.88 423 THR A C 1
ATOM 2933 O O . THR A 1 423 ? -38.146 -4.697 -7.943 1.00 87.88 423 THR A O 1
ATOM 2936 N N . GLU A 1 424 ? -39.993 -5.896 -7.580 1.00 83.00 424 GLU A N 1
ATOM 2937 C CA . GLU A 1 424 ? -40.280 -6.092 -9.010 1.00 83.00 424 GLU A CA 1
ATOM 2938 C C . GLU A 1 424 ? -40.726 -4.776 -9.675 1.00 83.00 424 GLU A C 1
ATOM 2940 O O . GLU A 1 424 ? -41.874 -4.351 -9.570 1.00 83.00 424 GLU A O 1
ATOM 2945 N N . GLY A 1 425 ? -39.814 -4.154 -10.426 1.00 77.19 425 GLY A N 1
ATOM 2946 C CA . GLY A 1 425 ? -40.046 -2.870 -11.099 1.00 77.19 425 GLY A CA 1
ATOM 2947 C C . GLY A 1 425 ? -38.923 -1.859 -10.877 1.00 77.19 425 GLY A C 1
ATOM 2948 O O . GLY A 1 425 ? -38.814 -0.915 -11.658 1.00 77.19 425 GLY A O 1
ATOM 2949 N N . GLU A 1 426 ? -38.059 -2.109 -9.894 1.00 85.12 426 GLU A N 1
ATOM 2950 C CA . GLU A 1 426 ? -36.943 -1.247 -9.503 1.00 85.12 426 GLU A CA 1
ATOM 2951 C C . GLU A 1 426 ? -35.610 -1.754 -10.083 1.00 85.12 426 GLU A C 1
ATOM 2953 O O . GLU A 1 426 ? -35.283 -2.954 -10.075 1.00 85.12 426 GLU A O 1
ATOM 2958 N N . ALA A 1 427 ? -34.813 -0.840 -10.640 1.00 78.12 427 ALA A N 1
ATOM 2959 C CA . ALA A 1 427 ? -33.480 -1.173 -11.139 1.00 78.12 427 ALA A CA 1
ATOM 2960 C C . ALA A 1 427 ? -32.444 -1.215 -10.002 1.00 78.12 427 ALA A C 1
ATOM 2962 O O . ALA A 1 427 ? -31.538 -2.046 -10.060 1.00 78.12 427 ALA A O 1
ATOM 2963 N N . CYS A 1 428 ? -32.630 -0.390 -8.972 1.00 76.25 428 CYS A N 1
ATOM 2964 C CA . CYS A 1 428 ? -31.829 -0.253 -7.751 1.00 76.25 428 CYS A CA 1
ATOM 2965 C C . CYS A 1 428 ? -32.745 0.147 -6.579 1.00 76.25 428 CYS A C 1
ATOM 2967 O O . CYS A 1 428 ? -33.905 0.453 -6.830 1.00 76.25 428 CYS A O 1
ATOM 2969 N N . ASP A 1 429 ? -32.222 0.140 -5.351 1.00 82.81 429 ASP A N 1
ATOM 2970 C CA . ASP A 1 429 ? -32.774 0.838 -4.180 1.00 82.81 429 ASP A CA 1
ATOM 2971 C C . ASP A 1 429 ? -31.633 0.980 -3.152 1.00 82.81 429 ASP A C 1
ATOM 2973 O O . ASP A 1 429 ? -31.038 -0.033 -2.774 1.00 82.81 429 ASP A O 1
ATOM 2977 N N . ASP A 1 430 ? -31.262 2.204 -2.771 1.00 76.31 430 ASP A N 1
ATOM 2978 C CA . ASP A 1 430 ? -30.174 2.501 -1.821 1.00 76.31 430 ASP A CA 1
ATOM 2979 C C . ASP A 1 430 ? -30.677 3.038 -0.470 1.00 76.31 430 ASP A C 1
ATOM 2981 O O . ASP A 1 430 ? -29.905 3.547 0.348 1.00 76.31 430 ASP A O 1
ATOM 2985 N N . GLY A 1 431 ? -31.973 2.871 -0.197 1.00 83.31 431 GLY A N 1
ATOM 2986 C CA . GLY A 1 431 ? -32.564 3.230 1.086 1.00 83.31 431 GLY A CA 1
ATOM 2987 C C . GLY A 1 431 ? -32.787 4.722 1.291 1.00 83.31 431 GLY A C 1
ATOM 2988 O O . GLY A 1 431 ? -33.009 5.134 2.435 1.00 83.31 431 GLY A O 1
ATOM 2989 N N . ASN A 1 432 ? -32.725 5.537 0.232 1.00 81.00 432 ASN A N 1
ATOM 2990 C CA . ASN A 1 432 ? -33.118 6.936 0.301 1.00 81.00 432 ASN A CA 1
ATOM 2991 C C . ASN A 1 432 ? -33.588 7.508 -1.069 1.00 81.00 432 ASN A C 1
ATOM 2993 O O . ASN A 1 432 ? -33.645 6.796 -2.060 1.00 81.00 432 ASN A O 1
ATOM 2997 N N . ASP A 1 433 ? -34.003 8.785 -1.095 1.00 82.62 433 ASP A N 1
ATOM 2998 C CA . ASP A 1 433 ? -34.484 9.512 -2.297 1.00 82.62 433 ASP A CA 1
ATOM 2999 C C . ASP A 1 433 ? -33.477 10.592 -2.777 1.00 82.62 433 ASP A C 1
ATOM 3001 O O . ASP A 1 433 ? -33.853 11.601 -3.393 1.00 82.62 433 ASP A O 1
ATOM 3005 N N . VAL A 1 434 ? -32.209 10.494 -2.379 1.00 74.81 434 VAL A N 1
ATOM 3006 C CA . VAL A 1 434 ? -31.156 11.423 -2.797 1.00 74.81 434 VAL A CA 1
ATOM 3007 C C . VAL A 1 434 ? -30.808 11.128 -4.256 1.00 74.81 434 VAL A C 1
ATOM 3009 O O . VAL A 1 434 ? -31.030 10.056 -4.792 1.00 74.81 434 VAL A O 1
ATOM 3012 N N . GLU A 1 435 ? -30.399 12.171 -4.967 1.00 70.62 435 GLU A N 1
ATOM 3013 C CA . GLU A 1 435 ? -29.982 12.046 -6.360 1.00 70.62 435 GLU A CA 1
ATOM 3014 C C . GLU A 1 435 ? -28.450 11.950 -6.380 1.00 70.62 435 GLU A C 1
ATOM 3016 O O . GLU A 1 435 ? -27.785 12.634 -5.592 1.00 70.62 435 GLU A O 1
ATOM 3021 N N . ASP A 1 436 ? -27.894 11.208 -7.339 1.00 61.72 436 ASP A N 1
ATOM 3022 C CA . ASP A 1 436 ? -26.450 11.031 -7.554 1.00 61.72 436 ASP A CA 1
ATOM 3023 C C . ASP A 1 436 ? -25.684 10.212 -6.472 1.00 61.72 436 ASP A C 1
ATOM 3025 O O . ASP A 1 436 ? -24.462 10.366 -6.368 1.00 61.72 436 ASP A O 1
ATOM 3029 N N . ASP A 1 437 ? -26.328 9.341 -5.680 1.00 58.66 437 ASP A N 1
ATOM 3030 C CA . ASP A 1 437 ? -25.680 8.471 -4.665 1.00 58.66 437 ASP A CA 1
ATOM 3031 C C . ASP A 1 437 ? -25.784 6.953 -4.918 1.00 58.66 437 ASP A C 1
ATOM 3033 O O . ASP A 1 437 ? -25.211 6.159 -4.172 1.00 58.66 437 ASP A O 1
ATOM 3037 N N . GLY A 1 438 ? -26.373 6.549 -6.043 1.00 64.00 438 GLY A N 1
ATOM 3038 C CA . GLY A 1 438 ? -26.378 5.159 -6.516 1.00 64.00 438 GLY A CA 1
ATOM 3039 C C . GLY A 1 438 ? -27.735 4.717 -7.050 1.00 64.00 438 GLY A C 1
ATOM 3040 O O . GLY A 1 438 ? -27.801 3.920 -7.996 1.00 64.00 438 GLY A O 1
ATOM 3041 N N . CYS A 1 439 ? -28.807 5.288 -6.513 1.00 76.38 439 CYS A N 1
ATOM 3042 C CA . CYS A 1 439 ? -30.162 5.088 -6.983 1.00 76.38 439 CYS A CA 1
ATOM 3043 C C . CYS A 1 439 ? -30.917 6.416 -7.015 1.00 76.38 439 CYS A C 1
ATOM 3045 O O . CYS A 1 439 ? -30.971 7.119 -6.021 1.00 76.38 439 CYS A O 1
ATOM 3047 N N . ASP A 1 440 ? -31.495 6.790 -8.160 1.00 80.06 440 ASP A N 1
ATOM 3048 C CA . ASP A 1 440 ? -32.312 8.007 -8.191 1.00 80.06 440 ASP A CA 1
ATOM 3049 C C . ASP A 1 440 ? -33.668 7.798 -7.491 1.00 80.06 440 ASP A C 1
ATOM 3051 O O . ASP A 1 440 ? -34.128 6.671 -7.297 1.00 80.06 440 ASP A O 1
ATOM 3055 N N . ALA A 1 441 ? -34.385 8.890 -7.205 1.00 82.62 441 ALA A N 1
ATOM 3056 C CA . ALA A 1 441 ? -35.722 8.854 -6.595 1.00 82.62 441 ALA A CA 1
ATOM 3057 C C . ALA A 1 441 ? -36.807 8.171 -7.470 1.00 82.62 441 ALA A C 1
ATOM 3059 O O . ALA A 1 441 ? -37.998 8.175 -7.144 1.00 82.62 441 ALA A O 1
ATOM 3060 N N . MET A 1 442 ? -36.441 7.647 -8.645 1.00 83.44 442 MET A N 1
ATOM 3061 C CA . MET A 1 442 ? -37.291 6.827 -9.511 1.00 83.44 442 MET A CA 1
ATOM 3062 C C . MET A 1 442 ? -36.809 5.373 -9.606 1.00 83.44 442 MET A C 1
ATOM 3064 O O . MET A 1 442 ? -37.331 4.615 -10.433 1.00 83.44 442 MET A O 1
ATOM 3068 N N . CYS A 1 443 ? -35.850 4.980 -8.771 1.00 79.88 443 CYS A N 1
ATOM 3069 C CA . CYS A 1 443 ? -35.220 3.671 -8.730 1.00 79.88 443 CYS A CA 1
ATOM 3070 C C . CYS A 1 443 ? -34.637 3.234 -10.072 1.00 79.88 443 CYS A C 1
ATOM 3072 O O . CYS A 1 443 ? -34.640 2.047 -10.435 1.00 79.88 443 CYS A O 1
ATOM 3074 N N . ALA A 1 444 ? -34.139 4.211 -10.831 1.00 77.88 444 ALA A N 1
ATOM 3075 C CA . ALA A 1 444 ? -33.231 3.976 -11.930 1.00 77.88 444 ALA A CA 1
ATOM 3076 C C . ALA A 1 444 ? -31.797 3.990 -11.394 1.00 77.88 444 ALA A C 1
ATOM 3078 O O . ALA A 1 444 ? -31.393 4.879 -10.649 1.00 77.88 444 ALA A O 1
ATOM 3079 N N . ALA A 1 445 ? -31.029 2.973 -11.783 1.00 57.91 445 ALA A N 1
ATOM 3080 C CA . ALA A 1 445 ? -29.653 2.844 -11.340 1.00 57.91 445 ALA A CA 1
ATOM 3081 C C . ALA A 1 445 ? -28.816 4.004 -11.880 1.00 57.91 445 ALA A C 1
ATOM 3083 O O . ALA A 1 445 ? -28.646 4.133 -13.098 1.00 57.91 445 ALA A O 1
ATOM 3084 N N . ASP A 1 446 ? -28.267 4.797 -10.967 1.00 60.81 446 ASP A N 1
ATOM 3085 C CA . ASP A 1 446 ? -27.300 5.840 -11.270 1.00 60.81 446 ASP A CA 1
ATOM 3086 C C . ASP A 1 446 ? -25.889 5.261 -11.124 1.00 60.81 446 ASP A C 1
ATOM 3088 O O . ASP A 1 446 ? -25.095 5.609 -10.251 1.00 60.81 446 ASP A O 1
ATOM 3092 N N . PHE A 1 447 ? -25.574 4.275 -11.967 1.00 47.16 447 PHE A N 1
ATOM 3093 C CA . PHE A 1 447 ? -24.206 3.782 -12.057 1.00 47.16 447 PHE A CA 1
ATOM 3094 C C . PHE A 1 447 ? -23.312 4.915 -12.599 1.00 47.16 447 PHE A C 1
ATOM 3096 O O . PHE A 1 447 ? -23.250 5.130 -13.812 1.00 47.16 447 PHE A O 1
ATOM 3103 N N . GLY A 1 448 ? -22.564 5.613 -11.730 1.00 51.88 448 GLY A N 1
ATOM 3104 C CA . GLY A 1 448 ? -21.314 6.257 -12.158 1.00 51.88 448 GLY A CA 1
ATOM 3105 C C . GLY A 1 448 ? -20.856 7.582 -11.541 1.00 51.88 448 GLY A C 1
ATOM 3106 O O . GLY A 1 448 ? -19.803 8.070 -11.970 1.00 51.88 448 GLY A O 1
ATOM 3107 N N . ALA A 1 449 ? -21.534 8.194 -10.572 1.00 54.97 449 ALA A N 1
ATOM 3108 C CA . ALA A 1 449 ? -21.043 9.444 -9.984 1.00 54.97 449 ALA A CA 1
ATOM 3109 C C . ALA A 1 449 ? -20.173 9.205 -8.739 1.00 54.97 449 ALA A C 1
ATOM 3111 O O . ALA A 1 449 ? -20.602 9.400 -7.612 1.00 54.97 449 ALA A O 1
ATOM 3112 N N . GLN A 1 450 ? -18.893 8.873 -8.944 1.00 61.94 450 GLN A N 1
ATOM 3113 C CA . GLN A 1 450 ? -17.895 9.007 -7.873 1.00 61.94 450 GLN A CA 1
ATOM 3114 C C . GLN A 1 450 ? -17.996 10.420 -7.264 1.00 61.94 450 GLN A C 1
ATOM 3116 O O . GLN A 1 450 ? -17.949 11.423 -8.005 1.00 61.94 450 GLN A O 1
ATOM 3121 N N . THR A 1 451 ? -18.109 10.522 -5.934 1.00 69.00 451 THR A N 1
ATOM 3122 C CA . THR A 1 451 ? -18.244 11.805 -5.234 1.00 69.00 451 THR A CA 1
ATOM 3123 C C . THR A 1 451 ? -17.062 12.724 -5.569 1.00 69.00 451 THR A C 1
ATOM 3125 O O . THR A 1 451 ? -16.020 12.333 -6.116 1.00 69.00 451 THR A O 1
ATOM 3128 N N . LEU A 1 452 ? -17.184 14.028 -5.299 1.00 72.56 452 LEU A N 1
ATOM 3129 C CA . LEU A 1 452 ? -16.037 14.925 -5.486 1.00 72.56 452 LEU A CA 1
ATOM 3130 C C . LEU A 1 452 ? -14.844 14.527 -4.594 1.00 72.56 452 LEU A C 1
ATOM 3132 O O . LEU A 1 452 ? -13.708 14.765 -5.009 1.00 72.56 452 LEU A O 1
ATOM 3136 N N . ALA A 1 453 ? -15.094 13.941 -3.419 1.00 73.56 453 ALA A N 1
ATOM 3137 C CA . ALA A 1 453 ? -14.063 13.419 -2.527 1.00 73.56 453 ALA A CA 1
ATOM 3138 C C . ALA A 1 453 ? -13.389 12.185 -3.142 1.00 73.56 453 ALA A C 1
ATOM 3140 O O . ALA A 1 453 ? -12.181 12.211 -3.378 1.00 73.56 453 ALA A O 1
ATOM 3141 N N . GLN A 1 454 ? -14.172 11.196 -3.575 1.00 73.31 454 GLN A N 1
ATOM 3142 C CA . GLN A 1 454 ? -13.662 9.992 -4.237 1.00 73.31 454 GLN A CA 1
ATOM 3143 C C . GLN A 1 454 ? -12.837 10.312 -5.493 1.00 73.31 454 GLN A C 1
ATOM 3145 O O . GLN A 1 454 ? -11.724 9.823 -5.671 1.00 73.31 454 GLN A O 1
ATOM 3150 N N . ARG A 1 455 ? -13.298 11.241 -6.344 1.00 73.88 455 ARG A N 1
ATOM 3151 C CA . ARG A 1 455 ? -12.528 11.670 -7.530 1.00 73.88 455 ARG A CA 1
ATOM 3152 C C . ARG A 1 455 ? -11.216 12.371 -7.180 1.00 73.88 455 ARG A C 1
ATOM 3154 O O . ARG A 1 455 ? -10.273 12.311 -7.970 1.00 73.88 455 ARG A O 1
ATOM 3161 N N . ARG A 1 456 ? -11.150 13.077 -6.046 1.00 78.69 456 ARG A N 1
ATOM 3162 C CA . ARG A 1 456 ? -9.904 13.696 -5.564 1.00 78.69 456 ARG A CA 1
ATOM 3163 C C . ARG A 1 456 ? -8.939 12.637 -5.050 1.00 78.69 456 ARG A C 1
ATOM 3165 O O . ARG A 1 456 ? -7.780 12.686 -5.453 1.00 78.69 456 ARG A O 1
ATOM 3172 N N . CYS A 1 457 ? -9.433 11.684 -4.263 1.00 79.44 457 CYS A N 1
ATOM 3173 C CA . CYS A 1 457 ? -8.683 10.519 -3.808 1.00 79.44 457 CYS A CA 1
ATOM 3174 C C . CYS A 1 457 ? -8.076 9.753 -4.996 1.00 79.44 457 CYS A C 1
ATOM 3176 O O . CYS A 1 457 ? -6.854 9.706 -5.136 1.00 79.44 457 CYS A O 1
ATOM 3178 N N . ILE A 1 458 ? -8.907 9.292 -5.941 1.00 76.56 458 ILE A N 1
ATOM 3179 C CA . ILE A 1 458 ? -8.474 8.541 -7.134 1.00 76.56 458 ILE A CA 1
ATOM 3180 C C . ILE A 1 458 ? -7.433 9.329 -7.942 1.00 76.56 458 ILE A C 1
ATOM 3182 O O . ILE A 1 458 ? -6.444 8.769 -8.413 1.00 76.56 458 ILE A O 1
ATOM 3186 N N . ALA A 1 459 ? -7.618 10.642 -8.112 1.00 80.94 459 ALA A N 1
ATOM 3187 C CA . ALA A 1 459 ? -6.653 11.470 -8.832 1.00 80.94 459 ALA A CA 1
ATOM 3188 C C . ALA A 1 459 ? -5.312 11.608 -8.089 1.00 80.94 459 ALA A C 1
ATOM 3190 O O . ALA A 1 459 ? -4.261 11.612 -8.735 1.00 80.94 459 ALA A O 1
ATOM 3191 N N . ALA A 1 460 ? -5.338 11.738 -6.760 1.00 83.81 460 ALA A N 1
ATOM 3192 C CA . ALA A 1 460 ? -4.147 11.886 -5.930 1.00 83.81 460 ALA A CA 1
ATOM 3193 C C . ALA A 1 460 ? -3.344 10.582 -5.846 1.00 83.81 460 ALA A C 1
ATOM 3195 O O . ALA A 1 460 ? -2.141 10.593 -6.113 1.00 83.81 460 ALA A O 1
ATOM 3196 N N . VAL A 1 461 ? -4.016 9.462 -5.570 1.00 81.06 461 VAL A N 1
ATOM 3197 C CA . VAL A 1 461 ? -3.405 8.128 -5.507 1.00 81.06 461 VAL A CA 1
ATOM 3198 C C . VAL A 1 461 ? -2.792 7.766 -6.860 1.00 81.06 461 VAL A C 1
ATOM 3200 O O . VAL A 1 461 ? -1.602 7.466 -6.930 1.00 81.06 461 VAL A O 1
ATOM 3203 N N . ASN A 1 462 ? -3.525 7.918 -7.971 1.00 82.12 462 ASN A N 1
ATOM 3204 C CA . ASN A 1 462 ? -2.980 7.645 -9.307 1.00 82.12 462 ASN A CA 1
ATOM 3205 C C . ASN A 1 462 ? -1.784 8.547 -9.672 1.00 82.12 462 ASN A C 1
ATOM 3207 O O . ASN A 1 462 ? -0.853 8.118 -10.361 1.00 82.12 462 ASN A O 1
ATOM 3211 N N . ALA A 1 463 ? -1.760 9.799 -9.207 1.00 85.62 463 ALA A N 1
ATOM 3212 C CA . ALA A 1 463 ? -0.581 10.645 -9.374 1.00 85.62 463 ALA A CA 1
ATOM 3213 C C . ALA A 1 463 ? 0.626 10.086 -8.596 1.00 85.62 463 ALA A C 1
ATOM 3215 O O . ALA A 1 463 ? 1.712 9.958 -9.169 1.00 85.62 463 ALA A O 1
ATOM 3216 N N . GLY A 1 464 ? 0.429 9.685 -7.335 1.00 85.81 464 GLY A N 1
ATOM 3217 C CA . GLY A 1 464 ? 1.474 9.084 -6.503 1.00 85.81 464 GLY A CA 1
ATOM 3218 C C . GLY A 1 464 ? 1.993 7.748 -7.054 1.00 85.81 464 GLY A C 1
ATOM 3219 O O . GLY A 1 464 ? 3.206 7.554 -7.150 1.00 85.81 464 GLY A O 1
ATOM 3220 N N . VAL A 1 465 ? 1.110 6.864 -7.536 1.00 84.06 465 VAL A N 1
ATOM 3221 C CA . VAL A 1 465 ? 1.485 5.609 -8.220 1.00 84.06 465 VAL A CA 1
ATOM 3222 C C . VAL A 1 465 ? 2.358 5.897 -9.448 1.00 84.06 465 VAL A C 1
ATOM 3224 O O . VAL A 1 465 ? 3.397 5.257 -9.653 1.00 84.06 465 VAL A O 1
ATOM 3227 N N . GLY A 1 466 ? 1.989 6.907 -10.244 1.00 86.31 466 GLY A N 1
ATOM 3228 C CA . GLY A 1 466 ? 2.787 7.371 -11.379 1.00 86.31 466 GLY A CA 1
ATOM 3229 C C . GLY A 1 466 ? 4.195 7.823 -10.975 1.00 86.31 466 GLY A C 1
ATOM 3230 O O . GLY A 1 466 ? 5.181 7.473 -11.639 1.00 86.31 466 GLY A O 1
ATOM 3231 N N . ASP A 1 467 ? 4.318 8.542 -9.858 1.00 88.25 467 ASP A N 1
ATOM 3232 C CA . ASP A 1 467 ? 5.599 9.001 -9.314 1.00 88.25 467 ASP A CA 1
ATOM 3233 C C . ASP A 1 467 ? 6.469 7.851 -8.777 1.00 88.25 467 ASP A C 1
ATOM 3235 O O . ASP A 1 467 ? 7.686 7.829 -9.032 1.00 88.25 467 ASP A O 1
ATOM 3239 N N . VAL A 1 468 ? 5.871 6.853 -8.117 1.00 85.44 468 VAL A N 1
ATOM 3240 C CA . VAL A 1 468 ? 6.539 5.607 -7.693 1.00 85.44 468 VAL A CA 1
ATOM 3241 C C . VAL A 1 468 ? 7.080 4.857 -8.914 1.00 85.44 468 VAL A C 1
ATOM 3243 O O . VAL A 1 468 ? 8.284 4.566 -8.997 1.00 85.44 468 VAL A O 1
ATOM 3246 N N . ALA A 1 469 ? 6.233 4.618 -9.919 1.00 85.94 469 ALA A N 1
ATOM 3247 C CA . ALA A 1 469 ? 6.606 3.927 -11.152 1.00 85.94 469 ALA A CA 1
ATOM 3248 C C . ALA A 1 469 ? 7.730 4.659 -11.902 1.00 85.94 469 ALA A C 1
ATOM 3250 O O . ALA A 1 469 ? 8.731 4.058 -12.315 1.00 85.94 469 ALA A O 1
ATOM 3251 N N . TRP A 1 470 ? 7.630 5.981 -12.031 1.00 88.44 470 TRP A N 1
ATOM 3252 C CA . TRP A 1 470 ? 8.651 6.799 -12.678 1.00 88.44 470 TRP A CA 1
ATOM 3253 C C . TRP A 1 470 ? 9.976 6.823 -11.904 1.00 88.44 470 TRP A C 1
ATOM 3255 O O . TRP A 1 470 ? 11.066 6.812 -12.500 1.00 88.44 470 TRP A O 1
ATOM 3265 N N . THR A 1 471 ? 9.912 6.825 -10.574 1.00 88.19 471 THR A N 1
ATOM 3266 C CA . THR A 1 471 ? 11.090 6.731 -9.709 1.00 88.19 471 THR A CA 1
ATOM 3267 C C . THR A 1 471 ? 11.796 5.394 -9.898 1.00 88.19 471 THR A C 1
ATOM 3269 O O . THR A 1 471 ? 13.008 5.379 -10.161 1.00 88.19 471 THR A O 1
ATOM 3272 N N . ARG A 1 472 ? 11.047 4.285 -9.903 1.00 86.50 472 ARG A N 1
ATOM 3273 C CA . ARG A 1 472 ? 11.568 2.947 -10.209 1.00 86.50 472 ARG A CA 1
ATOM 3274 C C . ARG A 1 472 ? 12.215 2.889 -11.594 1.00 86.50 472 ARG A C 1
ATOM 3276 O O . ARG A 1 472 ? 13.362 2.462 -11.723 1.00 86.50 472 ARG A O 1
ATOM 3283 N N . ALA A 1 473 ? 11.560 3.429 -12.622 1.00 88.88 473 ALA A N 1
ATOM 3284 C CA . ALA A 1 473 ? 12.094 3.492 -13.984 1.00 88.88 473 ALA A CA 1
ATOM 3285 C C . ALA A 1 473 ? 13.459 4.215 -14.064 1.00 88.88 473 ALA A C 1
ATOM 3287 O O . ALA A 1 473 ? 14.371 3.800 -14.791 1.00 88.88 473 ALA A O 1
ATOM 3288 N N . ARG A 1 474 ? 13.648 5.286 -13.281 1.00 89.44 474 ARG A N 1
ATOM 3289 C CA . ARG A 1 474 ? 14.929 6.010 -13.195 1.00 89.44 474 ARG A CA 1
ATOM 3290 C C . ARG A 1 474 ? 16.014 5.217 -12.466 1.00 89.44 474 ARG A C 1
ATOM 3292 O O . ARG A 1 474 ? 17.183 5.327 -12.850 1.00 89.44 474 ARG A O 1
ATOM 3299 N N . LEU A 1 475 ? 15.664 4.461 -11.425 1.00 86.94 475 LEU A N 1
ATOM 3300 C CA . LEU A 1 475 ? 16.594 3.557 -10.737 1.00 86.94 475 LEU A CA 1
ATOM 3301 C C . LEU A 1 475 ? 17.060 2.446 -11.686 1.00 86.94 475 LEU A C 1
ATOM 3303 O O . LEU A 1 475 ? 18.264 2.233 -11.844 1.00 86.94 475 LEU A O 1
ATOM 3307 N N . ASN A 1 476 ? 16.135 1.872 -12.445 1.00 86.31 476 ASN A N 1
ATOM 3308 C CA . ASN A 1 476 ? 16.413 0.872 -13.470 1.00 86.31 476 ASN A CA 1
ATOM 3309 C C . ASN A 1 476 ? 17.372 1.382 -14.558 1.00 86.31 476 ASN A C 1
ATOM 3311 O O . ASN A 1 476 ? 18.354 0.717 -14.899 1.00 86.31 476 ASN A O 1
ATOM 3315 N N . GLU A 1 477 ? 17.168 2.609 -15.058 1.00 89.94 477 GLU A N 1
ATOM 3316 C CA . GLU A 1 477 ? 18.111 3.245 -15.993 1.00 89.94 477 GLU A CA 1
ATOM 3317 C C . GLU A 1 477 ? 19.530 3.360 -15.410 1.00 89.94 477 GLU A C 1
ATOM 3319 O O . GLU A 1 477 ? 20.522 3.243 -16.142 1.00 89.94 477 GLU A O 1
ATOM 3324 N N . ARG A 1 478 ? 19.652 3.610 -14.098 1.00 89.31 478 ARG A N 1
ATOM 3325 C CA . ARG A 1 478 ? 20.950 3.685 -13.410 1.00 89.31 478 ARG A CA 1
ATOM 3326 C C . ARG A 1 478 ? 21.589 2.310 -13.278 1.00 89.31 478 ARG A C 1
ATOM 3328 O O . ARG A 1 478 ? 22.798 2.221 -13.493 1.00 89.31 478 ARG A O 1
ATOM 3335 N N . CYS A 1 479 ? 20.811 1.271 -12.984 1.00 87.56 479 CYS A N 1
ATOM 3336 C CA . CYS A 1 479 ? 21.291 -0.109 -12.941 1.00 87.56 479 CYS A CA 1
ATOM 3337 C C . CYS A 1 479 ? 21.821 -0.569 -14.292 1.00 87.56 479 CYS A C 1
ATOM 3339 O O . CYS A 1 479 ? 22.974 -0.991 -14.373 1.00 87.56 479 CYS A O 1
ATOM 3341 N N . LEU A 1 480 ? 21.071 -0.335 -15.372 1.00 88.88 480 LEU A N 1
ATOM 3342 C CA . LEU A 1 480 ? 21.557 -0.597 -16.726 1.00 88.88 480 LEU A CA 1
ATOM 3343 C C . LEU A 1 480 ? 22.853 0.174 -17.021 1.00 88.88 480 LEU A C 1
ATOM 3345 O O . LEU A 1 480 ? 23.802 -0.370 -17.584 1.00 88.88 480 LEU A O 1
ATOM 3349 N N . ALA A 1 481 ? 22.939 1.444 -16.616 1.00 89.88 481 ALA A N 1
ATOM 3350 C CA . ALA A 1 481 ? 24.153 2.229 -16.811 1.00 89.88 481 ALA A CA 1
ATOM 3351 C C . ALA A 1 481 ? 25.354 1.706 -15.997 1.00 89.88 481 ALA A C 1
ATOM 3353 O O . ALA A 1 481 ? 26.475 1.756 -16.505 1.00 89.88 481 ALA A O 1
ATOM 3354 N N . ALA A 1 482 ? 25.137 1.225 -14.771 1.00 88.75 482 ALA A N 1
ATOM 3355 C CA . ALA A 1 482 ? 26.166 0.617 -13.925 1.00 88.75 482 ALA A CA 1
ATOM 3356 C C . ALA A 1 482 ? 26.647 -0.722 -14.506 1.00 88.75 482 ALA A C 1
ATOM 3358 O O . ALA A 1 482 ? 27.854 -0.942 -14.626 1.00 88.75 482 ALA A O 1
ATOM 3359 N N . ALA A 1 483 ? 25.716 -1.558 -14.971 1.00 87.62 483 ALA A N 1
ATOM 3360 C CA . ALA A 1 483 ? 26.009 -2.814 -15.655 1.00 87.62 483 ALA A CA 1
ATOM 3361 C C . ALA A 1 483 ? 26.872 -2.587 -16.902 1.00 87.62 483 ALA A C 1
ATOM 3363 O O . ALA A 1 483 ? 27.941 -3.176 -17.038 1.00 87.62 483 ALA A O 1
ATOM 3364 N N . ILE A 1 484 ? 26.487 -1.626 -17.752 1.00 88.00 484 ILE A N 1
ATOM 3365 C CA . ILE A 1 484 ? 27.263 -1.242 -18.940 1.00 88.00 484 ILE A CA 1
ATOM 3366 C C . ILE A 1 484 ? 28.686 -0.801 -18.566 1.00 88.00 484 ILE A C 1
ATOM 3368 O O . ILE A 1 484 ? 29.644 -1.108 -19.278 1.00 88.00 484 ILE A O 1
ATOM 3372 N N . ARG A 1 485 ? 28.855 -0.068 -17.456 1.00 89.56 485 ARG A N 1
ATOM 3373 C CA . ARG A 1 485 ? 30.178 0.371 -16.974 1.00 89.56 485 ARG A CA 1
ATOM 3374 C C . ARG A 1 485 ? 31.009 -0.764 -16.357 1.00 89.56 485 ARG A C 1
ATOM 3376 O O . ARG A 1 485 ? 32.216 -0.575 -16.183 1.00 89.56 485 ARG A O 1
ATOM 3383 N N . GLY A 1 486 ? 30.405 -1.928 -16.113 1.00 86.25 486 GLY A N 1
ATOM 3384 C CA . GLY A 1 486 ? 31.019 -3.076 -15.445 1.00 86.25 486 GLY A CA 1
ATOM 3385 C C . GLY A 1 486 ? 31.106 -2.916 -13.926 1.00 86.25 486 GLY A C 1
ATOM 3386 O O . GLY A 1 486 ? 31.942 -3.555 -13.299 1.00 86.25 486 GLY A O 1
ATOM 3387 N N . GLU A 1 487 ? 30.293 -2.035 -13.340 1.00 88.06 487 GLU A N 1
ATOM 3388 C CA . GLU A 1 487 ? 30.308 -1.731 -11.899 1.00 88.06 487 GLU A CA 1
ATOM 3389 C C . GLU A 1 487 ? 29.603 -2.800 -11.056 1.00 88.06 487 GLU A C 1
ATOM 3391 O O . GLU A 1 487 ? 29.856 -2.879 -9.861 1.00 88.06 487 GLU A O 1
ATOM 3396 N N . LEU A 1 488 ? 28.745 -3.624 -11.668 1.00 82.81 488 LEU A N 1
ATOM 3397 C CA . LEU A 1 488 ? 28.001 -4.694 -10.988 1.00 82.81 488 LEU A CA 1
ATOM 3398 C C . LEU A 1 488 ? 28.766 -6.033 -10.948 1.00 82.81 488 LEU A C 1
ATOM 3400 O O . LEU A 1 488 ? 28.279 -7.005 -10.390 1.00 82.81 488 LEU A O 1
ATOM 3404 N N . GLY A 1 489 ? 29.973 -6.104 -11.520 1.00 79.19 489 GLY A N 1
ATOM 3405 C CA . GLY A 1 489 ? 30.733 -7.355 -11.607 1.00 79.19 489 GLY A CA 1
ATOM 3406 C C . GLY A 1 489 ? 30.183 -8.331 -12.656 1.00 79.19 489 GLY A C 1
ATOM 3407 O O . GLY A 1 489 ? 29.449 -7.939 -13.560 1.00 79.19 489 GLY A O 1
ATOM 3408 N N . ALA A 1 490 ? 30.616 -9.593 -12.577 1.00 70.88 490 ALA A N 1
ATOM 3409 C CA . ALA A 1 490 ? 30.227 -10.662 -13.507 1.00 70.88 490 ALA A CA 1
ATOM 3410 C C . ALA A 1 490 ? 29.119 -11.577 -12.956 1.00 70.88 490 ALA A C 1
ATOM 3412 O O . ALA A 1 490 ? 28.739 -12.534 -13.626 1.00 70.88 490 ALA A O 1
ATOM 3413 N N . ASP A 1 491 ? 28.652 -11.312 -11.735 1.00 75.75 491 ASP A N 1
ATOM 3414 C CA . ASP A 1 491 ? 27.604 -12.088 -11.084 1.00 75.75 491 ASP A CA 1
ATOM 3415 C C . ASP A 1 491 ? 26.237 -11.764 -11.719 1.00 75.75 491 ASP A C 1
ATOM 3417 O O . ASP A 1 491 ? 25.828 -10.598 -11.698 1.00 75.75 491 ASP A O 1
ATOM 3421 N N . PRO A 1 492 ? 25.522 -12.754 -12.284 1.00 66.38 492 PRO A N 1
ATOM 3422 C CA . PRO A 1 492 ? 24.177 -12.557 -12.816 1.00 66.38 492 PRO A CA 1
ATOM 3423 C C . PRO A 1 492 ? 23.189 -11.990 -11.787 1.00 66.38 492 PRO A C 1
ATOM 3425 O O . PRO A 1 492 ? 22.331 -11.194 -12.162 1.00 66.38 492 PRO A O 1
ATOM 3428 N N . ALA A 1 493 ? 23.343 -12.328 -10.501 1.00 75.69 493 ALA A N 1
ATOM 3429 C CA . ALA A 1 493 ? 22.465 -11.845 -9.437 1.00 75.69 493 ALA A CA 1
ATOM 3430 C C . ALA A 1 493 ? 22.685 -10.358 -9.110 1.00 75.69 493 ALA A C 1
ATOM 3432 O O . ALA A 1 493 ? 21.800 -9.704 -8.564 1.00 75.69 493 ALA A O 1
ATOM 3433 N N . ALA A 1 494 ? 23.832 -9.779 -9.481 1.00 80.00 494 ALA A N 1
ATOM 3434 C CA . ALA A 1 494 ? 24.152 -8.392 -9.152 1.00 80.00 494 ALA A CA 1
ATOM 3435 C C . ALA A 1 494 ? 23.278 -7.372 -9.897 1.00 80.00 494 ALA A C 1
ATOM 3437 O O . ALA A 1 494 ? 23.083 -6.254 -9.412 1.00 80.00 494 ALA A O 1
ATOM 3438 N N . PHE A 1 495 ? 22.746 -7.724 -11.074 1.00 79.25 495 PHE A N 1
ATOM 3439 C CA . PHE A 1 495 ? 21.792 -6.858 -11.766 1.00 79.25 495 PHE A CA 1
ATOM 3440 C C . PHE A 1 495 ? 20.424 -6.888 -11.091 1.00 79.25 495 PHE A C 1
ATOM 3442 O O . PHE A 1 495 ? 19.854 -5.824 -10.864 1.00 79.25 495 PHE A O 1
ATOM 3449 N N . ASP A 1 496 ? 19.930 -8.068 -10.720 1.00 75.12 496 ASP A N 1
ATOM 3450 C CA . ASP A 1 496 ? 18.663 -8.201 -9.999 1.00 75.12 496 ASP A CA 1
ATOM 3451 C C . ASP A 1 496 ? 18.738 -7.553 -8.613 1.00 75.12 496 ASP A C 1
ATOM 3453 O O . ASP A 1 496 ? 17.850 -6.784 -8.256 1.00 75.12 496 ASP A O 1
ATOM 3457 N N . ALA A 1 497 ? 19.849 -7.729 -7.893 1.00 76.12 497 ALA A N 1
ATOM 3458 C CA . ALA A 1 497 ? 20.116 -7.011 -6.649 1.00 76.12 497 ALA A CA 1
ATOM 3459 C C . ALA A 1 497 ? 20.141 -5.488 -6.863 1.00 76.12 497 ALA A C 1
ATOM 3461 O O . ALA A 1 497 ? 19.639 -4.731 -6.039 1.00 76.12 497 ALA A O 1
ATOM 3462 N N . CYS A 1 498 ? 20.677 -5.011 -7.992 1.00 81.88 498 CYS A N 1
ATOM 3463 C CA . CYS A 1 498 ? 20.628 -3.591 -8.330 1.00 81.88 498 CYS A CA 1
ATOM 3464 C C . CYS A 1 498 ? 19.201 -3.104 -8.583 1.00 81.88 498 CYS A C 1
ATOM 3466 O O . CYS A 1 498 ? 18.856 -2.014 -8.131 1.00 81.88 498 CYS A O 1
ATOM 3468 N N . LEU A 1 499 ? 18.404 -3.875 -9.330 1.00 76.75 499 LEU A N 1
ATOM 3469 C CA . LEU A 1 499 ? 17.007 -3.547 -9.592 1.00 76.75 499 LEU A CA 1
ATOM 3470 C C . LEU A 1 499 ? 16.216 -3.519 -8.290 1.00 76.75 499 LEU A C 1
ATOM 3472 O O . LEU A 1 499 ? 15.445 -2.592 -8.105 1.00 76.75 499 LEU A O 1
ATOM 3476 N N . ALA A 1 500 ? 16.434 -4.476 -7.386 1.00 70.88 500 ALA A N 1
ATOM 3477 C CA . ALA A 1 500 ? 15.819 -4.497 -6.064 1.00 70.88 500 ALA A CA 1
ATOM 3478 C C . ALA A 1 500 ? 16.256 -3.300 -5.204 1.00 70.88 500 ALA A C 1
ATOM 3480 O O . ALA A 1 500 ? 15.421 -2.702 -4.533 1.00 70.88 500 ALA A O 1
ATOM 3481 N N . ALA A 1 501 ? 17.526 -2.893 -5.291 1.00 70.50 501 ALA A N 1
ATOM 3482 C CA . ALA A 1 501 ? 18.097 -1.855 -4.443 1.00 70.50 501 ALA A CA 1
ATOM 3483 C C . ALA A 1 501 ? 17.492 -0.459 -4.667 1.00 70.50 501 ALA A C 1
ATOM 3485 O O . ALA A 1 501 ? 17.686 0.183 -5.708 1.00 70.50 501 ALA A O 1
ATOM 3486 N N . ASP A 1 502 ? 16.903 0.096 -3.612 1.00 69.94 502 ASP A N 1
ATOM 3487 C CA . ASP A 1 502 ? 16.537 1.505 -3.553 1.00 69.94 502 ASP A CA 1
ATOM 3488 C C . ASP A 1 502 ? 17.703 2.380 -3.071 1.00 69.94 502 ASP A C 1
ATOM 3490 O O . ASP A 1 502 ? 17.800 2.825 -1.926 1.00 69.94 502 ASP A O 1
ATOM 3494 N N . ARG A 1 503 ? 18.656 2.624 -3.972 1.00 64.44 503 ARG A N 1
ATOM 3495 C CA . ARG A 1 503 ? 19.834 3.429 -3.631 1.00 64.44 503 ARG A CA 1
ATOM 3496 C C . ARG A 1 503 ? 19.454 4.875 -3.325 1.00 64.44 503 ARG A C 1
ATOM 3498 O O . ARG A 1 503 ? 19.040 5.617 -4.223 1.00 64.44 503 ARG A O 1
ATOM 3505 N N . HIS A 1 504 ? 19.771 5.290 -2.099 1.00 67.38 504 HIS A N 1
ATOM 3506 C CA . HIS A 1 504 ? 19.381 6.570 -1.509 1.00 67.38 504 HIS A CA 1
ATOM 3507 C C . HIS A 1 504 ? 17.873 6.697 -1.285 1.00 67.38 504 HIS A C 1
ATOM 3509 O O . HIS A 1 504 ? 17.375 7.815 -1.388 1.00 67.38 504 HIS A O 1
ATOM 3515 N N . GLU A 1 505 ? 17.158 5.593 -1.052 1.00 72.38 505 GLU A N 1
ATOM 3516 C CA . GLU A 1 505 ? 15.792 5.608 -0.499 1.00 72.38 505 GLU A CA 1
ATOM 3517 C C . GLU A 1 505 ? 14.858 6.541 -1.287 1.00 72.38 505 GLU A C 1
ATOM 3519 O O . GLU A 1 505 ? 14.199 7.436 -0.758 1.00 72.38 505 GLU A O 1
ATOM 3524 N N . LYS A 1 506 ? 14.942 6.468 -2.618 1.00 80.69 506 LYS A N 1
ATOM 3525 C CA . LYS A 1 506 ? 14.141 7.314 -3.506 1.00 80.69 506 LYS A CA 1
ATOM 3526 C C . LYS A 1 506 ? 12.790 6.690 -3.770 1.00 80.69 506 LYS A C 1
ATOM 3528 O O . LYS A 1 506 ? 11.815 7.425 -3.848 1.00 80.69 506 LYS A O 1
ATOM 3533 N N . LEU A 1 507 ? 12.772 5.378 -3.979 1.00 78.50 507 LEU A N 1
ATOM 3534 C CA . LEU A 1 507 ? 11.545 4.613 -4.125 1.00 78.50 507 LEU A CA 1
ATOM 3535 C C . LEU A 1 507 ? 10.762 4.643 -2.816 1.00 78.50 507 LEU A C 1
ATOM 3537 O O . LEU A 1 507 ? 9.575 4.921 -2.855 1.00 78.50 507 LEU A O 1
ATOM 3541 N N . LEU A 1 508 ? 11.453 4.484 -1.690 1.00 74.75 508 LEU A N 1
ATOM 3542 C CA . LEU A 1 508 ? 10.904 4.599 -0.351 1.00 74.75 508 LEU A CA 1
ATOM 3543 C C . LEU A 1 508 ? 10.209 5.947 -0.142 1.00 74.75 508 LEU A C 1
ATOM 3545 O O . LEU A 1 508 ? 9.018 5.981 0.121 1.00 74.75 508 LEU A O 1
ATOM 3549 N N . ARG A 1 509 ? 10.899 7.063 -0.418 1.00 79.94 509 ARG A N 1
ATOM 3550 C CA . ARG A 1 509 ? 10.281 8.402 -0.371 1.00 79.94 509 ARG A CA 1
ATOM 3551 C C . ARG A 1 509 ? 9.042 8.547 -1.249 1.00 79.94 509 ARG A C 1
ATOM 3553 O O . ARG A 1 509 ? 8.136 9.287 -0.896 1.00 79.94 509 ARG A O 1
ATOM 3560 N N . ALA A 1 510 ? 9.037 7.919 -2.423 1.00 82.31 510 ALA A N 1
ATOM 3561 C CA . ALA A 1 510 ? 7.885 7.977 -3.315 1.00 82.31 510 ALA A CA 1
ATOM 3562 C C . ALA A 1 510 ? 6.705 7.152 -2.772 1.00 82.31 510 ALA A C 1
ATOM 3564 O O . ALA A 1 510 ? 5.566 7.565 -2.945 1.00 82.31 510 ALA A O 1
ATOM 3565 N N . LEU A 1 511 ? 6.979 6.022 -2.111 1.00 77.69 511 LEU A N 1
ATOM 3566 C CA . LEU A 1 511 ? 5.969 5.194 -1.448 1.00 77.69 511 LEU A CA 1
ATOM 3567 C C . LEU A 1 511 ? 5.383 5.900 -0.216 1.00 77.69 511 LEU A C 1
ATOM 3569 O O . LEU A 1 511 ? 4.169 5.917 -0.061 1.00 77.69 511 LEU A O 1
ATOM 3573 N N . HIS A 1 512 ? 6.214 6.560 0.594 1.00 75.06 512 HIS A N 1
ATOM 3574 C CA . HIS A 1 512 ? 5.751 7.377 1.724 1.00 75.06 512 HIS A CA 1
ATOM 3575 C C . HIS A 1 512 ? 4.907 8.572 1.293 1.00 75.06 512 HIS A C 1
ATOM 3577 O O . HIS A 1 512 ? 3.866 8.837 1.882 1.00 75.06 512 HIS A O 1
ATOM 3583 N N . GLU A 1 513 ? 5.303 9.286 0.234 1.00 83.06 513 GLU A N 1
ATOM 3584 C CA . GLU A 1 513 ? 4.468 10.383 -0.271 1.00 83.06 513 GLU A CA 1
ATOM 3585 C C . GLU A 1 513 ? 3.133 9.866 -0.822 1.00 83.06 513 GLU A C 1
ATOM 3587 O O . GLU A 1 513 ? 2.120 10.541 -0.676 1.00 83.06 513 GLU A O 1
ATOM 3592 N N . LEU A 1 514 ? 3.103 8.667 -1.415 1.00 80.06 514 LEU A N 1
ATOM 3593 C CA . LEU A 1 514 ? 1.852 8.031 -1.821 1.00 80.06 514 LEU A CA 1
ATOM 3594 C C . LEU A 1 514 ? 0.958 7.709 -0.611 1.00 80.06 514 LEU A C 1
ATOM 3596 O O . LEU A 1 514 ? -0.223 8.037 -0.659 1.00 80.06 514 LEU A O 1
ATOM 3600 N N . ALA A 1 515 ? 1.518 7.163 0.473 1.00 73.44 515 ALA A N 1
ATOM 3601 C CA . ALA A 1 515 ? 0.788 6.908 1.722 1.00 73.44 515 ALA A CA 1
ATOM 3602 C C . ALA A 1 515 ? 0.165 8.190 2.282 1.00 73.44 515 ALA A C 1
ATOM 3604 O O . ALA A 1 515 ? -1.021 8.253 2.596 1.00 73.44 515 ALA A O 1
ATOM 3605 N N . ARG A 1 516 ? 0.955 9.266 2.294 1.00 76.75 516 ARG A N 1
ATOM 3606 C CA . ARG A 1 516 ? 0.517 10.590 2.738 1.00 76.75 516 ARG A CA 1
ATOM 3607 C C . ARG A 1 516 ? -0.582 11.185 1.848 1.00 76.75 516 ARG A C 1
ATOM 3609 O O . ARG A 1 516 ? -1.442 11.934 2.318 1.00 76.75 516 ARG A O 1
ATOM 3616 N N . LEU A 1 517 ? -0.530 10.932 0.538 1.00 79.56 517 LEU A N 1
ATOM 3617 C CA . LEU A 1 517 ? -1.556 11.382 -0.406 1.00 79.56 517 LEU A CA 1
ATOM 3618 C C . LEU A 1 517 ? -2.874 10.646 -0.192 1.00 79.56 517 LEU A C 1
ATOM 3620 O O . LEU A 1 517 ? -3.911 11.298 -0.245 1.00 79.56 517 LEU A O 1
ATOM 3624 N N . GLU A 1 518 ? -2.834 9.342 0.062 1.00 75.44 518 GLU A N 1
ATOM 3625 C CA . GLU A 1 518 ? -4.023 8.557 0.387 1.00 75.44 518 GLU A CA 1
ATOM 3626 C C . GLU A 1 518 ? -4.681 9.085 1.663 1.00 75.44 518 GLU A C 1
ATOM 3628 O O . GLU A 1 518 ? -5.799 9.579 1.602 1.00 75.44 518 GLU A O 1
ATOM 3633 N N . GLU A 1 519 ? -3.948 9.144 2.775 1.00 71.50 519 GLU A N 1
ATOM 3634 C CA . GLU A 1 519 ? -4.472 9.636 4.057 1.00 71.50 519 GLU A CA 1
ATOM 3635 C C . GLU A 1 519 ? -5.055 11.055 3.966 1.00 71.50 519 GLU A C 1
ATOM 3637 O O . GLU A 1 519 ? -6.088 11.365 4.550 1.00 71.50 519 GLU A O 1
ATOM 3642 N N . SER A 1 520 ? -4.394 11.953 3.231 1.00 76.75 520 SER A N 1
ATOM 3643 C CA . SER A 1 520 ? -4.831 13.352 3.172 1.00 76.75 520 SER A CA 1
ATOM 3644 C C . SER A 1 520 ? -5.932 13.636 2.148 1.00 76.75 520 SER A C 1
ATOM 3646 O O . SER A 1 520 ? -6.509 14.727 2.186 1.00 76.75 520 SER A O 1
ATOM 3648 N N . GLN A 1 521 ? -6.164 12.745 1.178 1.00 81.00 521 GLN A N 1
ATOM 3649 C CA . GLN A 1 521 ? -7.102 12.977 0.069 1.00 81.00 521 GLN A CA 1
ATOM 3650 C C . GLN A 1 521 ? -8.247 11.964 0.005 1.00 81.00 521 GLN A C 1
ATOM 3652 O O . GLN A 1 521 ? -9.213 12.229 -0.714 1.00 81.00 521 GLN A O 1
ATOM 3657 N N . CYS A 1 522 ? -8.139 10.842 0.711 1.00 75.31 522 CYS A N 1
ATOM 3658 C CA . CYS A 1 522 ? -9.131 9.781 0.767 1.00 75.31 522 CYS A CA 1
ATOM 3659 C C . CYS A 1 522 ? -9.807 9.801 2.136 1.00 75.31 522 CYS A C 1
ATOM 3661 O O . CYS A 1 522 ? -9.140 9.769 3.165 1.00 75.31 522 CYS A O 1
ATOM 3663 N N . ASP A 1 523 ? -11.133 9.909 2.130 1.00 68.88 523 ASP A N 1
ATOM 3664 C CA . ASP A 1 523 ? -11.942 9.807 3.340 1.00 68.88 523 ASP A CA 1
ATOM 3665 C C . ASP A 1 523 ? -12.152 8.323 3.659 1.00 68.88 523 ASP A C 1
ATOM 3667 O O . ASP A 1 523 ? -12.510 7.563 2.757 1.00 68.88 523 ASP A O 1
ATOM 3671 N N . ALA A 1 524 ? -11.900 7.913 4.904 1.00 61.41 524 ALA A N 1
ATOM 3672 C CA . ALA A 1 524 ? -12.032 6.521 5.332 1.00 61.41 524 ALA A CA 1
ATOM 3673 C C . ALA A 1 524 ? -13.490 6.037 5.265 1.00 61.41 524 ALA A C 1
ATOM 3675 O O . ALA A 1 524 ? -13.728 4.865 4.975 1.00 61.41 524 ALA A O 1
ATOM 3676 N N . ASP A 1 525 ? -14.446 6.952 5.456 1.00 57.28 525 ASP A N 1
ATOM 3677 C CA . ASP A 1 525 ? -15.880 6.652 5.474 1.00 57.28 525 ASP A CA 1
ATOM 3678 C C . ASP A 1 525 ? -16.509 6.676 4.062 1.00 57.28 525 ASP A C 1
ATOM 3680 O O . ASP A 1 525 ? -17.600 6.150 3.856 1.00 57.28 525 ASP A O 1
ATOM 3684 N N . GLU A 1 526 ? -15.812 7.240 3.064 1.00 60.34 526 GLU A N 1
ATOM 3685 C CA . GLU A 1 526 ? -16.240 7.302 1.654 1.00 60.34 526 GLU A CA 1
ATOM 3686 C C . GLU A 1 526 ? -15.173 6.725 0.703 1.00 60.34 526 GLU A C 1
ATOM 3688 O O . GLU A 1 526 ? -14.957 7.246 -0.402 1.00 60.34 526 GLU A O 1
ATOM 3693 N N . LEU A 1 527 ? -14.471 5.660 1.109 1.00 59.22 527 LEU A N 1
ATOM 3694 C CA . LEU A 1 527 ? -13.495 5.023 0.228 1.00 59.22 527 LEU A CA 1
ATOM 3695 C C . LEU A 1 527 ? -14.201 4.514 -1.039 1.00 59.22 527 LEU A C 1
ATOM 3697 O O . LEU A 1 527 ? -15.154 3.738 -0.948 1.00 59.22 527 LEU A O 1
ATOM 3701 N N . PRO A 1 528 ? -13.762 4.930 -2.237 1.00 55.97 528 PRO A N 1
ATOM 3702 C CA . PRO A 1 528 ? -14.269 4.316 -3.450 1.00 55.97 528 PRO A CA 1
ATOM 3703 C C . PRO A 1 528 ? -13.903 2.824 -3.454 1.00 55.97 528 PRO A C 1
ATOM 3705 O O . PRO A 1 528 ? -12.849 2.454 -2.941 1.00 55.97 528 PRO A O 1
ATOM 3708 N N . GLU A 1 529 ? -14.678 1.967 -4.132 1.00 52.69 529 GLU A N 1
ATOM 3709 C CA . GLU A 1 529 ? -14.281 0.566 -4.423 1.00 52.69 529 GLU A CA 1
ATOM 3710 C C . GLU A 1 529 ? -12.949 0.456 -5.219 1.00 52.69 529 GLU A C 1
ATOM 3712 O O . GLU A 1 529 ? -12.472 -0.632 -5.545 1.00 52.69 529 GLU A O 1
ATOM 3717 N N . LEU A 1 530 ? -12.308 1.590 -5.510 1.00 48.53 530 LEU A N 1
ATOM 3718 C CA . LEU A 1 530 ? -11.033 1.752 -6.180 1.00 48.53 530 LEU A CA 1
ATOM 3719 C C . LEU A 1 530 ? -10.024 2.458 -5.264 1.00 48.53 530 LEU A C 1
ATOM 3721 O O . LEU A 1 530 ? -10.154 3.656 -5.039 1.00 48.53 530 LEU A O 1
ATOM 3725 N N . ALA A 1 531 ? -8.957 1.773 -4.860 1.00 45.16 531 ALA A N 1
ATOM 3726 C CA . ALA A 1 531 ? -7.590 2.313 -4.807 1.00 45.16 531 ALA A CA 1
ATOM 3727 C C . ALA A 1 531 ? -6.672 1.302 -4.117 1.00 45.16 531 ALA A C 1
ATOM 3729 O O . ALA A 1 531 ? -6.978 0.772 -3.050 1.00 45.16 531 ALA A O 1
ATOM 3730 N N . LEU A 1 532 ? -5.514 1.035 -4.720 1.00 52.84 532 LEU A N 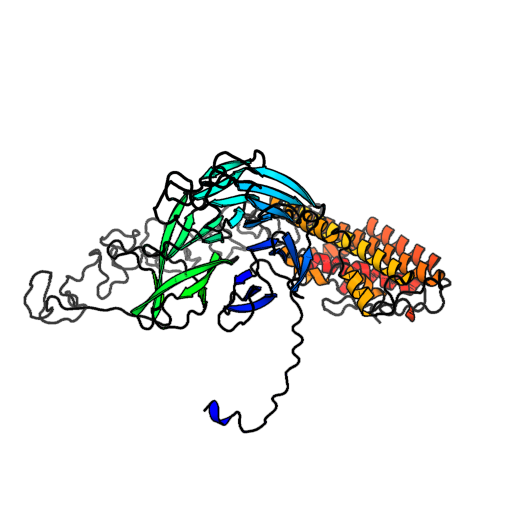1
ATOM 3731 C CA . LEU A 1 532 ? -4.393 0.498 -3.959 1.00 52.84 532 LEU A CA 1
ATOM 3732 C C . LEU A 1 532 ? -3.802 1.605 -3.081 1.00 52.84 532 LEU A C 1
ATOM 3734 O O . LEU A 1 532 ? -3.319 2.606 -3.612 1.00 52.84 532 LEU A O 1
ATOM 3738 N N . GLY A 1 533 ? -3.736 1.351 -1.777 1.00 49.06 533 GLY A N 1
ATOM 3739 C CA . GLY A 1 533 ? -2.791 2.006 -0.882 1.00 49.06 533 GLY A CA 1
ATOM 3740 C C . GLY A 1 533 ? -1.356 1.456 -1.019 1.00 49.06 533 GLY A C 1
ATOM 3741 O O . GLY A 1 533 ? -1.128 0.444 -1.704 1.00 49.06 533 GLY A O 1
ATOM 3742 N N . PRO A 1 534 ? -0.360 2.101 -0.388 1.00 48.88 534 PRO A N 1
ATOM 3743 C CA . PRO A 1 534 ? 1.057 1.715 -0.392 1.00 48.88 534 PRO A CA 1
ATOM 3744 C C . PRO A 1 534 ? 1.270 0.248 -0.006 1.00 48.88 534 PRO A C 1
ATOM 3746 O O . PRO A 1 534 ? 1.979 -0.492 -0.684 1.00 48.88 534 PRO A O 1
ATOM 3749 N N . ASP A 1 535 ? 0.563 -0.162 1.029 1.00 49.81 535 ASP A N 1
ATOM 3750 C CA . ASP A 1 535 ? 0.066 -1.467 1.427 1.00 49.81 535 ASP A CA 1
ATOM 3751 C C . ASP A 1 535 ? 0.040 -2.551 0.332 1.00 49.81 535 ASP A C 1
ATOM 3753 O O . ASP A 1 535 ? 0.678 -3.604 0.439 1.00 49.81 535 ASP A O 1
ATOM 3757 N N . ARG A 1 536 ? -0.651 -2.293 -0.785 1.00 52.22 536 ARG A N 1
ATOM 3758 C CA . ARG A 1 536 ? -0.784 -3.257 -1.891 1.00 52.22 536 ARG A CA 1
ATOM 3759 C C . ARG A 1 536 ? 0.306 -3.109 -2.964 1.00 52.22 536 ARG A C 1
ATOM 3761 O O . ARG A 1 536 ? 0.493 -4.023 -3.769 1.00 52.22 536 ARG A O 1
ATOM 3768 N N . LEU A 1 537 ? 1.070 -2.014 -2.972 1.00 55.12 537 LEU A N 1
ATOM 3769 C CA . LEU A 1 537 ? 2.270 -1.845 -3.811 1.00 55.12 537 LEU A CA 1
ATOM 3770 C C . LEU A 1 537 ? 3.538 -2.431 -3.181 1.00 55.12 537 LEU A C 1
ATOM 3772 O O . LEU A 1 537 ? 4.469 -2.762 -3.915 1.00 55.12 537 LEU A O 1
ATOM 3776 N N . ALA A 1 538 ? 3.591 -2.547 -1.855 1.00 46.72 538 ALA A N 1
ATOM 3777 C CA . ALA A 1 538 ? 4.726 -3.104 -1.128 1.00 46.72 538 ALA A CA 1
ATOM 3778 C C . ALA A 1 538 ? 4.757 -4.642 -1.167 1.00 46.72 538 ALA A C 1
ATOM 3780 O O . ALA A 1 538 ? 5.842 -5.217 -1.250 1.00 46.72 538 ALA A O 1
ATOM 3781 N N . GLY A 1 539 ? 3.589 -5.304 -1.203 1.00 45.34 539 GLY A N 1
ATOM 3782 C CA . GLY A 1 539 ? 3.485 -6.772 -1.215 1.00 45.34 539 GLY A CA 1
ATOM 3783 C C . GLY A 1 539 ? 2.491 -7.401 -2.196 1.00 45.34 539 GLY A C 1
ATOM 3784 O O . GLY A 1 539 ? 2.453 -8.626 -2.312 1.00 45.34 539 GLY A O 1
ATOM 3785 N N . GLY A 1 540 ? 1.710 -6.610 -2.937 1.00 41.38 540 GLY A N 1
ATOM 3786 C CA . GLY A 1 540 ? 0.687 -7.118 -3.856 1.00 41.38 540 GLY A CA 1
ATOM 3787 C C . GLY A 1 540 ? 1.169 -7.369 -5.296 1.00 41.38 540 GLY A C 1
ATOM 3788 O O . GLY A 1 540 ? 2.304 -7.048 -5.663 1.00 41.38 540 GLY A O 1
ATOM 3789 N N . PRO A 1 541 ? 0.303 -7.925 -6.167 1.00 39.38 541 PRO A N 1
ATOM 3790 C CA . PRO A 1 541 ? 0.610 -8.172 -7.580 1.00 39.38 541 PRO A CA 1
ATOM 3791 C C . PRO A 1 541 ? 1.054 -6.905 -8.333 1.00 39.38 541 PRO A C 1
ATOM 3793 O O . PRO A 1 541 ? 1.924 -6.994 -9.193 1.00 39.38 541 PRO A O 1
ATOM 3796 N N . ALA A 1 542 ? 0.586 -5.712 -7.948 1.00 43.00 542 ALA A N 1
ATOM 3797 C CA . ALA A 1 542 ? 1.012 -4.438 -8.538 1.00 43.00 542 ALA A CA 1
ATOM 3798 C C . ALA A 1 542 ? 2.497 -4.089 -8.288 1.00 43.00 542 ALA A C 1
ATOM 3800 O O . ALA A 1 542 ? 3.120 -3.435 -9.129 1.00 43.00 542 ALA A O 1
ATOM 3801 N N . ALA A 1 543 ? 3.113 -4.599 -7.211 1.00 49.66 543 ALA A N 1
ATOM 3802 C CA . ALA A 1 543 ? 4.564 -4.518 -6.992 1.00 49.66 543 ALA A CA 1
ATOM 3803 C C . ALA A 1 543 ? 5.353 -5.171 -8.144 1.00 49.66 543 ALA A C 1
ATOM 3805 O O . ALA A 1 543 ? 6.463 -4.746 -8.487 1.00 49.66 543 ALA A O 1
ATOM 3806 N N . GLN A 1 544 ? 4.755 -6.196 -8.763 1.00 47.97 544 GLN A N 1
ATOM 3807 C CA . GLN A 1 544 ? 5.299 -6.924 -9.908 1.00 47.97 544 GLN A CA 1
ATOM 3808 C C . GLN A 1 544 ? 5.112 -6.133 -11.215 1.00 47.97 544 GLN A C 1
ATOM 3810 O O . GLN A 1 544 ? 5.897 -6.290 -12.139 1.00 47.97 544 GLN A O 1
ATOM 3815 N N . VAL A 1 545 ? 4.151 -5.205 -11.280 1.00 51.47 545 VAL A N 1
ATOM 3816 C CA . VAL A 1 545 ? 3.795 -4.453 -12.499 1.00 51.47 545 VAL A CA 1
ATOM 3817 C C . VAL A 1 545 ? 4.559 -3.124 -12.641 1.00 51.47 545 VAL A C 1
ATOM 3819 O O . VAL A 1 545 ? 4.555 -2.495 -13.702 1.00 51.47 545 VAL A O 1
ATOM 3822 N N . LEU A 1 546 ? 5.301 -2.698 -11.611 1.00 66.44 546 LEU A N 1
ATOM 3823 C CA . LEU A 1 546 ? 6.180 -1.529 -11.704 1.00 66.44 546 LEU A CA 1
ATOM 3824 C C . LEU A 1 546 ? 7.197 -1.678 -12.865 1.00 66.44 546 LEU A C 1
ATOM 3826 O O . LEU A 1 546 ? 7.605 -2.792 -13.198 1.00 66.44 546 LEU A O 1
ATOM 3830 N N . PRO A 1 547 ? 7.746 -0.578 -13.432 1.00 61.41 547 PRO A N 1
ATOM 3831 C CA . PRO A 1 547 ? 8.667 -0.609 -14.586 1.00 61.41 547 PRO A CA 1
ATOM 3832 C C . PRO A 1 547 ? 9.979 -1.413 -14.426 1.00 61.41 547 PRO A C 1
ATOM 3834 O O . PRO A 1 547 ? 10.844 -1.357 -15.305 1.00 61.41 547 PRO A O 1
ATOM 3837 N N . GLY A 1 548 ? 10.178 -2.115 -13.301 1.00 63.75 548 GLY A N 1
ATOM 3838 C CA . GLY A 1 548 ? 11.146 -3.209 -13.139 1.00 63.75 548 GLY A CA 1
ATOM 3839 C C . GLY A 1 548 ? 11.011 -4.267 -14.225 1.00 63.75 548 GLY A C 1
ATOM 3840 O O . GLY A 1 548 ? 12.016 -4.667 -14.815 1.00 63.75 548 GLY A O 1
ATOM 3841 N N . ASP A 1 549 ? 9.781 -4.629 -14.558 1.00 73.88 549 ASP A N 1
ATOM 3842 C CA . ASP A 1 549 ? 9.525 -5.686 -15.523 1.00 73.88 549 ASP A CA 1
ATOM 3843 C C . ASP A 1 549 ? 9.717 -5.237 -16.972 1.00 73.88 549 ASP A C 1
ATOM 3845 O O . ASP A 1 549 ? 10.258 -5.998 -17.763 1.00 73.88 549 ASP A O 1
ATOM 3849 N N . LEU A 1 550 ? 9.499 -3.957 -17.303 1.00 84.69 550 LEU A N 1
ATOM 3850 C CA . LEU A 1 550 ? 9.847 -3.417 -18.627 1.00 84.69 550 LEU A CA 1
ATOM 3851 C C . LEU A 1 550 ? 11.343 -3.599 -18.965 1.00 84.69 550 LEU A C 1
ATOM 3853 O O . LEU A 1 550 ? 11.723 -3.762 -20.125 1.00 84.69 550 LEU A O 1
ATOM 3857 N N . VAL A 1 551 ? 12.226 -3.578 -17.960 1.00 85.12 551 VAL A N 1
ATOM 3858 C CA . VAL A 1 551 ? 13.655 -3.881 -18.154 1.00 85.12 551 VAL A CA 1
ATOM 3859 C C . VAL A 1 551 ? 13.846 -5.358 -18.486 1.00 85.12 551 VAL A C 1
ATOM 3861 O O . VAL A 1 551 ? 14.620 -5.681 -19.386 1.00 85.12 551 VAL A O 1
ATOM 3864 N N . ARG A 1 552 ? 13.157 -6.249 -17.771 1.00 82.25 552 ARG A N 1
ATOM 3865 C CA . ARG A 1 552 ? 13.236 -7.699 -17.981 1.00 82.25 552 ARG A CA 1
ATOM 3866 C C . ARG A 1 552 ? 12.636 -8.096 -19.328 1.00 82.25 552 ARG A C 1
ATOM 3868 O O . ARG A 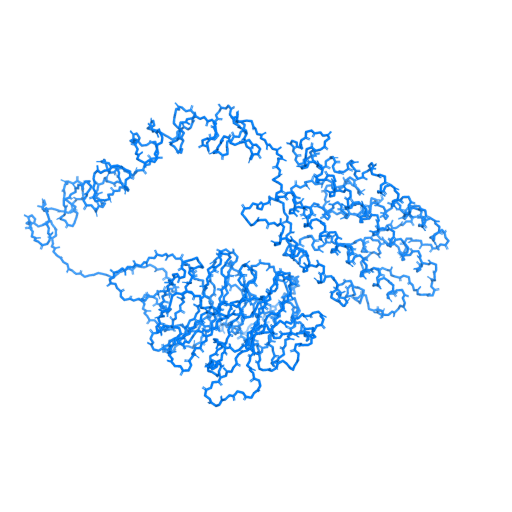1 552 ? 13.262 -8.859 -20.054 1.00 82.25 552 ARG A O 1
ATOM 3875 N N . ASP A 1 553 ? 11.524 -7.491 -19.721 1.00 84.88 553 ASP A N 1
ATOM 3876 C CA . ASP A 1 553 ? 10.874 -7.727 -21.010 1.00 84.88 553 ASP A CA 1
ATOM 3877 C C . ASP A 1 553 ? 11.728 -7.234 -22.183 1.00 84.88 553 ASP A C 1
ATOM 3879 O O . ASP A 1 553 ? 11.733 -7.828 -23.254 1.00 84.88 553 ASP A O 1
ATOM 3883 N N . LEU A 1 554 ? 12.505 -6.160 -22.007 1.00 87.81 554 LEU A N 1
ATOM 3884 C CA . LEU A 1 554 ? 13.408 -5.680 -23.056 1.00 87.81 554 LEU A CA 1
ATOM 3885 C C . LEU A 1 554 ? 14.715 -6.478 -23.119 1.00 87.81 554 LEU A C 1
ATOM 3887 O O . LEU A 1 554 ? 15.218 -6.744 -24.213 1.00 87.81 554 LEU A O 1
ATOM 3891 N N . PHE A 1 555 ? 15.304 -6.817 -21.969 1.00 86.94 555 PHE A N 1
ATOM 3892 C CA . PHE A 1 555 ? 16.684 -7.311 -21.876 1.00 86.94 555 PHE A CA 1
ATOM 3893 C C . PHE A 1 555 ? 16.816 -8.781 -21.451 1.00 86.94 555 PHE A C 1
ATOM 3895 O O . PHE A 1 555 ? 17.936 -9.294 -21.455 1.00 86.94 555 PHE A O 1
ATOM 3902 N N . GLY A 1 556 ? 15.712 -9.463 -21.142 1.00 76.38 556 GLY A N 1
ATOM 3903 C CA . GLY A 1 556 ? 15.661 -10.841 -20.646 1.00 76.38 556 GLY A CA 1
ATOM 3904 C C . GLY A 1 556 ? 15.869 -10.967 -19.132 1.00 76.38 556 GLY A C 1
ATOM 3905 O O . GLY A 1 556 ? 16.124 -9.986 -18.434 1.00 76.38 556 GLY A O 1
ATOM 3906 N N . ALA A 1 557 ? 15.794 -12.204 -18.632 1.00 68.00 557 ALA A N 1
ATOM 3907 C CA . ALA A 1 557 ? 16.118 -12.578 -17.255 1.00 68.00 557 ALA A CA 1
ATOM 3908 C C . ALA A 1 557 ? 17.210 -13.679 -17.255 1.00 68.00 557 ALA A C 1
ATOM 3910 O O . ALA A 1 557 ? 16.932 -14.797 -17.695 1.00 68.00 557 ALA A O 1
ATOM 3911 N N . PRO A 1 558 ? 18.453 -13.399 -16.806 1.00 66.12 558 PRO A N 1
ATOM 3912 C CA . PRO A 1 558 ? 18.944 -12.108 -16.332 1.00 66.12 558 PRO A CA 1
ATOM 3913 C C . PRO A 1 558 ? 19.120 -11.106 -17.490 1.00 66.12 558 PRO A C 1
ATOM 3915 O O . PRO A 1 558 ? 19.447 -11.499 -18.615 1.00 66.12 558 PRO A O 1
ATOM 3918 N N . PRO A 1 559 ? 18.944 -9.805 -17.232 1.00 67.38 559 PRO A N 1
ATOM 3919 C CA . PRO A 1 559 ? 18.996 -8.780 -18.266 1.00 67.38 559 PRO A CA 1
ATOM 3920 C C . PRO A 1 559 ? 20.398 -8.620 -18.861 1.00 67.38 559 PRO A C 1
ATOM 3922 O O . PRO A 1 559 ? 21.390 -8.385 -18.166 1.00 67.38 559 PRO A O 1
ATOM 3925 N N . MET A 1 560 ? 20.483 -8.712 -20.189 1.00 72.69 560 MET A N 1
ATOM 3926 C CA . MET A 1 560 ? 21.745 -8.600 -20.917 1.00 72.69 560 MET A CA 1
ATOM 3927 C C . MET A 1 560 ? 22.156 -7.137 -21.112 1.00 72.69 560 MET A C 1
ATOM 3929 O O . MET A 1 560 ? 21.565 -6.399 -21.899 1.00 72.69 560 MET A O 1
ATOM 3933 N N . ALA A 1 561 ? 23.237 -6.716 -20.452 1.00 78.06 561 ALA A N 1
ATOM 3934 C CA . ALA A 1 561 ? 23.841 -5.400 -20.652 1.00 78.06 561 ALA A CA 1
ATOM 3935 C C . ALA A 1 561 ? 25.044 -5.462 -21.610 1.00 78.06 561 ALA A C 1
ATOM 3937 O O . ALA A 1 561 ? 25.955 -6.275 -21.455 1.00 78.06 561 ALA A O 1
ATOM 3938 N N . ALA A 1 562 ? 25.089 -4.549 -22.579 1.00 80.94 562 ALA A N 1
ATOM 3939 C CA . ALA A 1 562 ? 26.249 -4.354 -23.437 1.00 80.94 562 ALA A CA 1
ATOM 3940 C C . ALA A 1 562 ? 27.450 -3.863 -22.622 1.00 80.94 562 ALA A C 1
ATOM 3942 O O . ALA A 1 562 ? 27.316 -3.025 -21.731 1.00 80.94 562 ALA A O 1
ATOM 3943 N N . THR A 1 563 ? 28.654 -4.305 -22.969 1.00 78.38 563 THR A N 1
ATOM 3944 C CA . THR A 1 563 ? 29.859 -3.817 -22.292 1.00 78.38 563 THR A CA 1
ATOM 3945 C C . THR A 1 563 ? 30.173 -2.375 -22.700 1.00 78.38 563 THR A C 1
ATOM 3947 O O . THR A 1 563 ? 29.861 -1.928 -23.807 1.00 78.38 563 THR A O 1
ATOM 3950 N N . LYS A 1 564 ? 30.867 -1.630 -21.829 1.00 76.38 564 LYS A N 1
ATOM 3951 C CA . LYS A 1 564 ? 31.371 -0.276 -22.139 1.00 76.38 564 LYS A CA 1
ATOM 3952 C C . LYS A 1 564 ? 32.247 -0.211 -23.395 1.00 76.38 564 LYS A C 1
ATOM 3954 O O . LYS A 1 564 ? 32.389 0.870 -23.978 1.00 76.38 564 LYS A O 1
ATOM 3959 N N . ASP A 1 565 ? 32.838 -1.339 -23.785 1.00 79.69 565 ASP A N 1
ATOM 3960 C CA . ASP A 1 565 ? 33.710 -1.448 -24.949 1.00 79.69 565 ASP A CA 1
ATOM 3961 C C . ASP A 1 565 ? 32.896 -1.399 -26.252 1.00 79.69 565 ASP A C 1
ATOM 3963 O O . ASP A 1 565 ? 33.322 -0.750 -27.213 1.00 79.69 565 ASP A O 1
ATOM 3967 N N . ASP A 1 566 ? 31.661 -1.920 -26.254 1.00 86.88 566 ASP A N 1
ATOM 3968 C CA . ASP A 1 566 ? 30.691 -1.672 -27.323 1.00 86.88 566 ASP A CA 1
ATOM 3969 C C . ASP A 1 566 ? 29.859 -0.412 -27.047 1.00 86.88 566 ASP A C 1
ATOM 3971 O O . ASP A 1 566 ? 28.684 -0.417 -26.666 1.00 86.88 566 ASP A O 1
ATOM 3975 N N . ARG A 1 567 ? 30.485 0.736 -27.318 1.00 88.75 567 ARG A N 1
ATOM 3976 C CA . ARG A 1 567 ? 29.855 2.050 -27.137 1.00 88.75 567 ARG A CA 1
ATOM 3977 C C . ARG A 1 567 ? 28.574 2.239 -27.956 1.00 88.75 567 ARG A C 1
ATOM 3979 O O . ARG A 1 567 ? 27.807 3.148 -27.630 1.00 88.75 567 ARG A O 1
ATOM 3986 N N . ARG A 1 568 ? 28.370 1.502 -29.056 1.00 90.50 568 ARG A N 1
ATOM 3987 C CA . ARG A 1 568 ? 27.167 1.641 -29.894 1.00 90.50 568 ARG A CA 1
ATOM 3988 C C . ARG A 1 568 ? 26.014 0.864 -29.273 1.00 90.50 568 ARG A C 1
ATOM 3990 O O . ARG A 1 568 ? 24.980 1.483 -29.025 1.00 90.50 568 ARG A O 1
ATOM 3997 N N . ALA A 1 569 ? 26.230 -0.403 -28.927 1.00 90.81 569 ALA A N 1
ATOM 3998 C CA . ALA A 1 569 ? 25.254 -1.220 -28.209 1.00 90.81 569 ALA A CA 1
ATOM 3999 C C . ALA A 1 569 ? 24.847 -0.567 -26.875 1.00 90.81 569 ALA A C 1
ATOM 4001 O O . ALA A 1 569 ? 23.666 -0.320 -26.635 1.00 90.81 569 ALA A O 1
ATOM 4002 N N . ALA A 1 570 ? 25.822 -0.110 -26.084 1.00 91.44 570 ALA A N 1
ATOM 4003 C CA . ALA A 1 570 ? 25.590 0.593 -24.820 1.00 91.44 570 ALA A CA 1
ATOM 4004 C C . ALA A 1 570 ? 24.811 1.918 -24.961 1.00 91.44 570 ALA A C 1
ATOM 4006 O O . ALA A 1 570 ? 24.142 2.377 -24.030 1.00 91.44 570 ALA A O 1
ATOM 4007 N N . ARG A 1 571 ? 24.931 2.615 -26.101 1.00 93.12 571 ARG A N 1
ATOM 4008 C CA . ARG A 1 571 ? 24.107 3.803 -26.384 1.00 93.12 571 ARG A CA 1
ATOM 4009 C C . ARG A 1 571 ? 22.700 3.414 -26.817 1.00 93.12 571 ARG A C 1
ATOM 4011 O O . ARG A 1 571 ? 21.769 4.082 -26.382 1.00 93.12 571 ARG A O 1
ATOM 4018 N N . CYS A 1 572 ? 22.565 2.370 -27.630 1.00 94.62 572 CYS A N 1
ATOM 4019 C CA . CYS A 1 572 ? 21.278 1.853 -28.079 1.00 94.62 572 CYS A CA 1
ATOM 4020 C C . CYS A 1 572 ? 20.422 1.401 -26.886 1.00 94.62 572 CYS A C 1
ATOM 4022 O O . CYS A 1 572 ? 19.377 2.002 -26.659 1.00 94.62 572 CYS A O 1
ATOM 4024 N N . GLN A 1 573 ? 20.911 0.487 -26.040 1.00 93.44 573 GLN A N 1
ATOM 4025 C CA . GLN A 1 573 ? 20.165 -0.020 -24.875 1.00 93.44 573 GLN A CA 1
ATOM 4026 C C . GLN A 1 573 ? 19.692 1.096 -23.933 1.00 93.44 573 GLN A C 1
ATOM 4028 O O . GLN A 1 573 ? 18.504 1.205 -23.637 1.00 93.44 573 GLN A O 1
ATOM 4033 N N . ARG A 1 574 ? 20.592 2.012 -23.537 1.00 93.75 574 ARG A N 1
ATOM 4034 C CA . ARG A 1 574 ? 20.217 3.160 -22.687 1.00 93.75 574 ARG A CA 1
ATOM 4035 C C . ARG A 1 574 ? 19.184 4.069 -23.340 1.00 93.75 574 ARG A C 1
ATOM 4037 O O . ARG A 1 574 ? 18.373 4.674 -22.643 1.00 93.75 574 ARG A O 1
ATOM 4044 N N . LYS A 1 575 ? 19.260 4.251 -24.662 1.00 95.31 575 LYS A N 1
ATOM 4045 C CA . LYS A 1 575 ? 18.351 5.153 -25.368 1.00 95.31 575 LYS A CA 1
ATOM 4046 C C . LYS A 1 575 ? 16.964 4.539 -25.512 1.00 95.31 575 LYS A C 1
ATOM 4048 O O . LYS A 1 575 ? 16.005 5.274 -25.279 1.00 95.31 575 LYS A O 1
ATOM 4053 N N . VAL A 1 576 ? 16.893 3.251 -25.850 1.00 95.50 576 VAL A N 1
ATOM 4054 C CA . VAL A 1 576 ? 15.650 2.479 -25.970 1.00 95.50 576 VAL A CA 1
ATOM 4055 C C . VAL A 1 576 ? 14.925 2.461 -24.632 1.00 95.50 576 VAL A C 1
ATOM 4057 O O . VAL A 1 576 ? 13.841 3.029 -24.563 1.00 95.50 576 VAL A O 1
ATOM 4060 N N . LEU A 1 577 ? 15.566 1.985 -23.554 1.00 94.19 577 LEU A N 1
ATOM 4061 C CA . LEU A 1 577 ? 14.945 1.937 -22.221 1.00 94.19 577 LEU A CA 1
ATOM 4062 C C . LEU A 1 577 ? 14.418 3.312 -21.787 1.00 94.19 577 LEU A C 1
ATOM 4064 O O . LEU A 1 577 ? 13.267 3.453 -21.395 1.00 94.19 577 LEU A O 1
ATOM 4068 N N . ARG A 1 578 ? 15.222 4.372 -21.946 1.00 95.06 578 ARG A N 1
ATOM 4069 C CA . ARG A 1 578 ? 14.794 5.733 -21.590 1.00 95.06 578 ARG A CA 1
ATOM 4070 C C . ARG A 1 578 ? 13.606 6.235 -22.407 1.00 95.06 578 ARG A C 1
ATOM 4072 O O . ARG A 1 578 ? 12.834 7.052 -21.914 1.00 95.06 578 ARG A O 1
ATOM 4079 N N . GLN A 1 579 ? 13.536 5.916 -23.701 1.00 96.12 579 GLN A N 1
ATOM 4080 C CA . GLN A 1 579 ? 12.388 6.338 -24.509 1.00 96.12 579 GLN A CA 1
ATOM 4081 C C . GLN A 1 579 ? 11.152 5.486 -24.198 1.00 96.12 579 GLN A C 1
ATOM 4083 O O . GLN A 1 579 ? 10.078 6.067 -24.115 1.00 96.12 579 GLN A O 1
ATOM 4088 N N . ALA A 1 580 ? 11.314 4.184 -23.947 1.00 94.12 580 ALA A N 1
ATOM 4089 C CA . ALA A 1 580 ? 10.237 3.293 -23.522 1.00 94.12 580 ALA A CA 1
ATOM 4090 C C . ALA A 1 580 ? 9.637 3.749 -22.182 1.00 94.12 580 ALA A C 1
ATOM 4092 O O . ALA A 1 580 ? 8.442 3.994 -22.118 1.00 94.12 580 ALA A O 1
ATOM 4093 N N . ASN A 1 581 ? 10.463 4.049 -21.171 1.00 93.56 581 ASN A N 1
ATOM 4094 C CA . ASN A 1 581 ? 10.004 4.614 -19.892 1.00 93.56 581 ASN A CA 1
ATOM 4095 C C . ASN A 1 581 ? 9.211 5.923 -20.063 1.00 93.56 581 ASN A C 1
ATOM 4097 O O . ASN A 1 581 ? 8.247 6.179 -19.352 1.00 93.56 581 ASN A O 1
ATOM 4101 N N . LYS A 1 582 ? 9.619 6.786 -21.006 1.00 94.19 582 LYS A N 1
ATOM 4102 C CA . LYS A 1 582 ? 8.899 8.039 -21.298 1.00 94.19 582 LYS A CA 1
ATOM 4103 C C . LYS A 1 582 ? 7.571 7.811 -22.003 1.00 94.19 582 LYS A C 1
ATOM 4105 O O . LYS A 1 582 ? 6.668 8.616 -21.820 1.00 94.19 582 LYS A O 1
ATOM 4110 N N . LEU A 1 583 ? 7.498 6.794 -22.855 1.00 93.06 583 LEU A N 1
ATOM 4111 C CA . LEU A 1 583 ? 6.252 6.393 -23.485 1.00 93.06 583 LEU A CA 1
ATOM 4112 C C . LEU A 1 583 ? 5.316 5.783 -22.442 1.00 93.06 583 LEU A C 1
ATOM 4114 O O . LEU A 1 583 ? 4.191 6.241 -22.356 1.00 93.06 583 LEU A O 1
ATOM 4118 N N . HIS A 1 584 ? 5.808 4.870 -21.604 1.00 91.69 584 HIS A N 1
ATOM 4119 C CA . HIS A 1 584 ? 5.067 4.291 -20.484 1.00 91.69 584 HIS A CA 1
ATOM 4120 C C . HIS A 1 584 ? 4.441 5.374 -19.596 1.00 91.69 584 HIS A C 1
ATOM 4122 O O . HIS A 1 584 ? 3.239 5.370 -19.384 1.00 91.69 584 HIS A O 1
ATOM 4128 N N . ALA A 1 585 ? 5.231 6.358 -19.147 1.00 90.81 585 ALA A N 1
ATOM 4129 C CA . ALA A 1 585 ? 4.712 7.478 -18.355 1.00 90.81 585 ALA A CA 1
ATOM 4130 C C . ALA A 1 585 ? 3.657 8.310 -19.111 1.00 90.81 585 ALA A C 1
ATOM 4132 O O . ALA A 1 585 ? 2.639 8.675 -18.546 1.00 90.81 585 ALA A O 1
ATOM 4133 N N . ALA A 1 586 ? 3.862 8.572 -20.407 1.00 90.88 586 ALA A N 1
ATOM 4134 C CA . ALA A 1 586 ? 2.875 9.298 -21.208 1.00 90.88 586 ALA A CA 1
ATOM 4135 C C . ALA A 1 586 ? 1.575 8.505 -21.424 1.00 90.88 586 ALA A C 1
ATOM 4137 O O . ALA A 1 586 ? 0.524 9.114 -21.583 1.00 90.88 586 ALA A O 1
ATOM 4138 N N . VAL A 1 587 ? 1.657 7.173 -21.492 1.00 87.94 587 VAL A N 1
ATOM 4139 C CA . VAL A 1 587 ? 0.489 6.290 -21.584 1.00 87.94 587 VAL A CA 1
ATOM 4140 C C . VAL A 1 587 ? -0.250 6.290 -20.251 1.00 87.94 587 VAL A C 1
ATOM 4142 O O . VAL A 1 587 ? -1.442 6.552 -20.261 1.00 87.94 587 VAL A O 1
ATOM 4145 N N . TRP A 1 588 ? 0.457 6.116 -19.130 1.00 88.31 588 TRP A N 1
ATOM 4146 C CA . TRP A 1 588 ? -0.098 6.237 -17.777 1.00 88.31 588 TRP A CA 1
ATOM 4147 C C . TRP A 1 588 ? -0.895 7.533 -17.590 1.00 88.31 588 TRP A C 1
ATOM 4149 O O . TRP A 1 588 ? -2.084 7.481 -17.293 1.00 88.31 588 TRP A O 1
ATOM 4159 N N . ASP A 1 589 ? -0.271 8.686 -17.857 1.00 88.31 589 ASP A N 1
ATOM 4160 C CA . ASP A 1 589 ? -0.905 9.999 -17.677 1.00 88.31 589 ASP A CA 1
ATOM 4161 C C . ASP A 1 589 ? -2.213 10.132 -18.479 1.00 88.31 589 ASP A C 1
ATOM 4163 O O . ASP A 1 589 ? -3.176 10.742 -18.017 1.00 88.31 589 ASP A O 1
ATOM 4167 N N . GLU A 1 590 ? -2.257 9.577 -19.694 1.00 86.62 590 GLU A N 1
ATOM 4168 C CA . GLU A 1 590 ? -3.445 9.624 -20.552 1.00 86.62 590 GLU A CA 1
ATOM 4169 C C . GLU A 1 590 ? -4.515 8.619 -20.137 1.00 86.62 590 GLU A C 1
ATOM 4171 O O . GLU A 1 590 ? -5.696 8.947 -20.219 1.00 86.62 590 GLU A O 1
ATOM 4176 N N . LEU A 1 591 ? -4.125 7.424 -19.684 1.00 81.69 591 LEU A N 1
ATOM 4177 C CA . LEU A 1 591 ? -5.073 6.441 -19.171 1.00 81.69 591 LEU A CA 1
ATOM 4178 C C . LEU A 1 591 ? -5.751 6.977 -17.900 1.00 81.69 591 LEU A C 1
ATOM 4180 O O . LEU A 1 591 ? -6.975 7.034 -17.854 1.00 81.69 591 LEU A O 1
ATOM 4184 N N . VAL A 1 592 ? -4.977 7.501 -16.940 1.00 82.06 592 VAL A N 1
ATOM 4185 C CA . VAL A 1 592 ? -5.504 8.145 -15.722 1.00 82.06 592 VAL A CA 1
ATOM 4186 C C . VAL A 1 592 ? -6.405 9.331 -16.072 1.00 82.06 592 VAL A C 1
ATOM 4188 O O . VAL A 1 592 ? -7.500 9.472 -15.526 1.00 82.06 592 VAL A O 1
ATOM 4191 N N . ALA A 1 593 ? -5.990 10.186 -17.014 1.00 81.81 593 ALA A N 1
ATOM 4192 C CA . ALA A 1 593 ? -6.815 11.310 -17.450 1.00 81.81 593 ALA A CA 1
ATOM 4193 C C . ALA A 1 593 ? -8.135 10.857 -18.098 1.00 81.81 593 ALA A C 1
ATOM 4195 O O . ALA A 1 593 ? -9.160 11.510 -17.894 1.00 81.81 593 ALA A O 1
ATOM 4196 N N . ALA A 1 594 ? -8.122 9.764 -18.866 1.00 75.56 594 ALA A N 1
ATOM 4197 C CA . ALA A 1 594 ? -9.316 9.190 -19.478 1.00 75.56 594 ALA A CA 1
ATOM 4198 C C . ALA A 1 594 ? -10.261 8.589 -18.427 1.00 75.56 594 ALA A C 1
ATOM 4200 O O . ALA A 1 594 ? -11.462 8.859 -18.487 1.00 75.56 594 ALA A O 1
ATOM 4201 N N . THR A 1 595 ? -9.726 7.869 -17.436 1.00 74.62 595 THR A N 1
ATOM 4202 C CA . THR A 1 595 ? -10.491 7.352 -16.293 1.00 74.62 595 THR A CA 1
ATOM 4203 C C . THR A 1 595 ? -11.172 8.500 -15.546 1.00 74.62 595 THR A C 1
ATOM 4205 O O . THR A 1 595 ? -12.397 8.545 -15.456 1.00 74.62 595 THR A O 1
ATOM 4208 N N . LEU A 1 596 ? -10.413 9.522 -15.133 1.00 74.69 596 LEU A N 1
ATOM 4209 C CA . LEU A 1 596 ? -10.954 10.682 -14.413 1.00 74.69 596 LEU A CA 1
ATOM 4210 C C . LEU A 1 596 ? -11.977 11.484 -15.231 1.00 74.69 596 LEU A C 1
ATOM 4212 O O . LEU A 1 596 ? -12.940 12.012 -14.676 1.00 74.69 596 LEU A O 1
ATOM 4216 N N . ALA A 1 597 ? -11.784 11.615 -16.547 1.00 69.12 597 ALA A N 1
ATOM 4217 C CA . ALA A 1 597 ? -12.731 12.318 -17.410 1.00 69.12 597 ALA A CA 1
ATOM 4218 C C . ALA A 1 597 ? -14.078 11.588 -17.500 1.00 69.12 597 ALA A C 1
ATOM 4220 O O . ALA A 1 597 ? -15.122 12.249 -17.513 1.00 69.12 597 ALA A O 1
ATOM 4221 N N . LYS A 1 598 ? -14.052 10.250 -17.532 1.00 64.12 598 LYS A N 1
ATOM 4222 C CA . LYS A 1 598 ? -15.255 9.424 -17.632 1.00 64.12 598 LYS A CA 1
ATOM 4223 C C . LYS A 1 598 ? -15.997 9.321 -16.296 1.00 64.12 598 LYS A C 1
ATOM 4225 O O . LYS A 1 598 ? -17.211 9.496 -16.296 1.00 64.12 598 LYS A O 1
ATOM 4230 N N . LEU A 1 599 ? -15.272 9.236 -15.174 1.00 63.28 599 LEU A N 1
ATOM 4231 C CA . LEU A 1 599 ? -15.824 9.392 -13.813 1.00 63.28 599 LEU A CA 1
ATOM 4232 C C . LEU A 1 599 ? -16.419 10.792 -13.556 1.00 63.28 599 LEU A C 1
ATOM 4234 O O . LEU A 1 599 ? -17.212 11.003 -12.646 1.00 63.28 599 LEU A O 1
ATOM 4238 N N . ALA A 1 600 ? -16.017 11.801 -14.333 1.00 61.25 600 ALA A N 1
ATOM 4239 C CA . ALA A 1 600 ? -16.534 13.163 -14.215 1.00 61.25 600 ALA A CA 1
ATOM 4240 C C . ALA A 1 600 ? -17.714 13.475 -15.156 1.00 61.25 600 ALA A C 1
ATOM 4242 O O . ALA A 1 600 ? -18.130 14.636 -15.204 1.00 61.25 600 ALA A O 1
ATOM 4243 N N . GLY A 1 601 ? -18.198 12.509 -15.952 1.00 54.84 601 GLY A N 1
ATOM 4244 C CA . GLY A 1 601 ? -19.259 12.731 -16.949 1.00 54.84 601 GLY A CA 1
ATOM 4245 C C . GLY A 1 601 ? -18.903 13.790 -18.007 1.00 54.84 601 GLY A C 1
ATOM 4246 O O . GLY A 1 601 ? -19.770 14.451 -18.585 1.00 54.84 601 GLY A O 1
ATOM 4247 N N . ARG A 1 602 ? -17.607 14.050 -18.242 1.00 48.22 602 ARG A N 1
ATOM 4248 C CA . ARG A 1 602 ? -17.164 15.137 -19.129 1.00 48.22 602 ARG A CA 1
ATOM 4249 C C . ARG A 1 602 ? -17.088 14.666 -20.580 1.00 48.22 602 ARG A C 1
ATOM 4251 O O . ARG A 1 602 ? -16.091 14.093 -21.000 1.00 48.22 602 ARG A O 1
ATOM 4258 N N . GLY A 1 603 ? -18.088 15.036 -21.383 1.00 38.97 603 GLY A N 1
ATOM 4259 C CA . GLY A 1 603 ? -18.074 14.876 -22.848 1.00 38.97 603 GLY A CA 1
ATOM 4260 C C . GLY A 1 603 ? -18.894 13.701 -23.397 1.00 38.97 603 GLY A C 1
ATOM 4261 O O . GLY A 1 603 ? -19.051 13.609 -24.614 1.00 38.97 603 GLY A O 1
ATOM 4262 N N . SER A 1 604 ? -19.458 12.868 -22.524 1.00 46.22 604 SER A N 1
ATOM 4263 C CA . SER A 1 604 ? -20.458 11.822 -22.786 1.00 46.22 604 SER A CA 1
ATOM 4264 C C . SER A 1 604 ? -21.167 11.474 -21.470 1.00 46.22 604 SER A C 1
ATOM 4266 O O . SER A 1 604 ? -20.766 11.987 -20.425 1.00 46.22 604 SER A O 1
ATOM 4268 N N . ALA A 1 605 ? -22.188 10.611 -21.512 1.00 48.91 605 ALA A N 1
ATOM 4269 C CA . ALA A 1 605 ? -22.708 9.974 -20.301 1.00 48.91 605 ALA A CA 1
ATOM 4270 C C . ALA A 1 605 ? -21.574 9.230 -19.548 1.00 48.91 605 ALA A C 1
ATOM 4272 O O . ALA A 1 605 ? -20.572 8.868 -20.196 1.00 48.91 605 ALA A O 1
ATOM 4273 N N . PRO A 1 606 ? -21.695 9.043 -18.216 1.00 52.22 606 PRO A N 1
ATOM 4274 C CA . PRO A 1 606 ? -20.852 8.121 -17.451 1.00 52.22 606 PRO A CA 1
ATOM 4275 C C . PRO A 1 606 ? -20.793 6.739 -18.123 1.00 52.22 606 PRO A C 1
ATOM 4277 O O . PRO A 1 606 ? -21.640 6.409 -18.951 1.00 52.22 606 PRO A O 1
ATOM 4280 N N . ALA A 1 607 ? -19.748 5.954 -17.849 1.00 51.88 607 ALA A N 1
ATOM 4281 C CA . ALA A 1 607 ? -19.695 4.587 -18.368 1.00 51.88 607 ALA A CA 1
ATOM 4282 C C . ALA A 1 607 ? -20.818 3.759 -17.728 1.00 51.88 607 ALA A C 1
ATOM 4284 O O . ALA A 1 607 ? -20.888 3.726 -16.508 1.00 51.88 607 ALA A O 1
ATOM 4285 N N . GLU A 1 608 ? -21.632 3.067 -18.528 1.00 52.03 608 GLU A N 1
ATOM 4286 C CA . GLU A 1 608 ? -22.716 2.215 -18.006 1.00 52.03 608 GLU A CA 1
ATOM 4287 C C . GLU A 1 608 ? -22.190 0.826 -17.573 1.00 52.03 608 GLU A C 1
ATOM 4289 O O . GLU A 1 608 ? -22.939 -0.004 -17.068 1.00 52.03 608 GLU A O 1
ATOM 4294 N N . SER A 1 609 ? -20.895 0.546 -17.801 1.00 55.84 609 SER A N 1
ATOM 4295 C CA . SER A 1 609 ? -20.186 -0.655 -17.333 1.00 55.84 609 SER A CA 1
ATOM 4296 C C . SER A 1 609 ? -18.657 -0.498 -17.372 1.00 55.84 609 SER A C 1
ATOM 4298 O O . SER A 1 609 ? -18.116 0.300 -18.153 1.00 55.84 609 SER A O 1
ATOM 4300 N N . ASP A 1 610 ? -17.948 -1.342 -16.619 1.00 52.72 610 ASP A N 1
ATOM 4301 C CA . ASP A 1 610 ? -16.476 -1.411 -16.598 1.00 52.72 610 ASP A CA 1
ATOM 4302 C C . ASP A 1 610 ? -15.889 -1.704 -17.983 1.00 52.72 610 ASP A C 1
ATOM 4304 O O . ASP A 1 610 ? -14.888 -1.111 -18.388 1.00 52.72 610 ASP A O 1
ATOM 4308 N N . ALA A 1 611 ? -16.564 -2.542 -18.776 1.00 58.53 611 ALA A N 1
ATOM 4309 C CA . ALA A 1 611 ? -16.159 -2.863 -20.143 1.00 58.53 611 ALA A CA 1
ATOM 4310 C C . ALA A 1 611 ? -16.197 -1.633 -21.069 1.00 58.53 611 ALA A C 1
ATOM 4312 O O . ALA A 1 611 ? -15.324 -1.445 -21.924 1.00 58.53 611 ALA A O 1
ATOM 4313 N N . GLU A 1 612 ? -17.183 -0.749 -20.898 1.00 61.44 612 GLU A N 1
ATOM 4314 C CA . GLU A 1 612 ? -17.236 0.507 -21.644 1.00 61.44 612 GLU A CA 1
ATOM 4315 C C . GLU A 1 612 ? -16.173 1.499 -21.173 1.00 61.44 612 GLU A C 1
ATOM 4317 O O . GLU A 1 612 ? -15.629 2.260 -21.988 1.00 61.44 612 GLU A O 1
ATOM 4322 N N . LEU A 1 613 ? -15.912 1.564 -19.862 1.00 60.31 613 LEU A N 1
ATOM 4323 C CA . LEU A 1 613 ? -14.845 2.381 -19.279 1.00 60.31 613 LEU A CA 1
ATOM 4324 C C . LEU A 1 613 ? -13.488 1.959 -19.842 1.00 60.31 613 LEU A C 1
ATOM 4326 O O . LEU A 1 613 ? -12.781 2.791 -20.413 1.00 60.31 613 LEU A O 1
ATOM 4330 N N . ALA A 1 614 ? -13.204 0.663 -19.822 1.00 60.78 614 ALA A N 1
ATOM 4331 C CA . ALA A 1 614 ? -11.987 0.078 -20.349 1.00 60.78 614 ALA A CA 1
ATOM 4332 C C . ALA A 1 614 ? -11.786 0.326 -21.849 1.00 60.78 614 ALA A C 1
ATOM 4334 O O . ALA A 1 614 ? -10.737 0.823 -22.271 1.00 60.78 614 ALA A O 1
ATOM 4335 N N . ALA A 1 615 ? -12.815 0.081 -22.668 1.00 65.38 615 ALA A N 1
ATOM 4336 C CA . ALA A 1 615 ? -12.755 0.333 -24.107 1.00 65.38 615 ALA A CA 1
ATOM 4337 C C . ALA A 1 615 ? -12.509 1.819 -24.429 1.00 65.38 615 ALA A C 1
ATOM 4339 O O . ALA A 1 615 ? -11.786 2.150 -25.374 1.00 65.38 615 ALA A O 1
ATOM 4340 N N . HIS A 1 616 ? -13.087 2.729 -23.640 1.00 66.12 616 HIS A N 1
ATOM 4341 C CA . HIS A 1 616 ? -12.878 4.168 -23.795 1.00 66.12 616 HIS A CA 1
ATOM 4342 C C . HIS A 1 616 ? -11.454 4.588 -23.417 1.00 66.12 616 HIS A C 1
ATOM 4344 O O . HIS A 1 616 ? -10.807 5.321 -24.168 1.00 66.12 616 HIS A O 1
ATOM 4350 N N . VAL A 1 617 ? -10.957 4.099 -22.280 1.00 64.56 617 VAL A N 1
ATOM 4351 C CA . VAL A 1 617 ? -9.608 4.373 -21.769 1.00 64.56 617 VAL A CA 1
ATOM 4352 C C . VAL A 1 617 ? -8.543 3.870 -22.758 1.00 64.56 617 VAL A C 1
ATOM 4354 O O . VAL A 1 617 ? -7.647 4.630 -23.146 1.00 64.56 617 VAL A O 1
ATOM 4357 N N . ALA A 1 618 ? -8.703 2.657 -23.298 1.00 64.81 618 ALA A N 1
ATOM 4358 C CA . ALA A 1 618 ? -7.822 2.106 -24.331 1.00 64.81 618 ALA A CA 1
ATOM 4359 C C . ALA A 1 618 ? -7.832 2.938 -25.635 1.00 64.81 618 ALA A C 1
ATOM 4361 O O . ALA A 1 618 ? -6.778 3.224 -26.219 1.00 64.81 618 ALA A O 1
ATOM 4362 N N . GLN A 1 619 ? -9.007 3.398 -26.084 1.00 70.38 619 GLN A N 1
ATOM 4363 C CA . GLN A 1 619 ? -9.135 4.254 -27.272 1.00 70.38 619 GLN A CA 1
ATOM 4364 C C . GLN A 1 619 ? -8.534 5.653 -27.068 1.00 70.38 619 GLN A C 1
ATOM 4366 O O . GLN A 1 619 ? -7.905 6.194 -27.986 1.00 70.38 619 GLN A O 1
ATOM 4371 N N . ALA A 1 620 ? -8.687 6.237 -25.878 1.00 68.12 620 ALA A N 1
ATOM 4372 C CA . ALA A 1 620 ? -8.135 7.545 -25.541 1.00 68.12 620 ALA A CA 1
ATOM 4373 C C . ALA A 1 620 ? -6.597 7.540 -25.608 1.00 68.12 620 ALA A C 1
ATOM 4375 O O . ALA A 1 620 ? -5.998 8.405 -26.260 1.00 68.12 620 ALA A O 1
ATOM 4376 N N . ALA A 1 621 ? -5.951 6.511 -25.051 1.00 66.94 621 ALA A N 1
ATOM 4377 C CA . ALA A 1 621 ? -4.499 6.349 -25.123 1.00 66.94 621 ALA A CA 1
ATOM 4378 C C . ALA A 1 621 ? -3.990 6.099 -26.558 1.00 66.94 621 ALA A C 1
ATOM 4380 O O . ALA A 1 621 ? -2.918 6.588 -26.940 1.00 66.94 621 ALA A O 1
ATOM 4381 N N . ALA A 1 622 ? -4.756 5.387 -27.392 1.00 69.50 622 ALA A N 1
ATOM 4382 C CA . ALA A 1 622 ? -4.426 5.182 -28.805 1.00 69.50 622 ALA A CA 1
ATOM 4383 C C . ALA A 1 622 ? -4.536 6.480 -29.637 1.00 69.50 622 ALA A C 1
ATOM 4385 O O . ALA A 1 622 ? -3.735 6.708 -30.549 1.00 69.50 622 ALA A O 1
ATOM 4386 N N . GLY A 1 623 ? -5.497 7.352 -29.311 1.00 71.31 623 GLY A N 1
ATOM 4387 C CA . GLY A 1 623 ? -5.748 8.628 -29.992 1.00 71.31 623 GLY A CA 1
ATOM 4388 C C . GLY A 1 623 ? -4.967 9.835 -29.453 1.00 71.31 623 GLY A C 1
ATOM 4389 O O . GLY A 1 623 ? -4.969 10.896 -30.090 1.00 71.31 623 GLY A O 1
ATOM 4390 N N . SER A 1 624 ? -4.291 9.711 -28.305 1.00 84.50 624 SER A N 1
ATOM 4391 C CA . SER A 1 624 ? -3.629 10.848 -27.657 1.00 84.50 624 SER A CA 1
ATOM 4392 C C . SER A 1 624 ? -2.475 11.423 -28.487 1.00 84.50 624 SER A C 1
ATOM 4394 O O . SER A 1 624 ? -1.536 10.750 -28.927 1.00 84.50 624 SER A O 1
ATOM 4396 N N . ARG A 1 625 ? -2.479 12.756 -28.617 1.00 87.88 625 ARG A N 1
ATOM 4397 C CA . ARG A 1 625 ? -1.371 13.518 -29.211 1.00 87.88 625 ARG A CA 1
ATOM 4398 C C . ARG A 1 625 ? -0.100 13.449 -28.355 1.00 87.88 625 ARG A C 1
ATOM 4400 O O . ARG A 1 625 ? 0.992 13.600 -28.912 1.00 87.88 625 ARG A O 1
ATOM 4407 N N . VAL A 1 626 ? -0.208 13.303 -27.034 1.00 88.31 626 VAL A N 1
ATOM 4408 C CA . VAL A 1 626 ? 0.948 13.214 -26.125 1.00 88.31 626 VAL A CA 1
ATOM 4409 C C . VAL A 1 626 ? 1.622 11.859 -26.298 1.00 88.31 626 VAL A C 1
ATOM 4411 O O . VAL A 1 626 ? 2.814 11.821 -26.624 1.00 88.31 626 VAL A O 1
ATOM 4414 N N . VAL A 1 627 ? 0.843 10.779 -26.223 1.00 89.31 627 VAL A N 1
ATOM 4415 C CA . VAL A 1 627 ? 1.305 9.406 -26.467 1.00 89.31 627 VAL A CA 1
ATOM 4416 C C . VAL A 1 627 ? 1.875 9.269 -27.876 1.00 89.31 627 VAL A C 1
ATOM 4418 O O . VAL A 1 627 ? 3.011 8.828 -28.038 1.00 89.31 627 VAL A O 1
ATOM 4421 N N . GLY A 1 628 ? 1.180 9.772 -28.902 1.00 89.06 628 GLY A N 1
ATOM 4422 C CA . GLY A 1 628 ? 1.677 9.755 -30.282 1.00 89.06 628 GLY A CA 1
ATOM 4423 C C . GLY A 1 628 ? 3.015 10.489 -30.465 1.00 89.06 628 GLY A C 1
ATOM 4424 O O . GLY A 1 628 ? 3.885 10.035 -31.211 1.00 89.06 628 GLY A O 1
ATOM 4425 N N . LYS A 1 629 ? 3.246 11.601 -29.750 1.00 93.88 629 LYS A N 1
ATOM 4426 C CA . LYS A 1 629 ? 4.549 12.295 -29.753 1.00 93.88 629 LYS A CA 1
ATOM 4427 C C . LYS A 1 629 ? 5.635 11.501 -29.027 1.00 93.88 629 LYS A C 1
ATOM 4429 O O . LYS A 1 629 ? 6.792 11.562 -29.450 1.00 93.88 629 LYS A O 1
ATOM 4434 N N . ALA A 1 630 ? 5.306 10.827 -27.927 1.00 94.19 630 ALA A N 1
ATOM 4435 C CA . ALA A 1 630 ? 6.249 9.993 -27.187 1.00 94.19 630 ALA A CA 1
ATOM 4436 C C . ALA A 1 630 ? 6.660 8.761 -28.011 1.00 94.19 630 ALA A C 1
ATOM 4438 O O . ALA A 1 630 ? 7.859 8.531 -28.182 1.00 94.19 630 ALA A O 1
ATOM 4439 N N . ALA A 1 631 ? 5.691 8.080 -28.625 1.00 93.38 631 ALA A N 1
ATOM 4440 C CA . ALA A 1 631 ? 5.888 6.966 -29.551 1.00 93.38 631 ALA A CA 1
ATOM 4441 C C . ALA A 1 631 ? 6.756 7.383 -30.747 1.00 93.38 631 ALA A C 1
ATOM 4443 O O . ALA A 1 631 ? 7.828 6.826 -30.980 1.00 93.38 631 ALA A O 1
ATOM 4444 N N . ALA A 1 632 ? 6.398 8.470 -31.441 1.00 94.62 632 ALA A N 1
ATOM 4445 C CA . ALA A 1 632 ? 7.198 8.976 -32.558 1.00 94.62 632 ALA A CA 1
ATOM 4446 C C . ALA A 1 632 ? 8.657 9.265 -32.157 1.00 94.62 632 ALA A C 1
ATOM 4448 O O . ALA A 1 632 ? 9.584 8.974 -32.914 1.00 94.62 632 ALA A O 1
ATOM 4449 N N . ARG A 1 633 ? 8.884 9.791 -30.943 1.00 96.81 633 ARG A N 1
ATOM 4450 C CA . ARG A 1 633 ? 10.235 10.010 -30.403 1.00 96.81 633 ARG A CA 1
ATOM 4451 C C . ARG A 1 633 ? 10.959 8.704 -30.081 1.00 96.81 633 ARG A C 1
ATOM 4453 O O . ARG A 1 633 ? 12.168 8.649 -30.302 1.00 96.81 633 ARG A O 1
ATOM 4460 N N . LEU A 1 634 ? 10.277 7.687 -29.557 1.00 96.44 634 LEU A N 1
ATOM 4461 C CA . LEU A 1 634 ? 10.845 6.351 -29.362 1.00 96.44 634 LEU A CA 1
ATOM 4462 C C . LEU A 1 634 ? 11.322 5.788 -30.703 1.00 96.44 634 LEU A C 1
ATOM 4464 O O . LEU A 1 634 ? 12.517 5.531 -30.854 1.00 96.44 634 LEU A O 1
ATOM 4468 N N . HIS A 1 635 ? 10.438 5.724 -31.698 1.00 96.50 635 HIS A N 1
ATOM 4469 C CA . HIS A 1 635 ? 10.759 5.227 -33.036 1.00 96.50 635 HIS A CA 1
ATOM 4470 C C . HIS A 1 635 ? 11.910 5.994 -33.696 1.00 96.50 635 HIS A C 1
ATOM 4472 O O . HIS A 1 635 ? 12.893 5.386 -34.123 1.00 96.50 635 HIS A O 1
ATOM 4478 N N . GLU A 1 636 ? 11.848 7.330 -33.724 1.00 96.56 636 GLU A N 1
ATOM 4479 C CA . GLU A 1 636 ? 12.897 8.170 -34.316 1.00 96.56 636 GLU A CA 1
ATOM 4480 C C . GLU A 1 636 ? 14.260 7.904 -33.662 1.00 96.56 636 GLU A C 1
ATOM 4482 O O . GLU A 1 636 ? 15.274 7.721 -34.341 1.00 96.56 636 GLU A O 1
ATOM 4487 N N . ARG A 1 637 ? 14.306 7.872 -32.325 1.00 96.38 637 ARG A N 1
ATOM 4488 C CA . ARG A 1 637 ? 15.568 7.759 -31.587 1.00 96.38 637 ARG A CA 1
ATOM 4489 C C . ARG A 1 637 ? 16.144 6.354 -31.606 1.00 96.38 637 ARG A C 1
ATOM 4491 O O . ARG A 1 637 ? 17.368 6.233 -31.657 1.00 96.38 637 ARG A O 1
ATOM 4498 N N . THR A 1 638 ? 15.307 5.324 -31.580 1.00 96.00 638 THR A N 1
ATOM 4499 C CA . THR A 1 638 ? 15.749 3.935 -31.740 1.00 96.00 638 THR A CA 1
ATOM 4500 C C . THR A 1 638 ? 16.314 3.732 -33.145 1.00 96.00 638 THR A C 1
ATOM 4502 O O . THR A 1 638 ? 17.452 3.282 -33.287 1.00 96.00 638 THR A O 1
ATOM 4505 N N . ALA A 1 639 ? 15.610 4.194 -34.182 1.00 93.50 639 ALA A N 1
ATOM 4506 C CA . ALA A 1 639 ? 16.062 4.095 -35.571 1.00 93.50 639 ALA A CA 1
ATOM 4507 C C . ALA A 1 639 ? 17.333 4.912 -35.880 1.00 93.50 639 ALA A C 1
ATOM 4509 O O . ALA A 1 639 ? 18.063 4.587 -36.820 1.00 93.50 639 ALA A O 1
ATOM 4510 N N . ASP A 1 640 ? 17.608 5.985 -35.135 1.00 93.94 640 ASP A N 1
ATOM 4511 C CA . ASP A 1 640 ? 18.841 6.776 -35.253 1.00 93.94 640 ASP A CA 1
ATOM 4512 C C . ASP A 1 640 ? 20.019 6.108 -34.522 1.00 93.94 640 ASP A C 1
ATOM 4514 O O . ASP A 1 640 ? 21.075 5.854 -35.106 1.00 93.94 640 ASP A O 1
ATOM 4518 N N . VAL A 1 641 ? 19.834 5.758 -33.244 1.00 94.81 641 VAL A N 1
ATOM 4519 C CA . VAL A 1 641 ? 20.930 5.295 -32.377 1.00 94.81 641 VAL A CA 1
ATOM 4520 C C . VAL A 1 641 ? 21.286 3.821 -32.607 1.00 94.81 641 VAL A C 1
ATOM 4522 O O . VAL A 1 641 ? 22.458 3.459 -32.475 1.00 94.81 641 VAL A O 1
ATOM 4525 N N . CYS A 1 642 ? 20.316 2.980 -32.975 1.00 94.69 642 CYS A N 1
ATOM 4526 C CA . CYS A 1 642 ? 20.496 1.529 -33.098 1.00 94.69 642 CYS A CA 1
ATOM 4527 C C . CYS A 1 642 ? 20.782 1.049 -34.533 1.00 94.69 642 CYS A C 1
ATOM 4529 O O . CYS A 1 642 ? 21.162 -0.102 -34.720 1.00 94.69 642 CYS A O 1
ATOM 4531 N N . ARG A 1 643 ? 20.692 1.923 -35.551 1.00 87.56 643 ARG A N 1
ATOM 4532 C CA . ARG A 1 643 ? 20.800 1.566 -36.986 1.00 87.56 643 ARG A CA 1
ATOM 4533 C C . ARG A 1 643 ? 22.031 0.745 -37.375 1.00 87.56 643 ARG A C 1
ATOM 4535 O O . ARG A 1 643 ? 21.973 -0.053 -38.298 1.00 87.56 643 ARG A O 1
ATOM 4542 N N . ASN A 1 644 ? 23.163 1.002 -36.723 1.00 85.69 644 ASN A N 1
ATOM 4543 C CA . ASN A 1 644 ? 24.462 0.407 -37.055 1.00 85.69 644 ASN A CA 1
ATOM 4544 C C . ASN A 1 644 ? 25.014 -0.453 -35.909 1.00 85.69 644 ASN A C 1
ATOM 4546 O O . ASN A 1 644 ? 26.237 -0.522 -35.723 1.00 85.69 644 ASN A O 1
ATOM 4550 N N . VAL A 1 645 ? 24.121 -1.019 -35.098 1.00 89.56 645 VAL A N 1
ATOM 4551 C CA . VAL A 1 645 ? 24.460 -1.996 -34.065 1.00 89.56 645 VAL A CA 1
ATOM 4552 C C . VAL A 1 645 ? 24.312 -3.390 -34.683 1.00 89.56 645 VAL A C 1
ATOM 4554 O O . VAL A 1 645 ? 23.220 -3.731 -35.133 1.00 89.56 645 VAL A O 1
ATOM 4557 N N . PRO A 1 646 ? 25.394 -4.180 -34.783 1.00 80.12 646 PRO A N 1
ATOM 4558 C CA . PRO A 1 646 ? 25.306 -5.538 -35.304 1.00 80.12 646 PRO A CA 1
ATOM 4559 C C . PRO A 1 646 ? 24.565 -6.434 -34.303 1.00 80.12 646 PRO A C 1
ATOM 4561 O O . PRO A 1 646 ? 24.856 -6.370 -33.115 1.00 80.12 646 PRO A O 1
ATOM 4564 N N . ALA A 1 647 ? 23.650 -7.274 -34.799 1.00 82.94 647 ALA A N 1
ATOM 4565 C CA . ALA A 1 647 ? 22.890 -8.255 -34.014 1.00 82.94 647 ALA A CA 1
ATOM 4566 C C . ALA A 1 647 ? 22.138 -7.647 -32.809 1.00 82.94 647 ALA A C 1
ATOM 4568 O O . ALA A 1 647 ? 22.560 -7.768 -31.663 1.00 82.94 647 ALA A O 1
ATOM 4569 N N . LEU A 1 648 ? 20.993 -7.007 -33.077 1.00 89.50 648 LEU A N 1
ATOM 4570 C CA . LEU A 1 648 ? 20.128 -6.450 -32.030 1.00 89.50 648 LEU A CA 1
ATOM 4571 C C . LEU A 1 648 ? 19.434 -7.530 -31.183 1.00 89.50 648 LEU A C 1
ATOM 4573 O O . LEU A 1 648 ? 19.263 -7.304 -29.993 1.00 89.50 648 LEU A O 1
ATOM 4577 N N . GLY A 1 649 ? 19.110 -8.697 -31.754 1.00 87.12 649 GLY A N 1
ATOM 4578 C CA . GLY A 1 649 ? 18.483 -9.825 -31.043 1.00 87.12 649 GLY A CA 1
ATOM 4579 C C . GLY A 1 649 ? 19.135 -10.159 -29.693 1.00 87.12 649 GLY A C 1
ATOM 4580 O O . GLY A 1 649 ? 18.491 -9.999 -28.664 1.00 87.12 649 GLY A O 1
ATOM 4581 N N . PRO A 1 650 ? 20.437 -10.506 -29.650 1.00 87.94 650 PRO A N 1
ATOM 4582 C CA . PRO A 1 650 ? 21.138 -10.796 -28.394 1.00 87.94 650 PRO A CA 1
ATOM 4583 C C . PRO A 1 650 ? 21.214 -9.632 -27.394 1.00 87.94 650 PRO A C 1
ATOM 4585 O O . PRO A 1 650 ? 21.491 -9.853 -26.222 1.00 87.94 650 PRO A O 1
ATOM 4588 N N . LEU A 1 651 ? 21.031 -8.385 -27.843 1.00 88.12 651 LEU A N 1
ATOM 4589 C CA . LEU A 1 651 ? 21.022 -7.209 -26.966 1.00 88.12 651 LEU A CA 1
ATOM 4590 C C . LEU A 1 651 ? 19.640 -6.916 -26.379 1.00 88.12 651 LEU A C 1
ATOM 4592 O O . LEU A 1 651 ? 19.561 -6.141 -25.425 1.00 88.12 651 LEU A O 1
ATOM 4596 N N . PHE A 1 652 ? 18.591 -7.477 -26.978 1.00 90.94 652 PHE A N 1
ATOM 4597 C CA . PHE A 1 652 ? 17.194 -7.308 -26.595 1.00 90.94 652 PHE A CA 1
ATOM 4598 C C . PHE A 1 652 ? 16.457 -8.649 -26.734 1.00 90.94 652 PHE A C 1
ATOM 4600 O O . PHE A 1 652 ? 15.582 -8.780 -27.593 1.00 90.94 652 PHE A O 1
ATOM 4607 N N . PRO A 1 653 ? 16.844 -9.675 -25.955 1.00 87.38 653 PRO A N 1
ATOM 4608 C CA . PRO A 1 653 ? 16.357 -11.040 -26.138 1.00 87.38 653 PRO A CA 1
ATOM 4609 C C . PRO A 1 653 ? 14.861 -11.193 -25.874 1.00 87.38 653 PRO A C 1
ATOM 4611 O O . PRO A 1 653 ? 14.273 -12.139 -26.374 1.00 87.38 653 PRO A O 1
ATOM 4614 N N . GLY A 1 654 ? 14.229 -10.279 -25.134 1.00 83.81 654 GLY A N 1
ATOM 4615 C CA . GLY A 1 654 ? 12.777 -10.326 -24.995 1.00 83.81 654 GLY A CA 1
ATOM 4616 C C . GLY A 1 654 ? 12.041 -9.861 -26.253 1.00 83.81 654 GLY A C 1
ATOM 4617 O O . GLY A 1 654 ? 10.954 -10.344 -26.511 1.00 83.81 654 GLY A O 1
ATOM 4618 N N . CYS A 1 655 ? 12.658 -9.028 -27.099 1.00 86.56 655 CYS A N 1
ATOM 4619 C CA . CYS A 1 655 ? 12.073 -8.573 -28.367 1.00 86.56 655 CYS A CA 1
ATOM 4620 C C . CYS A 1 655 ? 12.576 -9.328 -29.611 1.00 86.56 655 CYS A C 1
ATOM 4622 O O . CYS A 1 655 ? 11.985 -9.185 -30.677 1.00 86.56 655 CYS A O 1
ATOM 4624 N N . GLU A 1 656 ? 13.733 -9.993 -29.521 1.00 88.75 656 GLU A N 1
ATOM 4625 C CA . GLU A 1 656 ? 14.473 -10.621 -30.633 1.00 88.75 656 GLU A CA 1
ATOM 4626 C C . GLU A 1 656 ? 14.412 -9.863 -31.986 1.00 88.75 656 GLU A C 1
ATOM 4628 O O . GLU A 1 656 ? 14.136 -10.450 -33.035 1.00 88.75 656 GLU A O 1
ATOM 4633 N N . PRO A 1 657 ? 14.682 -8.543 -32.027 1.00 90.50 657 PRO A N 1
ATOM 4634 C CA . PRO A 1 657 ? 14.351 -7.737 -33.195 1.00 90.50 657 PRO A CA 1
ATOM 4635 C C . PRO A 1 657 ? 15.265 -8.021 -34.393 1.00 90.50 657 PRO A C 1
ATOM 4637 O O . PRO A 1 657 ? 16.499 -8.028 -34.285 1.00 90.50 657 PRO A O 1
ATOM 4640 N N . ALA A 1 658 ? 14.655 -8.139 -35.575 1.00 89.31 658 ALA A N 1
ATOM 4641 C CA . ALA A 1 658 ? 15.376 -8.240 -36.843 1.00 89.31 658 ALA A CA 1
ATOM 4642 C C . ALA A 1 658 ? 16.129 -6.943 -37.201 1.00 89.31 658 ALA A C 1
ATOM 4644 O O . ALA A 1 658 ? 17.214 -6.990 -37.786 1.00 89.31 658 ALA A O 1
ATOM 4645 N N . ASP A 1 659 ? 15.577 -5.780 -36.840 1.00 92.06 659 ASP A N 1
ATOM 4646 C CA . ASP A 1 659 ? 16.173 -4.467 -37.078 1.00 92.06 659 ASP A CA 1
ATOM 4647 C C . ASP A 1 659 ? 15.737 -3.414 -36.036 1.00 92.06 659 ASP A C 1
ATOM 4649 O O . ASP A 1 659 ? 15.014 -3.694 -35.081 1.00 92.06 659 ASP A O 1
ATOM 4653 N N . ALA A 1 660 ? 16.219 -2.175 -36.188 1.00 93.19 660 ALA A N 1
ATOM 4654 C CA . ALA A 1 660 ? 15.916 -1.088 -35.256 1.00 93.19 660 ALA A CA 1
ATOM 4655 C C . ALA A 1 660 ? 14.445 -0.629 -35.296 1.00 93.19 660 ALA A C 1
ATOM 4657 O O . ALA A 1 660 ? 13.992 -0.004 -34.338 1.00 93.19 660 ALA A O 1
ATOM 4658 N N . THR A 1 661 ? 13.719 -0.903 -36.382 1.00 92.69 661 THR A N 1
ATOM 4659 C CA . THR A 1 661 ? 12.291 -0.585 -36.499 1.00 92.69 661 THR A CA 1
ATOM 4660 C C . THR A 1 661 ? 11.482 -1.596 -35.698 1.00 92.69 661 THR A C 1
ATOM 4662 O O . THR A 1 661 ? 10.730 -1.185 -34.820 1.00 92.69 661 THR A O 1
ATOM 4665 N N . ALA A 1 662 ? 11.740 -2.892 -35.901 1.00 91.00 662 ALA A N 1
ATOM 4666 C CA . ALA A 1 662 ? 11.118 -3.973 -35.136 1.00 91.00 662 ALA A CA 1
ATOM 4667 C C . ALA A 1 662 ? 11.383 -3.830 -33.626 1.00 91.00 662 ALA A C 1
ATOM 4669 O O . ALA A 1 662 ? 10.491 -4.024 -32.804 1.00 91.00 662 ALA A O 1
ATOM 4670 N N . LEU A 1 663 ? 12.594 -3.401 -33.245 1.00 93.75 663 LEU A N 1
ATOM 4671 C CA . LEU A 1 663 ? 12.916 -3.093 -31.848 1.00 93.75 663 LEU A CA 1
ATOM 4672 C C . LEU A 1 663 ? 12.070 -1.940 -31.290 1.00 93.75 663 LEU A C 1
ATOM 4674 O O . LEU A 1 663 ? 11.651 -1.987 -30.136 1.00 93.75 663 LEU A O 1
ATOM 4678 N N . ALA A 1 664 ? 11.849 -0.886 -32.079 1.00 93.75 664 ALA A N 1
ATOM 4679 C CA . ALA A 1 664 ? 11.039 0.244 -31.640 1.00 93.75 664 ALA A CA 1
ATOM 4680 C C . ALA A 1 664 ? 9.566 -0.147 -31.466 1.00 93.75 664 ALA A C 1
ATOM 4682 O O . ALA A 1 664 ? 8.973 0.246 -30.471 1.00 93.75 664 ALA A O 1
ATOM 4683 N N . GLU A 1 665 ? 9.018 -0.947 -32.384 1.00 91.12 665 GLU A N 1
ATOM 4684 C CA . GLU A 1 665 ? 7.645 -1.469 -32.316 1.00 91.12 665 GLU A CA 1
ATOM 4685 C C . GLU A 1 665 ? 7.438 -2.388 -31.106 1.00 91.12 665 GLU A C 1
ATOM 4687 O O . GLU A 1 665 ? 6.441 -2.264 -30.400 1.00 91.12 665 GLU A O 1
ATOM 4692 N N . CYS A 1 666 ? 8.396 -3.277 -30.822 1.00 90.69 666 CYS A N 1
ATOM 4693 C CA . CYS A 1 666 ? 8.360 -4.107 -29.618 1.00 90.69 666 CYS A CA 1
ATOM 4694 C C . CYS A 1 666 ? 8.383 -3.255 -28.339 1.00 90.69 666 CYS A C 1
ATOM 4696 O O . CYS A 1 666 ? 7.525 -3.406 -27.476 1.00 90.69 666 CYS A O 1
ATOM 4698 N N . ALA A 1 667 ? 9.327 -2.313 -28.236 1.00 91.81 667 ALA A N 1
ATOM 4699 C CA . ALA A 1 667 ? 9.444 -1.450 -27.062 1.00 91.81 667 ALA A CA 1
ATOM 4700 C C . ALA A 1 667 ? 8.227 -0.527 -26.863 1.00 91.81 667 ALA A C 1
ATOM 4702 O O . ALA A 1 667 ? 7.933 -0.158 -25.728 1.00 91.81 667 ALA A O 1
ATOM 4703 N N . ASP A 1 668 ? 7.547 -0.133 -27.946 1.00 91.88 668 ASP A N 1
ATOM 4704 C CA . ASP A 1 668 ? 6.310 0.652 -27.896 1.00 91.88 668 ASP A CA 1
ATOM 4705 C C . ASP A 1 668 ? 5.168 -0.164 -27.272 1.00 91.88 668 ASP A C 1
ATOM 4707 O O . ASP A 1 668 ? 4.565 0.281 -26.294 1.00 91.88 668 ASP A O 1
ATOM 4711 N N . ARG A 1 669 ? 4.962 -1.397 -27.759 1.00 86.19 669 ARG A N 1
ATOM 4712 C CA . ARG A 1 669 ? 3.969 -2.347 -27.227 1.00 86.19 669 ARG A CA 1
ATOM 4713 C C . ARG A 1 669 ? 4.188 -2.654 -25.749 1.00 86.19 669 ARG A C 1
ATOM 4715 O O . ARG A 1 669 ? 3.292 -2.418 -24.945 1.00 86.19 669 ARG A O 1
ATOM 4722 N N . LEU A 1 670 ? 5.409 -3.042 -25.374 1.00 86.81 670 LEU A N 1
ATOM 4723 C CA . LEU A 1 670 ? 5.768 -3.322 -23.978 1.00 86.81 670 LEU A CA 1
ATOM 4724 C C . LEU A 1 670 ? 5.495 -2.129 -23.052 1.00 86.81 670 LEU A C 1
ATOM 4726 O O . LEU A 1 670 ? 4.978 -2.294 -21.951 1.00 86.81 670 LEU A O 1
ATOM 4730 N N . ALA A 1 671 ? 5.821 -0.910 -23.495 1.00 88.69 671 ALA A N 1
ATOM 4731 C CA . ALA A 1 671 ? 5.590 0.291 -22.698 1.00 88.69 671 ALA A CA 1
ATOM 4732 C C . ALA A 1 671 ? 4.097 0.595 -22.495 1.00 88.69 671 ALA A C 1
ATOM 4734 O O . ALA A 1 671 ? 3.740 1.141 -21.453 1.00 88.69 671 ALA A O 1
ATOM 4735 N N . ARG A 1 672 ? 3.241 0.271 -23.473 1.00 87.62 672 ARG A N 1
ATOM 4736 C CA . ARG A 1 672 ? 1.783 0.439 -23.373 1.00 87.62 672 ARG A CA 1
ATOM 4737 C C . ARG A 1 672 ? 1.141 -0.631 -22.507 1.00 87.62 672 ARG A C 1
ATOM 4739 O O . ARG A 1 672 ? 0.401 -0.271 -21.603 1.00 87.62 672 ARG A O 1
ATOM 4746 N N . CYS A 1 673 ? 1.468 -1.898 -22.756 1.00 84.06 673 CYS A N 1
ATOM 4747 C CA . CYS A 1 673 ? 0.938 -3.029 -22.002 1.00 84.06 673 CYS A CA 1
ATOM 4748 C C . CYS A 1 673 ? 1.252 -2.883 -20.507 1.00 84.06 673 CYS A C 1
ATOM 4750 O O . CYS A 1 673 ? 0.348 -2.877 -19.681 1.00 84.06 673 CYS A O 1
ATOM 4752 N N . ARG A 1 674 ? 2.510 -2.582 -20.148 1.00 85.38 674 ARG A N 1
ATOM 4753 C CA . ARG A 1 674 ? 2.887 -2.375 -18.739 1.00 85.38 674 ARG A CA 1
ATOM 4754 C C . ARG A 1 674 ? 2.210 -1.167 -18.089 1.00 85.38 674 ARG A C 1
ATOM 4756 O O . ARG A 1 674 ? 1.868 -1.241 -16.918 1.00 85.38 674 ARG A O 1
ATOM 4763 N N . ALA A 1 675 ? 1.977 -0.083 -18.832 1.00 84.94 675 ALA A N 1
ATOM 4764 C CA . ALA A 1 675 ? 1.235 1.064 -18.306 1.00 84.94 675 ALA A CA 1
ATOM 4765 C C . ALA A 1 675 ? -0.256 0.746 -18.101 1.00 84.94 675 ALA A C 1
ATOM 4767 O O . ALA A 1 675 ? -0.859 1.265 -17.169 1.00 84.94 675 ALA A O 1
ATOM 4768 N N . CYS A 1 676 ? -0.825 -0.104 -18.959 1.00 80.38 676 CYS A N 1
ATOM 4769 C CA . CYS A 1 676 ? -2.190 -0.599 -18.840 1.00 80.38 676 CYS A CA 1
ATOM 4770 C C . CYS A 1 676 ? -2.345 -1.524 -17.628 1.00 80.38 676 CYS A C 1
ATOM 4772 O O . CYS A 1 676 ? -3.175 -1.243 -16.769 1.00 80.38 676 CYS A O 1
ATOM 4774 N N . LEU A 1 677 ? -1.488 -2.544 -17.497 1.00 79.75 677 LEU A N 1
ATOM 4775 C CA . LEU A 1 677 ? -1.502 -3.448 -16.343 1.00 79.75 677 LEU A CA 1
ATOM 4776 C C . LEU A 1 677 ? -1.261 -2.685 -15.039 1.00 79.75 677 LEU A C 1
ATOM 4778 O O . LEU A 1 677 ? -1.841 -3.017 -14.012 1.00 79.75 677 LEU A O 1
ATOM 4782 N N . LEU A 1 678 ? -0.407 -1.651 -15.059 1.00 80.44 678 LEU A N 1
ATOM 4783 C CA . LEU A 1 678 ? -0.181 -0.821 -13.877 1.00 80.44 678 LEU A CA 1
ATOM 4784 C C . LEU A 1 678 ? -1.471 -0.114 -13.461 1.00 80.44 678 LEU A C 1
ATOM 4786 O O . LEU A 1 678 ? -1.697 0.046 -12.267 1.00 80.44 678 LEU A O 1
ATOM 4790 N N . LEU A 1 679 ? -2.299 0.308 -14.424 1.00 77.12 679 LEU A N 1
ATOM 4791 C CA . LEU A 1 679 ? -3.565 0.973 -14.131 1.00 77.12 679 LEU A CA 1
ATOM 4792 C C . LEU A 1 679 ? -4.615 -0.028 -13.670 1.00 77.12 679 LEU A C 1
ATOM 4794 O O . LEU A 1 679 ? -5.227 0.231 -12.650 1.00 77.12 679 LEU A O 1
ATOM 4798 N N . GLY A 1 680 ? -4.759 -1.178 -14.333 1.00 70.94 680 GLY A N 1
ATOM 4799 C CA . GLY A 1 680 ? -5.652 -2.241 -13.853 1.00 70.94 680 GLY A CA 1
ATOM 4800 C C . GLY A 1 680 ? -5.257 -2.755 -12.462 1.00 70.94 680 GLY A C 1
ATOM 4801 O O . GLY A 1 680 ? -6.108 -3.093 -11.651 1.00 70.94 680 GLY A O 1
ATOM 4802 N N . GLY A 1 681 ? -3.959 -2.741 -12.140 1.00 68.12 681 GLY A N 1
ATOM 4803 C CA . GLY A 1 681 ? -3.472 -2.994 -10.788 1.00 68.12 681 GLY A CA 1
ATOM 4804 C C . GLY A 1 681 ? -3.833 -1.876 -9.809 1.00 68.12 681 GLY A C 1
ATOM 4805 O O . GLY A 1 681 ? -4.347 -2.165 -8.737 1.00 68.12 681 GLY A O 1
ATOM 4806 N N . ALA A 1 682 ? -3.560 -0.615 -10.159 1.00 68.69 682 ALA A N 1
ATOM 4807 C CA . ALA A 1 682 ? -3.833 0.554 -9.314 1.00 68.69 682 ALA A CA 1
ATOM 4808 C C . ALA A 1 682 ? -5.332 0.802 -9.078 1.00 68.69 682 ALA A C 1
ATOM 4810 O O . ALA A 1 682 ? -5.714 1.350 -8.044 1.00 68.69 682 ALA A O 1
ATOM 4811 N N . ASP A 1 683 ? -6.146 0.395 -10.043 1.00 67.50 683 ASP A N 1
ATOM 4812 C CA . ASP A 1 683 ? -7.561 0.675 -10.161 1.00 67.50 683 ASP A CA 1
ATOM 4813 C C . ASP A 1 683 ? -8.286 -0.581 -10.703 1.00 67.50 683 ASP A C 1
ATOM 4815 O O . ASP A 1 683 ? -8.561 -0.684 -11.903 1.00 67.50 683 ASP A O 1
ATOM 4819 N N . PRO A 1 684 ? -8.568 -1.572 -9.834 1.00 58.28 684 PRO A N 1
ATOM 4820 C CA . PRO A 1 684 ? -9.193 -2.834 -10.238 1.00 58.28 684 PRO A CA 1
ATOM 4821 C C . PRO A 1 684 ? -10.649 -2.678 -10.701 1.00 58.28 684 PRO A C 1
ATOM 4823 O O . PRO A 1 684 ? -11.168 -3.580 -11.356 1.00 58.28 684 PRO A O 1
ATOM 4826 N N . GLY A 1 685 ? -11.295 -1.542 -10.403 1.00 55.25 685 GLY A N 1
ATOM 4827 C CA . GLY A 1 685 ? -12.607 -1.195 -10.956 1.00 55.25 685 GLY A CA 1
ATOM 4828 C C . GLY A 1 685 ? -12.545 -0.849 -12.447 1.00 55.25 685 GLY A C 1
ATOM 4829 O O . GLY A 1 685 ? -13.545 -0.921 -13.156 1.00 55.25 685 GLY A O 1
ATOM 4830 N N . VAL A 1 686 ? -11.360 -0.528 -12.978 1.00 60.72 686 VAL A N 1
ATOM 4831 C CA . VAL A 1 686 ? -11.144 -0.373 -14.418 1.00 60.72 686 VAL A CA 1
ATOM 4832 C C . VAL A 1 686 ? -10.648 -1.704 -14.987 1.00 60.72 686 VAL A C 1
ATOM 4834 O O . VAL A 1 686 ? -9.447 -1.947 -15.099 1.00 60.72 686 VAL A O 1
ATOM 4837 N N . ALA A 1 687 ? -11.585 -2.558 -15.406 1.00 60.59 687 ALA A N 1
ATOM 4838 C CA . ALA A 1 687 ? -11.297 -3.834 -16.068 1.00 60.59 687 ALA A CA 1
ATOM 4839 C C . ALA A 1 687 ? -10.683 -3.638 -17.473 1.00 60.59 687 ALA A C 1
ATOM 4841 O O . ALA A 1 687 ? -11.359 -3.783 -18.492 1.00 60.59 687 ALA A O 1
ATOM 4842 N N . LEU A 1 688 ? -9.405 -3.252 -17.545 1.00 67.44 688 LEU A N 1
ATOM 4843 C CA . LEU A 1 688 ? -8.688 -3.032 -18.801 1.00 67.44 688 LEU A CA 1
ATOM 4844 C C . LEU A 1 688 ? -8.277 -4.352 -19.454 1.00 67.44 688 LEU A C 1
ATOM 4846 O O . LEU A 1 688 ? -7.483 -5.099 -18.898 1.00 67.44 688 LEU A O 1
ATOM 4850 N N . ASP A 1 689 ? -8.727 -4.565 -20.689 1.00 68.56 689 ASP A N 1
ATOM 4851 C CA . ASP A 1 689 ? -8.116 -5.533 -21.604 1.00 68.56 689 ASP A CA 1
ATOM 4852 C C . ASP A 1 689 ? -6.770 -4.961 -22.087 1.00 68.56 689 ASP A C 1
ATOM 4854 O O . ASP A 1 689 ? -6.702 -4.128 -23.006 1.00 68.56 689 ASP A O 1
ATOM 4858 N N . CYS A 1 690 ? -5.696 -5.336 -21.390 1.00 72.62 690 CYS A N 1
ATOM 4859 C CA . CYS A 1 690 ? -4.340 -4.897 -21.702 1.00 72.62 690 CYS A CA 1
ATOM 4860 C C . CYS A 1 690 ? -3.705 -5.674 -22.861 1.00 72.62 690 CYS A C 1
ATOM 4862 O O . CYS A 1 690 ? -2.731 -5.185 -23.450 1.00 72.62 690 CYS A O 1
ATOM 4864 N N . ASP A 1 691 ? -4.335 -6.769 -23.278 1.00 68.62 691 ASP A N 1
ATOM 4865 C CA . ASP A 1 691 ? -3.842 -7.692 -24.305 1.00 68.62 691 ASP A CA 1
ATOM 4866 C C . ASP A 1 691 ? -4.077 -7.132 -25.716 1.00 68.62 691 ASP A C 1
ATOM 4868 O O . ASP A 1 691 ? -3.443 -7.486 -26.717 1.00 68.62 691 ASP A O 1
ATOM 4872 N N . LEU A 1 692 ? -4.910 -6.089 -25.803 1.00 65.56 692 LEU A N 1
ATOM 4873 C CA . LEU A 1 692 ? -4.968 -5.184 -26.951 1.00 65.56 692 LEU A CA 1
ATOM 4874 C C . LEU A 1 692 ? -3.604 -4.560 -27.300 1.00 65.56 692 LEU A C 1
ATOM 4876 O O . LEU A 1 692 ? -3.424 -4.071 -28.425 1.00 65.56 692 LEU A O 1
ATOM 4880 N N . PHE A 1 693 ? -2.650 -4.539 -26.364 1.00 66.62 693 PHE A N 1
ATOM 4881 C CA . PHE A 1 693 ? -1.327 -3.952 -26.553 1.00 66.62 693 PHE A CA 1
ATOM 4882 C C . PHE A 1 693 ? -0.202 -4.971 -26.802 1.00 66.62 693 PHE A C 1
ATOM 4884 O O . PHE A 1 693 ? 0.932 -4.524 -27.029 1.00 66.62 693 PHE A O 1
ATOM 4891 N N . ASP A 1 694 ? -0.472 -6.282 -26.840 1.00 68.12 694 ASP A N 1
ATOM 4892 C CA . ASP A 1 694 ? 0.571 -7.315 -26.905 1.00 68.12 694 ASP A CA 1
ATOM 4893 C C . ASP A 1 694 ? 0.345 -8.448 -27.951 1.00 68.12 694 ASP A C 1
ATOM 4895 O O . ASP A 1 694 ? 0.433 -8.159 -29.156 1.00 68.12 694 ASP A O 1
ATOM 4899 N N . ASP A 1 695 ? 0.207 -9.720 -27.554 1.00 62.06 695 ASP A N 1
ATOM 4900 C CA . ASP A 1 695 ? -0.024 -10.902 -28.385 1.00 62.06 695 ASP A CA 1
ATOM 4901 C C . ASP A 1 695 ? -1.498 -11.343 -28.477 1.00 62.06 695 ASP A C 1
ATOM 4903 O O . ASP A 1 695 ? -1.799 -12.230 -29.287 1.00 62.06 695 ASP A O 1
ATOM 4907 N N . GLN A 1 696 ? -2.406 -10.628 -27.797 1.00 63.09 696 GLN A N 1
ATOM 4908 C CA . GLN A 1 696 ? -3.861 -10.849 -27.816 1.00 63.09 696 GLN A CA 1
ATOM 4909 C C . GLN A 1 696 ? -4.289 -12.209 -27.247 1.00 63.09 696 GLN A C 1
ATOM 4911 O O . GLN A 1 696 ? -5.366 -12.714 -27.594 1.00 63.09 696 GLN A O 1
ATOM 4916 N N . LEU A 1 697 ? -3.441 -12.843 -26.438 1.00 63.16 697 LEU A N 1
ATOM 4917 C CA . LEU A 1 697 ? -3.866 -13.911 -25.547 1.00 63.16 697 LEU A CA 1
ATOM 4918 C C . LEU A 1 697 ? -4.426 -13.271 -24.279 1.00 63.16 697 LEU A C 1
ATOM 4920 O O . LEU A 1 697 ? -3.818 -12.354 -23.763 1.00 63.16 697 LEU A O 1
ATOM 4924 N N . ASP A 1 698 ? -5.580 -13.761 -23.827 1.00 63.56 698 ASP A N 1
ATOM 4925 C CA . ASP A 1 698 ? -6.278 -13.284 -22.624 1.00 63.56 698 ASP A CA 1
ATOM 4926 C C . ASP A 1 698 ? -5.521 -13.742 -21.361 1.00 63.56 698 ASP A C 1
ATOM 4928 O O . ASP A 1 698 ? -5.824 -14.806 -20.802 1.00 63.56 698 ASP A O 1
ATOM 4932 N N . ASP A 1 699 ? -4.446 -13.033 -21.004 1.00 64.19 699 ASP A N 1
ATOM 4933 C CA . ASP A 1 699 ? -3.619 -13.283 -19.822 1.00 64.19 699 ASP A CA 1
ATOM 4934 C C . ASP A 1 699 ? -2.906 -12.015 -19.307 1.00 64.19 699 ASP A C 1
ATOM 4936 O O . ASP A 1 699 ? -2.668 -11.070 -20.034 1.00 64.19 699 ASP A O 1
ATOM 4940 N N . ASP A 1 700 ? -2.512 -11.977 -18.027 1.00 61.53 700 ASP A N 1
ATOM 4941 C CA . ASP A 1 700 ? -1.873 -10.783 -17.430 1.00 61.53 700 ASP A CA 1
ATOM 4942 C C . ASP A 1 700 ? -0.404 -10.572 -17.868 1.00 61.53 700 ASP A C 1
ATOM 4944 O O . ASP A 1 700 ? 0.415 -10.006 -17.123 1.00 61.53 700 ASP A O 1
ATOM 4948 N N . THR A 1 701 ? 0.003 -11.107 -19.020 1.00 67.06 701 THR A N 1
ATOM 4949 C CA . THR A 1 701 ? 1.383 -11.008 -19.486 1.00 67.06 701 THR A CA 1
ATOM 4950 C C . THR A 1 701 ? 1.557 -9.851 -20.477 1.00 67.06 701 THR A C 1
ATOM 4952 O O . THR A 1 701 ? 0.616 -9.199 -20.889 1.00 67.06 701 THR A O 1
ATOM 4955 N N . CYS A 1 702 ? 2.809 -9.461 -20.743 1.00 69.44 702 CYS A N 1
ATOM 4956 C CA . CYS A 1 702 ? 3.123 -8.510 -21.819 1.00 69.44 702 CYS A CA 1
ATOM 4957 C C . CYS A 1 702 ? 4.149 -9.088 -22.812 1.00 69.44 702 CYS A C 1
ATOM 4959 O O . CYS A 1 702 ? 5.128 -8.406 -23.141 1.00 69.44 702 CYS A O 1
ATOM 4961 N N . PRO A 1 703 ? 4.076 -10.360 -23.240 1.00 65.19 703 PRO A N 1
ATOM 4962 C CA . PRO A 1 703 ? 5.034 -10.924 -24.162 1.00 65.19 703 PRO A CA 1
ATOM 4963 C C . PRO A 1 703 ? 4.874 -10.235 -25.521 1.00 65.19 703 PRO A C 1
ATOM 4965 O O . PRO A 1 703 ? 3.772 -10.030 -26.024 1.00 65.19 703 PRO A O 1
ATOM 4968 N N . PRO A 1 704 ? 5.972 -9.869 -26.193 1.00 54.47 704 PRO A N 1
ATOM 4969 C CA . PRO A 1 704 ? 5.850 -9.392 -27.555 1.00 54.47 704 PRO A CA 1
ATOM 4970 C C . PRO A 1 704 ? 5.374 -10.545 -28.443 1.00 54.47 704 PRO A C 1
ATOM 4972 O O . PRO A 1 704 ? 6.012 -11.599 -28.476 1.00 54.47 704 PRO A O 1
ATOM 4975 N N . ALA A 1 705 ? 4.291 -10.325 -29.198 1.00 47.16 705 ALA A N 1
ATOM 4976 C CA . ALA A 1 705 ? 3.813 -11.284 -30.194 1.00 47.16 705 ALA A CA 1
ATOM 4977 C C . ALA A 1 705 ? 4.979 -11.753 -31.086 1.00 47.16 705 ALA A C 1
ATOM 4979 O O . ALA A 1 705 ? 5.637 -10.916 -31.722 1.00 4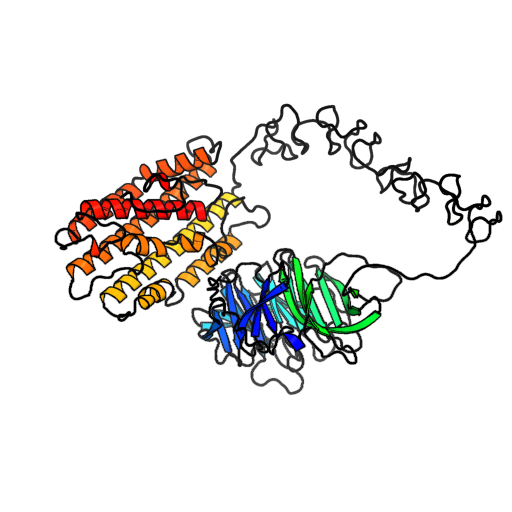7.16 705 ALA A O 1
ATOM 4980 N N . ARG A 1 706 ? 5.244 -13.065 -31.078 1.00 46.38 706 ARG A N 1
ATOM 4981 C CA . ARG A 1 706 ? 6.350 -13.702 -31.812 1.00 46.38 706 ARG A CA 1
ATOM 4982 C C . ARG A 1 706 ? 6.177 -13.668 -33.325 1.00 46.38 706 ARG A C 1
ATOM 4984 O O . ARG A 1 706 ? 5.050 -13.923 -33.806 1.00 46.38 706 ARG A O 1
#

pLDDT: mean 72.21, std 17.92, range [26.22, 96.81]

Radius of gyration: 32.94 Å; chains: 1; bounding box: 83×70×86 Å

Sequence (706 aa):
MRALLLALGVLLPAAPFAVRAAPLAPGDLVVQGTPEGESEAGLYRVDAATGAFELLAGGAFRDHAVDPVGILFAIEDGTVVRIDPATGEKTPVPGGDDLGTLEGIAVDRGGLLWIARIEPGGKPFGTDVEILSLDPITGASAIVASGGMLSGVNAQTHPLDLEIAPDGAPLLLVTGVVQGSTGTVLRIDPDDGSAAVVGEEPFDLLALAVGLGLAPDGALVYTADGGILCDCVAVIDPVTGAITGGSLAFIVDGMYAGSAVAADIAVGADGQVWLLAWSTAFGATPAPGLFRWNVNPVVEEGGGPFLALATDALADVQAVHAICGDATVAAPEECDEGDVAPGDGCAPGCLLEACGNDRLDFGEACDDGNLVSGDGCDEDCSETACGNGIQTEGELCDDGNLESGDGCDANCTPTGCGNGVRTEGEACDDGNDVEDDGCDAMCAADFGAQTLAQRRCIAAVNAGVGDVAWTRARLNERCLAAAIRGELGADPAAFDACLAADRHEKLLRALHELARLEESQCDADELPELALGPDRLAGGPAAQVLPGDLVRDLFGAPPMAATKDDRRAARCQRKVLRQANKLHAAVWDELVAATLAKLAGRGSAPAESDAELAAHVAQAAAGSRVVGKAAARLHERTADVCRNVPALGPLFPGCEPADATALAECADRLARCRACLLLGGADPGVALDCDLFDDQLDDDTCPPAR

Foldseek 3Di:
DVVVVVPPPDPDDDPPDPPPFFFDFAQFWWDFAAAFPGDFGAIWTADPVPRDTDGQAGADFLEWEAANLRWIWTQHPQFIWTAGSRPRDTDGQQLRPPPARWFEWYAFLLRKIWTWHWDPPDDPQFTWIWIKTANSQPRDMDTQATDDVRTRADCVVAGKYWYAFLVRWIWIFTADHSPDQATFIWTADRPRRDIDTQADDDDSQRNHWHEWEAAPQRKIWTFGDPDPPARKIWIQDRPHRDIDMFGAFEAEPNDGQAGKHFNYWYAGNVRKIKTFIWGPGDPDDTGTDIDIDDDDDDDDPPDDGHDYPYPDDDDDDDDDDDQAQCQDADPPAPAHPNHQDFPPQAHNVRYGDDALCCDDGPPAPDHDNHAAAPPQAHNVRHGRAALCCDDHDLAPAHDNHQDAPPQAHNNRDGHDALCCDDDDPAPAHPNHCDPQPQAHVRRDGPPFQQDPLQLQLLLLLLVLLLQLLLQLLVQLLVLLVCVQACVQPPDLVSSVVSSVDPVSCSSVSSLSVSSVSNSVRHDPVRHDPAFDRSSCCSGNPLVVLRCSVLQCLFQNVSRDHHHNVPVLLNQLSSLLSVLLSQLLSLLSVQLSVLLSCLSVCHPHGRDPALVSSQVRSVVRSVPDPSSVVSLVSSQVRLCVRFQPPPQCCNNGVLQNDPGSNSSSLLSNLSSNLSSQLSCCSGTVRNPHPSLVSACNDRDSDHRHND

Secondary structure (DSSP, 8-state):
-HHHHTTS----------PPP-PPPTT-EEEEE--TT--S-EEEEE-TTT--EEEEEES-EEEEEE-TTS-EEEEETTEEEEE-TTT--EEEPTT-SS--EEEEEEE-TTSPEEEEEE-TT-BTTBBPEEEEEE-TTT--EEEEEESGGGTTB-TTSS--EEEE-TTS-EEEEE--BTTBS--EEEEEPTTT--EEEESSS--GGGGGEEEEEE-TTS-EEEEEE-TTS-EEEEEE-TTT--EEEEEEEEEETTEEEEEEEEEEEEE-TTS-EEEEEEE--TTSPP-EEEEEE-------TTS---EEEESS-----------TTSS---TT-S---SS--TTSSB-TTS-B--TTSSS--TT-S---SSS-SSSSS-TTS----TTSS---TT-S---SS--TTSSB-TTSSBSSTTSS---TT-S---SS--SSSSB-TT--B-TT---HHHHHHHHHHHHHHHHHHHHHHHHHHHHHHHHHHTTT-S-THHHHHHHH--TTSHHHHHHHHHHHHHHHHS-STT--S----HHHHHHSHHHHHSTHHHHHHHHTTTT-PPPTT-HHHHHHHHHHHHHHHHHHHHHHHHHHHHHHHHHTT-SSPPPSSHHHHHHHHHHHHHH-HHHHHHHHHHHHHHHHHSTT-S-SGGGSTTT--SSHHHHHHHHHHHHHHHHHHHHHHH-TTS----GGGTT--SSS--PPP-